Protein AF-0000000084342498 (afdb_homodimer)

Secondary structure (DSSP, 8-state):
--------HHHHHHHHT--HHHHHHHHTT-SS-HHHHHHHHHHHHHHT----HHHHHHHHS--SEEEEEES-TTSHHHHHHHHHHHHHHHHTT-EEEEEE-TT-HHHHHHHHHHHHHTT-SEEEE--S-TT-THHHHHHHHSEEEEEES--TT-TTSEEEEE-HHHHHHHHHHHHHHTT--EEEEEEEPPBTTBS--HHHHHHHHHHHHHT-EEEEEEE-SSHHHHHHHHHHHHTSSS--SEEEESSHHHHHHHHHHHHHHTPPTTTT-EEE-SS--TTTTTBSSPPBEEE--HHHHHHHHHHHHHHHHTT-----EEEE--EEE--SS--PPP-----------/--------HHHHHHHHT--HHHHHHHHTT-SS-HHHHHHHHHHHHHHT----HHHHHHHHS--SEEEEEES-TTSHHHHHHHHHHHHHHHHTT-EEEEEE-TT-HHHHHHHHHHHHHTT-SEEEE--S-TT-THHHHHHHHSEEEEEES--TT-TTSEEEEE-HHHHHHHHHHHHHHTT--EEEEEEEPPPTTS-S-HHHHHHHHHHHHHT-EEEEEEE-SSHHHHHHHHHHHHTSSS--SEEEESSHHHHHHHHHHHHHHTPPTTTT-EEE-SS--TTTTTBSSPPBEEE--HHHHHHHHHHHHHHHHTT-----EEEE--EEE--SS--PPP-----------

pLDDT: mean 86.9, std 15.06, range [28.19, 98.81]

Sequence (690 aa):
MERRRRATLKDVAAATGLSTAAVSYALRGLHVPVETQERVRAAARELGYEANPIARALASGRTGTVGVLCGSLDDLWQQRLVAALSRGLMEQDRYAIIADSAGDPERERTLAMRLRDQQVDGMLVSPLAPAAEFWGELSAEVAVVTIGDAMPAAPRAGCVLFDNRSGVATALGHLAELGHRRVALLRHAAMPTTPDRPADVFARQYGAQLGLEVVAVSSAASVAGAAAAAGAVLRAADPPTAVFCLSDSMAFGCYLAAQQLGLDVPGDVSVLGYDDHETAELVVPPLTTFSWDTEGIARAAIEQLVEAIDGAGEHRTRIFRPELVARSSTAPARVQTASGRSSSVMERRRRATLKDVAAATGLSTAAVSYALRGLHVPVETQERVRAAARELGYEANPIARALASGRTGTVGVLCGSLDDLWQQRLVAALSRGLMEQDRYAIIADSAGDPERERTLAMRLRDQQVDGMLVSPLAPAAEFWGELSAEVAVVTIGDAMPAAPRAGCVLFDNRSGVATALGHLAELGHRRVALLRHAAMPTTPDRPADVFARQYGAQLGLEVVAVSSAASVAGAAAAAGAVLRAADPPTAVFCLSDSMAFGCYLAAQQLGLDVPGDVSVLGYDDHETAELVVPPLTTFSWDTEGIARAAIEQLVEAIDGAGEHRTRIFRPELVARSSTAPARVQTASGRSSSV

Solvent-accessible surface area (backbone atoms only — not comparable to full-atom values): 34641 Å² total; per-residue (Å²): 128,78,79,74,72,75,33,42,63,62,51,37,8,63,73,67,74,40,51,52,64,54,40,53,28,12,66,67,67,35,103,44,58,69,69,52,17,49,53,37,45,50,44,18,57,75,52,56,32,64,75,46,40,52,56,44,18,64,72,69,69,41,60,48,29,29,30,37,38,38,31,30,60,57,19,60,65,49,38,54,46,50,43,47,38,29,50,56,34,44,76,68,71,26,39,30,32,53,41,66,20,66,73,34,59,68,46,37,53,52,50,53,53,49,40,55,54,55,46,36,44,27,34,44,32,33,65,77,43,38,61,39,63,67,45,27,62,46,38,74,75,32,42,34,21,31,39,47,55,71,38,78,47,22,76,67,29,26,32,37,29,50,37,38,59,61,42,40,46,52,53,52,49,55,43,42,75,34,57,41,46,37,31,33,34,40,35,69,65,63,37,91,80,31,67,65,52,71,51,54,53,42,38,49,55,47,22,57,74,71,64,29,46,62,46,80,37,62,23,44,49,24,36,70,43,10,15,55,39,38,35,58,47,64,66,40,95,79,43,48,44,28,36,43,14,76,27,38,32,30,31,51,4,33,52,51,24,30,56,77,68,72,46,45,58,20,74,59,30,17,42,30,28,43,48,53,50,90,58,32,72,49,24,72,44,24,45,16,23,16,41,58,62,59,69,58,52,33,50,53,43,50,54,51,41,53,33,36,58,71,69,72,47,70,66,44,79,45,76,46,71,55,42,81,42,83,50,50,10,53,52,62,41,74,78,76,70,73,76,71,75,72,78,81,123,131,79,79,74,73,73,35,42,62,63,50,36,8,63,73,66,74,39,51,52,64,55,39,54,29,13,66,66,66,36,103,44,57,70,69,51,16,49,54,38,45,51,45,18,56,75,53,56,32,65,74,48,41,52,58,43,17,64,73,69,69,40,63,48,29,28,30,35,38,37,32,29,60,58,20,59,65,49,37,53,46,50,44,47,38,30,50,56,34,45,76,68,71,24,38,28,30,53,41,67,20,67,74,33,59,68,46,38,53,52,49,53,52,50,40,56,53,56,46,38,44,28,34,46,30,33,65,76,43,36,54,36,61,66,46,26,62,47,39,73,75,31,41,35,21,30,40,48,54,71,39,78,46,22,77,67,31,27,33,36,30,51,38,35,58,62,42,38,46,52,53,52,49,53,42,43,75,33,59,43,45,37,33,34,34,41,34,69,65,68,47,92,65,23,70,60,51,72,45,53,51,40,37,50,54,46,21,56,74,71,64,29,48,62,46,80,38,63,24,46,50,24,38,71,45,9,16,55,40,37,36,57,48,64,65,40,95,79,44,47,42,29,39,44,16,77,27,36,32,29,30,52,4,34,52,52,23,29,56,76,69,71,44,45,58,20,74,59,30,16,42,30,29,43,48,51,52,90,59,31,73,50,24,71,42,24,45,15,23,15,41,58,61,60,68,57,50,34,50,52,44,50,53,50,41,52,33,36,58,71,68,73,46,70,66,45,79,45,78,46,69,55,41,80,41,85,52,50,10,53,54,61,42,72,76,75,69,73,76,71,76,72,79,80,123

Radius of gyration: 28.04 Å; Cα contacts (8 Å, |Δi|>4): 1491; chains: 2; bounding box: 67×100×82 Å

InterPro domains:
  IPR000843 LacI-type HTH domain [PF00356] (8-52)
  IPR000843 LacI-type HTH domain [PS50932] (7-60)
  IPR000843 LacI-type HTH domain [SM00354] (6-75)
  IPR000843 LacI-type HTH domain [cd01392] (10-60)
  IPR010982 Lambda repressor-like, DNA-binding domain superfamily [G3DSA:1.10.260.40] (1-63)
  IPR010982 Lambda repressor-like, DNA-binding domain superfamily [SSF47413] (5-63)
  IPR028082 Periplasmic binding protein-like I [SSF53822] (65-334)
  IPR046335 Transcriptional regulator LacI/GalR-like, sensor domain [PF13377] (173-330)

Organism: Pseudonocardia thermophila (NCBI:txid1848)

Structure (mmCIF, N/CA/C/O backbone):
data_AF-0000000084342498-model_v1
#
loop_
_entity.id
_entity.type
_entity.pdbx_description
1 polymer 'Transcriptional regulator, LacI family'
#
loop_
_atom_site.group_PDB
_atom_site.id
_atom_site.type_symbol
_atom_site.label_atom_id
_atom_site.label_alt_id
_atom_site.label_comp_id
_atom_site.label_asym_id
_atom_site.label_entity_id
_atom_site.label_seq_id
_atom_site.pdbx_PDB_ins_code
_atom_site.Cartn_x
_atom_site.Cartn_y
_atom_site.Cartn_z
_atom_site.occupancy
_atom_site.B_iso_or_equiv
_atom_site.auth_seq_id
_atom_site.auth_comp_id
_atom_site.auth_asym_id
_atom_site.auth_atom_id
_atom_site.pdbx_PDB_model_num
ATOM 1 N N . MET A 1 1 ? 30.531 37.656 11.953 1 28.25 1 MET A N 1
ATOM 2 C CA . MET A 1 1 ? 29.656 37.438 10.797 1 28.25 1 MET A CA 1
ATOM 3 C C . MET A 1 1 ? 28.188 37.625 11.188 1 28.25 1 MET A C 1
ATOM 5 O O . MET A 1 1 ? 27.703 36.969 12.102 1 28.25 1 MET A O 1
ATOM 9 N N . GLU A 1 2 ? 27.609 38.781 11.07 1 34.03 2 GLU A N 1
ATOM 10 C CA . GLU A 1 2 ? 26.281 39.188 11.5 1 34.03 2 GLU A CA 1
ATOM 11 C C . GLU A 1 2 ? 25.219 38.188 11.086 1 34.03 2 GLU A C 1
ATOM 13 O O . GLU A 1 2 ? 25.219 37.719 9.945 1 34.03 2 GLU A O 1
ATOM 18 N N . ARG A 1 3 ? 24.734 37.406 11.914 1 39.56 3 ARG A N 1
ATOM 19 C CA . ARG A 1 3 ? 23.625 36.469 11.695 1 39.56 3 ARG A CA 1
ATOM 20 C C . ARG A 1 3 ? 22.578 37.094 10.781 1 39.56 3 ARG A C 1
ATOM 22 O O . ARG A 1 3 ? 21.906 38.031 11.156 1 39.56 3 ARG A O 1
ATOM 29 N N . ARG A 1 4 ? 22.766 37.219 9.523 1 46.88 4 ARG A N 1
ATOM 30 C CA . ARG A 1 4 ? 21.812 37.781 8.562 1 46.88 4 ARG A CA 1
ATOM 31 C C . ARG A 1 4 ? 20.391 37.312 8.867 1 46.88 4 ARG A C 1
ATOM 33 O O . ARG A 1 4 ? 20.125 36.125 8.914 1 46.88 4 ARG A O 1
ATOM 40 N N . ARG A 1 5 ? 19.578 38.031 9.5 1 53.88 5 ARG A N 1
ATOM 41 C CA . ARG A 1 5 ? 18.188 37.812 9.883 1 53.88 5 ARG A CA 1
ATOM 42 C C . ARG A 1 5 ? 17.359 37.281 8.703 1 53.88 5 ARG A C 1
ATOM 44 O O . ARG A 1 5 ? 17.5 37.781 7.586 1 53.88 5 ARG A O 1
ATOM 51 N N . ARG A 1 6 ? 16.875 36.062 8.742 1 58.38 6 ARG A N 1
ATOM 52 C CA . ARG A 1 6 ? 16 35.5 7.719 1 58.38 6 ARG A CA 1
ATOM 53 C C . ARG A 1 6 ? 14.898 36.469 7.336 1 58.38 6 ARG A C 1
ATOM 55 O O . ARG A 1 6 ? 14.336 37.156 8.203 1 58.38 6 ARG A O 1
ATOM 62 N N . ALA A 1 7 ? 14.812 36.75 6.023 1 68.19 7 ALA A N 1
ATOM 63 C CA . ALA A 1 7 ? 13.773 37.625 5.527 1 68.19 7 ALA A CA 1
ATOM 64 C C . ALA A 1 7 ? 12.398 37.219 6.039 1 68.19 7 ALA A C 1
ATOM 66 O O . ALA A 1 7 ? 12.102 36.031 6.148 1 68.19 7 ALA A O 1
ATOM 67 N N . THR A 1 8 ? 11.734 38.031 6.66 1 68.44 8 THR A N 1
ATOM 68 C CA . THR A 1 8 ? 10.383 37.812 7.164 1 68.44 8 THR A CA 1
ATOM 69 C C . THR A 1 8 ? 9.344 38.25 6.133 1 68.44 8 THR A C 1
ATOM 71 O O . THR A 1 8 ? 9.688 38.844 5.109 1 68.44 8 THR A O 1
ATOM 74 N N . LEU A 1 9 ? 8.141 37.812 6.402 1 73.06 9 LEU A N 1
ATOM 75 C CA . LEU A 1 9 ? 7.051 38.281 5.555 1 73.06 9 LEU A CA 1
ATOM 76 C C . LEU A 1 9 ? 7.008 39.812 5.508 1 73.06 9 LEU A C 1
ATOM 78 O O . LEU A 1 9 ? 6.688 40.375 4.473 1 73.06 9 LEU A O 1
ATOM 82 N N . LYS A 1 10 ? 7.426 40.375 6.645 1 76.94 10 LYS A N 1
ATOM 83 C CA . LYS A 1 10 ? 7.457 41.812 6.723 1 76.94 10 LYS A CA 1
ATOM 84 C C . LYS A 1 10 ? 8.516 42.406 5.789 1 76.94 10 LYS A C 1
ATOM 86 O O . LYS A 1 10 ? 8.305 43.438 5.168 1 76.94 10 LYS A O 1
ATOM 91 N N . ASP A 1 11 ? 9.586 41.625 5.715 1 80.75 11 ASP A N 1
ATOM 92 C CA . ASP A 1 11 ? 10.648 42.062 4.824 1 80.75 11 ASP A CA 1
ATOM 93 C C . ASP A 1 11 ? 10.203 42.031 3.363 1 80.75 11 ASP A C 1
ATOM 95 O O . ASP A 1 11 ? 10.5 42.938 2.584 1 80.75 11 ASP A O 1
ATOM 99 N N . VAL A 1 12 ? 9.461 40.938 3.104 1 81.44 12 VAL A N 1
ATOM 100 C CA . VAL A 1 12 ? 8.969 40.781 1.737 1 81.44 12 VAL A CA 1
ATOM 101 C C . VAL A 1 12 ? 7.898 41.844 1.459 1 81.44 12 VAL A C 1
ATOM 103 O O . VAL A 1 12 ? 7.855 42.406 0.373 1 81.44 12 VAL A O 1
ATOM 106 N N . ALA A 1 13 ? 7.168 42.062 2.424 1 83.44 13 ALA A N 1
ATOM 107 C CA . ALA A 1 13 ? 6.145 43.094 2.307 1 83.44 13 ALA A CA 1
ATOM 108 C C . ALA A 1 13 ? 6.773 44.469 2.074 1 83.44 13 ALA A C 1
ATOM 110 O O . ALA A 1 13 ? 6.328 45.219 1.204 1 83.44 13 ALA A O 1
ATOM 111 N N . ALA A 1 14 ? 7.738 44.719 2.797 1 83.44 14 ALA A N 1
ATOM 112 C CA . ALA A 1 14 ? 8.453 45.969 2.656 1 83.44 14 ALA A CA 1
ATOM 113 C C . ALA A 1 14 ? 9.086 46.094 1.271 1 83.44 14 ALA A C 1
ATOM 115 O O . ALA A 1 14 ? 9.047 47.156 0.659 1 83.44 14 ALA A O 1
ATOM 116 N N . ALA A 1 15 ? 9.57 45 0.848 1 84.5 15 ALA A N 1
ATOM 117 C CA . ALA A 1 15 ? 10.266 45 -0.435 1 84.5 15 ALA A CA 1
ATOM 118 C C . ALA A 1 15 ? 9.289 45.156 -1.595 1 84.5 15 ALA A C 1
ATOM 120 O O . ALA A 1 15 ? 9.641 45.656 -2.656 1 84.5 15 ALA A O 1
ATOM 121 N N . THR A 1 16 ? 8.07 44.625 -1.428 1 84.31 16 THR A N 1
ATOM 122 C CA . THR A 1 16 ? 7.102 44.594 -2.52 1 84.31 16 THR A CA 1
ATOM 123 C C . THR A 1 16 ? 6.102 45.75 -2.385 1 84.31 16 THR A C 1
ATOM 125 O O . THR A 1 16 ? 5.355 46.031 -3.32 1 84.31 16 THR A O 1
ATOM 128 N N . GLY A 1 17 ? 6.113 46.438 -1.204 1 83.69 17 GLY A N 1
ATOM 129 C CA . GLY A 1 17 ? 5.152 47.5 -0.935 1 83.69 17 GLY A CA 1
ATOM 130 C C . GLY A 1 17 ? 3.76 47 -0.64 1 83.69 17 GLY A C 1
ATOM 131 O O . GLY A 1 17 ? 2.785 47.75 -0.71 1 83.69 17 GLY A O 1
ATOM 132 N N . LEU A 1 18 ? 3.707 45.688 -0.501 1 80.75 18 LEU A N 1
ATOM 133 C CA . LEU A 1 18 ? 2.428 45.062 -0.196 1 80.75 18 LEU A CA 1
ATOM 134 C C . LEU A 1 18 ? 2.287 44.812 1.303 1 80.75 18 LEU A C 1
ATOM 136 O O . LEU A 1 18 ? 3.273 44.844 2.039 1 80.75 18 LEU A O 1
ATOM 140 N N . SER A 1 19 ? 1.057 44.688 1.745 1 77.88 19 SER A N 1
ATOM 141 C CA . SER A 1 19 ? 0.837 44.281 3.127 1 77.88 19 SER A CA 1
ATOM 142 C C . SER A 1 19 ? 1.325 42.844 3.361 1 77.88 19 SER A C 1
ATOM 144 O O . SER A 1 19 ? 1.474 42.062 2.414 1 77.88 19 SER A O 1
ATOM 146 N N . THR A 1 20 ? 1.609 42.531 4.598 1 76.56 20 THR A N 1
ATOM 147 C CA . THR A 1 20 ? 2.041 41.188 4.938 1 76.56 20 THR A CA 1
ATOM 148 C C . THR A 1 20 ? 0.983 40.156 4.535 1 76.56 20 THR A C 1
ATOM 150 O O . THR A 1 20 ? 1.314 39.062 4.078 1 76.56 20 THR A O 1
ATOM 153 N N . ALA A 1 21 ? -0.226 40.594 4.559 1 65 21 ALA A N 1
ATOM 154 C CA . ALA A 1 21 ? -1.325 39.719 4.16 1 65 21 ALA A CA 1
ATOM 155 C C . ALA A 1 21 ? -1.311 39.469 2.652 1 65 21 ALA A C 1
ATOM 157 O O . ALA A 1 21 ? -1.468 38.344 2.201 1 65 21 ALA A O 1
ATOM 158 N N . ALA A 1 22 ? -1.108 40.531 1.953 1 71 22 ALA A N 1
ATOM 159 C CA . ALA A 1 22 ? -1.089 40.438 0.496 1 71 22 ALA A CA 1
ATOM 160 C C . ALA A 1 22 ? 0.075 39.594 0.019 1 71 22 ALA A C 1
ATOM 162 O O . ALA A 1 22 ? -0.072 38.781 -0.919 1 71 22 ALA A O 1
ATOM 163 N N . VAL A 1 23 ? 1.244 39.719 0.73 1 75.81 23 VAL A N 1
ATOM 164 C CA . VAL A 1 23 ? 2.412 38.906 0.386 1 75.81 23 VAL A CA 1
ATOM 165 C C . VAL A 1 23 ? 2.133 37.438 0.682 1 75.81 23 VAL A C 1
ATOM 167 O O . VAL A 1 23 ? 2.459 36.562 -0.123 1 75.81 23 VAL A O 1
ATOM 170 N N . SER A 1 24 ? 1.522 37.219 1.708 1 67.5 24 SER A N 1
ATOM 171 C CA . SER A 1 24 ? 1.181 35.844 2.084 1 67.5 24 SER A CA 1
ATOM 172 C C . SER A 1 24 ? 0.267 35.188 1.047 1 67.5 24 SER A C 1
ATOM 174 O O . SER A 1 24 ? 0.503 34.062 0.623 1 67.5 24 SER A O 1
ATOM 176 N N . TYR A 1 25 ? -0.698 36 0.635 1 62.97 25 TYR A N 1
ATOM 177 C CA . TYR A 1 25 ? -1.625 35.531 -0.379 1 62.97 25 TYR A CA 1
ATOM 178 C C . TYR A 1 25 ? -0.912 35.281 -1.707 1 62.97 25 TYR A C 1
ATOM 180 O O . TYR A 1 25 ? -1.124 34.281 -2.367 1 62.97 25 TYR A O 1
ATOM 188 N N . ALA A 1 26 ? -0.077 36.188 -2.01 1 65.62 26 ALA A N 1
ATOM 189 C CA . ALA A 1 26 ? 0.647 36.125 -3.277 1 65.62 26 ALA A CA 1
ATOM 190 C C . ALA A 1 26 ? 1.565 34.906 -3.312 1 65.62 26 ALA A C 1
ATOM 192 O O . ALA A 1 26 ? 1.663 34.219 -4.336 1 65.62 26 ALA A O 1
ATOM 193 N N . LEU A 1 27 ? 2.08 34.625 -2.213 1 69 27 LEU A N 1
ATOM 194 C CA . LEU A 1 27 ? 3.039 33.531 -2.154 1 69 27 LEU A CA 1
ATOM 195 C C . LEU A 1 27 ? 2.334 32.188 -2.27 1 69 27 LEU A C 1
ATOM 197 O O . LEU A 1 27 ? 2.92 31.203 -2.746 1 69 27 LEU A O 1
ATOM 201 N N . ARG A 1 28 ? 1.088 32.312 -1.983 1 58.69 28 ARG A N 1
ATOM 202 C CA . ARG A 1 28 ? 0.253 31.109 -2.033 1 58.69 28 ARG A CA 1
ATOM 203 C C . ARG A 1 28 ? -0.491 31.016 -3.361 1 58.69 28 ARG A C 1
ATOM 205 O O . ARG A 1 28 ? -1.286 30.109 -3.57 1 58.69 28 ARG A O 1
ATOM 212 N N . GLY A 1 29 ? -0.157 31.969 -4.098 1 57.59 29 GLY A N 1
ATOM 213 C CA . GLY A 1 29 ? -0.849 32.031 -5.375 1 57.59 29 GLY A CA 1
ATOM 214 C C . GLY A 1 29 ? -2.33 32.344 -5.234 1 57.59 29 GLY A C 1
ATOM 215 O O . GLY A 1 29 ? -3.135 31.922 -6.07 1 57.59 29 GLY A O 1
ATOM 216 N N . LEU A 1 30 ? -2.709 32.969 -4.164 1 55.56 30 LEU A N 1
ATOM 217 C CA . LEU A 1 30 ? -4.121 33.219 -3.896 1 55.56 30 LEU A CA 1
ATOM 218 C C . LEU A 1 30 ? -4.418 34.719 -3.893 1 55.56 30 LEU A C 1
ATOM 220 O O . LEU A 1 30 ? -3.588 35.5 -3.467 1 55.56 30 LEU A O 1
ATOM 224 N N . HIS A 1 31 ? -5.664 35.188 -4.309 1 54.44 31 HIS A N 1
ATOM 225 C CA . HIS A 1 31 ? -6.383 36.438 -4.148 1 54.44 31 HIS A CA 1
ATOM 226 C C . HIS A 1 31 ? -5.582 37.625 -4.715 1 54.44 31 HIS A C 1
ATOM 228 O O . HIS A 1 31 ? -5.816 38.75 -4.344 1 54.44 31 HIS A O 1
ATOM 234 N N . VAL A 1 32 ? -4.41 37.281 -5.336 1 63.5 32 VAL A N 1
ATOM 235 C CA . VAL A 1 32 ? -3.666 38.375 -5.953 1 63.5 32 VAL A CA 1
ATOM 236 C C . VAL A 1 32 ? -3.348 38.031 -7.406 1 63.5 32 VAL A C 1
ATOM 238 O O . VAL A 1 32 ? -3.223 36.875 -7.762 1 63.5 32 VAL A O 1
ATOM 241 N N . PRO A 1 33 ? -3.467 39.031 -8.242 1 64.19 33 PRO A N 1
ATOM 242 C CA . PRO A 1 33 ? -3.135 38.781 -9.648 1 64.19 33 PRO A CA 1
ATOM 243 C C . PRO A 1 33 ? -1.798 38.062 -9.812 1 64.19 33 PRO A C 1
ATOM 245 O O . PRO A 1 33 ? -0.911 38.188 -8.969 1 64.19 33 PRO A O 1
ATOM 248 N N . VAL A 1 34 ? -1.689 37.219 -10.891 1 66.75 34 VAL A N 1
ATOM 249 C CA . VAL A 1 34 ? -0.519 36.406 -11.18 1 66.75 34 VAL A CA 1
ATOM 250 C C . VAL A 1 34 ? 0.735 37.281 -11.195 1 66.75 34 VAL A C 1
ATOM 252 O O . VAL A 1 34 ? 1.797 36.844 -10.734 1 66.75 34 VAL A O 1
ATOM 255 N N . GLU A 1 35 ? 0.592 38.469 -11.711 1 72.06 35 GLU A N 1
ATOM 256 C CA . GLU A 1 35 ? 1.729 39.375 -11.781 1 72.06 35 GLU A CA 1
ATOM 257 C C . GLU A 1 35 ? 2.258 39.719 -10.391 1 72.06 35 GLU A C 1
ATOM 259 O O . GLU A 1 35 ? 3.471 39.75 -10.172 1 72.06 35 GLU A O 1
ATOM 264 N N . THR A 1 36 ? 1.315 39.875 -9.484 1 76.25 36 THR A N 1
ATOM 265 C CA . THR A 1 36 ? 1.683 40.156 -8.109 1 76.25 36 THR A CA 1
ATOM 266 C C . THR A 1 36 ? 2.295 38.938 -7.426 1 76.25 36 THR A C 1
ATOM 268 O O . THR A 1 36 ? 3.246 39.062 -6.652 1 76.25 36 THR A O 1
ATOM 271 N N . GLN A 1 37 ? 1.789 37.875 -7.727 1 74.19 37 GLN A N 1
ATOM 272 C CA . GLN A 1 37 ? 2.334 36.625 -7.18 1 74.19 37 GLN A CA 1
ATOM 273 C C . GLN A 1 37 ? 3.797 36.469 -7.574 1 74.19 37 GLN A C 1
ATOM 275 O O . GLN A 1 37 ? 4.641 36.156 -6.73 1 74.19 37 GLN A O 1
ATOM 280 N N . GLU A 1 38 ? 4.023 36.719 -8.766 1 74.19 38 GLU A N 1
ATOM 281 C CA . GLU A 1 38 ? 5.383 36.562 -9.289 1 74.19 38 GLU A CA 1
ATOM 282 C C . GLU A 1 38 ? 6.328 37.594 -8.664 1 74.19 38 GLU A C 1
ATOM 284 O O . GLU A 1 38 ? 7.473 37.25 -8.336 1 74.19 38 GLU A O 1
ATOM 289 N N . ARG A 1 39 ? 5.902 38.812 -8.578 1 78.69 39 ARG A N 1
ATOM 290 C CA . ARG A 1 39 ? 6.691 39.875 -7.969 1 78.69 39 ARG A CA 1
ATOM 291 C C . ARG A 1 39 ? 7.047 39.531 -6.523 1 78.69 39 ARG A C 1
ATOM 293 O O . ARG A 1 39 ? 8.18 39.75 -6.09 1 78.69 39 ARG A O 1
ATOM 300 N N . VAL A 1 40 ? 6.043 38.969 -5.863 1 79 40 VAL A N 1
ATOM 301 C CA . VAL A 1 40 ? 6.234 38.625 -4.457 1 79 40 VAL A CA 1
ATOM 302 C C . VAL A 1 40 ? 7.172 37.438 -4.344 1 79 40 VAL A C 1
ATOM 304 O O . VAL A 1 40 ? 8.07 37.438 -3.502 1 79 40 VAL A O 1
ATOM 307 N N . ARG A 1 41 ? 6.977 36.531 -5.188 1 73.31 41 ARG A N 1
ATOM 308 C CA . ARG A 1 41 ? 7.852 35.344 -5.191 1 73.31 41 ARG A CA 1
ATOM 309 C C . ARG A 1 41 ? 9.289 35.75 -5.531 1 73.31 41 ARG A C 1
ATOM 311 O O . ARG A 1 41 ? 10.234 35.219 -4.934 1 73.31 41 ARG A O 1
ATOM 318 N N . ALA A 1 42 ? 9.43 36.625 -6.461 1 75.94 42 ALA A N 1
ATOM 319 C CA . ALA A 1 42 ? 10.75 37.125 -6.836 1 75.94 42 ALA A CA 1
ATOM 320 C C . ALA A 1 42 ? 11.406 37.875 -5.676 1 75.94 42 ALA A C 1
ATOM 322 O O . ALA A 1 42 ? 12.586 37.688 -5.395 1 75.94 42 ALA A O 1
ATOM 323 N N . ALA A 1 43 ? 10.656 38.719 -5.023 1 78.5 43 ALA A N 1
ATOM 324 C CA . ALA A 1 43 ? 11.156 39.469 -3.871 1 78.5 43 ALA A CA 1
ATOM 325 C C . ALA A 1 43 ? 11.531 38.531 -2.73 1 78.5 43 ALA A C 1
ATOM 327 O O . ALA A 1 43 ? 12.555 38.719 -2.068 1 78.5 43 ALA A O 1
ATOM 328 N N . ALA A 1 44 ? 10.617 37.531 -2.523 1 75 44 ALA A N 1
ATOM 329 C CA . ALA A 1 44 ? 10.867 36.531 -1.486 1 75 44 ALA A CA 1
ATOM 330 C C . ALA A 1 44 ? 12.164 35.75 -1.764 1 75 44 ALA A C 1
ATOM 332 O O . ALA A 1 44 ? 12.969 35.562 -0.856 1 75 44 ALA A O 1
ATOM 333 N N . ARG A 1 45 ? 12.32 35.438 -2.949 1 70.31 45 ARG A N 1
ATOM 334 C CA . ARG A 1 45 ? 13.539 34.75 -3.369 1 70.31 45 ARG A CA 1
ATOM 335 C C . ARG A 1 45 ? 14.758 35.656 -3.174 1 70.31 45 ARG A C 1
ATOM 337 O O . ARG A 1 45 ? 15.789 35.188 -2.672 1 70.31 45 ARG A O 1
ATOM 344 N N . GLU A 1 46 ? 14.633 36.875 -3.6 1 73.62 46 GLU A N 1
ATOM 345 C CA . GLU A 1 46 ? 15.727 37.844 -3.5 1 73.62 46 GLU A CA 1
ATOM 346 C C . GLU A 1 46 ? 16.109 38.094 -2.043 1 73.62 46 GLU A C 1
ATOM 348 O O . GLU A 1 46 ? 17.281 38.25 -1.725 1 73.62 46 GLU A O 1
ATOM 353 N N . LEU A 1 47 ? 15.047 38.094 -1.202 1 73.31 47 LEU A N 1
ATOM 354 C CA . LEU A 1 47 ? 15.273 38.344 0.212 1 73.31 47 LEU A CA 1
ATOM 355 C C . LEU A 1 47 ? 15.625 37.062 0.962 1 73.31 47 LEU A C 1
ATOM 357 O O . LEU A 1 47 ? 15.992 37.125 2.139 1 73.31 47 LEU A O 1
ATOM 361 N N . GLY A 1 48 ? 15.398 36 0.209 1 65.62 48 GLY A N 1
ATOM 362 C CA . GLY A 1 48 ? 15.617 34.719 0.823 1 65.62 48 GLY A CA 1
ATOM 363 C C . GLY A 1 48 ? 14.5 34.281 1.764 1 65.62 48 GLY A C 1
ATOM 364 O O . GLY A 1 48 ? 14.742 33.594 2.758 1 65.62 48 GLY A O 1
ATOM 365 N N . TYR A 1 49 ? 13.375 35 1.431 1 59.72 49 TYR A N 1
ATOM 366 C CA . TYR A 1 49 ? 12.234 34.656 2.283 1 59.72 49 TYR A CA 1
ATOM 367 C C . TYR A 1 49 ? 11.664 33.312 1.932 1 59.72 49 TYR A C 1
ATOM 369 O O . TYR A 1 49 ? 11.367 33.031 0.767 1 59.72 49 TYR A O 1
ATOM 377 N N . GLU A 1 50 ? 11.688 32.438 2.77 1 56.41 50 GLU A N 1
ATOM 378 C CA . GLU A 1 50 ? 10.953 31.188 2.676 1 56.41 50 GLU A CA 1
ATOM 379 C C . GLU A 1 50 ? 9.828 31.125 3.707 1 56.41 50 GLU A C 1
ATOM 381 O O . GLU A 1 50 ? 10.062 31.328 4.902 1 56.41 50 GLU A O 1
ATOM 386 N N . ALA A 1 51 ? 8.57 31.344 3.174 1 53.72 51 ALA A N 1
ATOM 387 C CA . ALA A 1 51 ? 7.43 31.328 4.094 1 53.72 51 ALA A CA 1
ATOM 388 C C . ALA A 1 51 ? 7.484 30.125 5.023 1 53.72 51 ALA A C 1
ATOM 390 O O . ALA A 1 51 ? 7.676 28.984 4.57 1 53.72 51 ALA A O 1
ATOM 391 N N . ASN A 1 52 ? 7.723 30.438 6.27 1 60.09 52 ASN A N 1
ATOM 392 C CA . ASN A 1 52 ? 7.562 29.406 7.297 1 60.09 52 ASN A CA 1
ATOM 393 C C . ASN A 1 52 ? 6.176 28.766 7.246 1 60.09 52 ASN A C 1
ATOM 395 O O . ASN A 1 52 ? 5.164 29.469 7.266 1 60.09 52 ASN A O 1
ATOM 399 N N . PRO A 1 53 ? 6.098 27.531 6.809 1 60.94 53 PRO A N 1
ATOM 400 C CA . PRO A 1 53 ? 4.785 26.875 6.719 1 60.94 53 PRO A CA 1
ATOM 401 C C . PRO A 1 53 ? 3.896 27.172 7.926 1 60.94 53 PRO A C 1
ATOM 403 O O . PRO A 1 53 ? 2.676 27.281 7.785 1 60.94 53 PRO A O 1
ATOM 406 N N . ILE A 1 54 ? 4.48 27.344 8.961 1 61.66 54 ILE A N 1
ATOM 407 C CA . ILE A 1 54 ? 3.732 27.656 10.172 1 61.66 54 ILE A CA 1
ATOM 408 C C . ILE A 1 54 ? 3.15 29.062 10.07 1 61.66 54 ILE A C 1
ATOM 410 O O . ILE A 1 54 ? 1.973 29.266 10.367 1 61.66 54 ILE A O 1
ATOM 414 N N . ALA A 1 55 ? 3.99 29.922 9.656 1 58.75 55 ALA A N 1
ATOM 415 C CA . ALA A 1 55 ? 3.529 31.297 9.492 1 58.75 55 ALA A CA 1
ATOM 416 C C . ALA A 1 55 ? 2.475 31.391 8.398 1 58.75 55 ALA A C 1
ATOM 418 O O . ALA A 1 55 ? 1.489 32.125 8.539 1 58.75 55 ALA A O 1
ATOM 419 N N . ARG A 1 56 ? 2.746 30.641 7.391 1 60.72 56 ARG A N 1
ATOM 420 C CA . ARG A 1 56 ? 1.787 30.594 6.289 1 60.72 56 ARG A CA 1
ATOM 421 C C . ARG A 1 56 ? 0.435 30.078 6.758 1 60.72 56 ARG A C 1
ATOM 423 O O . ARG A 1 56 ? -0.61 30.594 6.367 1 60.72 56 ARG A O 1
ATOM 430 N N . ALA A 1 57 ? 0.552 29.031 7.438 1 64.88 57 ALA A N 1
ATOM 431 C CA . ALA A 1 57 ? -0.677 28.453 7.965 1 64.88 57 ALA A CA 1
ATOM 432 C C . ALA A 1 57 ? -1.412 29.438 8.867 1 64.88 57 ALA A C 1
ATOM 434 O O . ALA A 1 57 ? -2.641 29.531 8.828 1 64.88 57 ALA A O 1
ATOM 435 N N . LEU A 1 58 ? -0.701 30.219 9.57 1 60.06 58 LEU A N 1
ATOM 436 C CA . LEU A 1 58 ? -1.287 31.219 10.453 1 60.06 58 LEU A CA 1
ATOM 437 C C . LEU A 1 58 ? -1.964 32.312 9.648 1 60.06 58 LEU A C 1
ATOM 439 O O . LEU A 1 58 ? -3.053 32.781 10.008 1 60.06 58 LEU A O 1
ATOM 443 N N . ALA A 1 59 ? -1.303 32.625 8.594 1 56.06 59 ALA A N 1
ATOM 444 C CA . ALA A 1 59 ? -1.808 33.719 7.773 1 56.06 59 ALA A CA 1
ATOM 445 C C . ALA A 1 59 ? -3.027 33.281 6.969 1 56.06 59 ALA A C 1
ATOM 447 O O . ALA A 1 59 ? -4.004 34.031 6.859 1 56.06 59 ALA A O 1
ATOM 448 N N . SER A 1 60 ? -2.879 32.094 6.422 1 61.25 60 SER A N 1
ATOM 449 C CA . SER A 1 60 ? -3.924 31.641 5.516 1 61.25 60 SER A CA 1
ATOM 450 C C . SER A 1 60 ? -5.008 30.875 6.27 1 61.25 60 SER A C 1
ATOM 452 O O . SER A 1 60 ? -6.121 30.719 5.77 1 61.25 60 SER A O 1
ATOM 454 N N . GLY A 1 61 ? -4.609 30.406 7.387 1 63.78 61 GLY A N 1
ATOM 455 C CA . GLY A 1 61 ? -5.484 29.5 8.109 1 63.78 61 GLY A CA 1
ATOM 456 C C . GLY A 1 61 ? -5.496 28.094 7.527 1 63.78 61 GLY A C 1
ATOM 457 O O . GLY A 1 61 ? -6.328 27.266 7.902 1 63.78 61 GLY A O 1
ATOM 458 N N . ARG A 1 62 ? -4.594 28.016 6.453 1 76.25 62 ARG A N 1
ATOM 459 C CA . ARG A 1 62 ? -4.5 26.719 5.805 1 76.25 62 ARG A CA 1
ATOM 460 C C . ARG A 1 62 ? -3.131 26.078 6.039 1 76.25 62 ARG A C 1
ATOM 462 O O . ARG A 1 62 ? -2.105 26.766 5.977 1 76.25 62 ARG A O 1
ATOM 469 N N . THR A 1 63 ? -3.104 24.875 6.32 1 80.06 63 THR A N 1
ATOM 470 C CA . THR A 1 63 ? -1.856 24.172 6.609 1 80.06 63 THR A CA 1
ATOM 471 C C . THR A 1 63 ? -1.293 23.531 5.348 1 80.06 63 THR A C 1
ATOM 473 O O . THR A 1 63 ? -0.114 23.172 5.297 1 80.06 63 THR A O 1
ATOM 476 N N . GLY A 1 64 ? -2.217 23.359 4.324 1 87.69 64 GLY A N 1
ATOM 477 C CA . GLY A 1 64 ? -1.803 22.656 3.121 1 87.69 64 GLY A CA 1
ATOM 478 C C . GLY A 1 64 ? -1.876 21.156 3.258 1 87.69 64 GLY A C 1
ATOM 479 O O . GLY A 1 64 ? -1.592 20.422 2.307 1 87.69 64 GLY A O 1
ATOM 480 N N . THR A 1 65 ? -2.334 20.688 4.426 1 92.31 65 THR A N 1
ATOM 481 C CA . THR A 1 65 ? -2.393 19.25 4.68 1 92.31 65 THR A CA 1
ATOM 482 C C . THR A 1 65 ? -3.814 18.734 4.5 1 92.31 65 THR A C 1
ATOM 484 O O . THR A 1 65 ? -4.781 19.453 4.746 1 92.31 65 THR A O 1
ATOM 487 N N . VAL A 1 66 ? -3.879 17.562 3.959 1 96.62 66 VAL A N 1
ATOM 488 C CA . VAL A 1 66 ? -5.141 16.859 3.785 1 96.62 66 VAL A CA 1
ATOM 489 C C . VAL A 1 66 ? -5.102 15.531 4.551 1 96.62 66 VAL A C 1
ATOM 491 O O . VAL A 1 66 ? -4.137 14.773 4.434 1 96.62 66 VAL A O 1
ATOM 494 N N . GLY A 1 67 ? -6.055 15.312 5.438 1 97.44 67 GLY A N 1
ATOM 495 C CA . GLY A 1 67 ? -6.176 14.016 6.082 1 97.44 67 GLY A CA 1
ATOM 496 C C . GLY A 1 67 ? -6.738 12.945 5.164 1 97.44 67 GLY A C 1
ATOM 497 O O . GLY A 1 67 ? -7.777 13.148 4.531 1 97.44 67 GLY A O 1
ATOM 498 N N . VAL A 1 68 ? -6.02 11.875 5 1 98.06 68 VAL A N 1
ATOM 499 C CA . VAL A 1 68 ? -6.512 10.695 4.297 1 98.06 68 VAL A CA 1
ATOM 500 C C . VAL A 1 68 ? -6.805 9.586 5.301 1 98.06 68 VAL A C 1
ATOM 502 O O . VAL A 1 68 ? -5.883 8.922 5.789 1 98.06 68 VAL A O 1
ATOM 505 N N . LEU A 1 69 ? -8.078 9.383 5.605 1 97.75 69 LEU A N 1
ATOM 506 C CA . LEU A 1 69 ? -8.516 8.406 6.598 1 97.75 69 LEU A CA 1
ATOM 507 C C . LEU A 1 69 ? -8.992 7.121 5.922 1 97.75 69 LEU A C 1
ATOM 509 O O . LEU A 1 69 ? -10.031 7.113 5.262 1 97.75 69 LEU A O 1
ATOM 513 N N . CYS A 1 70 ? -8.227 6.09 6.168 1 95.31 70 CYS A N 1
ATOM 514 C CA . CYS A 1 70 ? -8.484 4.805 5.523 1 95.31 70 CYS A CA 1
ATOM 515 C C . CYS A 1 70 ? -9.133 3.826 6.5 1 95.31 70 CYS A C 1
ATOM 517 O O . CYS A 1 70 ? -8.867 3.879 7.703 1 95.31 70 CYS A O 1
ATOM 519 N N . GLY A 1 71 ? -9.953 2.934 5.957 1 93.5 71 GLY A N 1
ATOM 520 C CA . GLY A 1 71 ? -10.508 1.87 6.777 1 93.5 71 GLY A CA 1
ATOM 521 C C . GLY A 1 71 ? -9.453 0.921 7.32 1 93.5 71 GLY A C 1
ATOM 522 O O . GLY A 1 71 ? -9.414 0.657 8.523 1 93.5 71 GLY A O 1
ATOM 523 N N . SER A 1 72 ? -8.672 0.396 6.43 1 93.56 72 SER A N 1
ATOM 524 C CA . SER A 1 72 ? -7.559 -0.459 6.828 1 93.56 72 SER A CA 1
ATOM 525 C C . SER A 1 72 ? -6.508 -0.547 5.727 1 93.56 72 SER A C 1
ATOM 527 O O . SER A 1 72 ? -6.816 -0.945 4.598 1 93.56 72 SER A O 1
ATOM 529 N N . LEU A 1 73 ? -5.281 -0.29 6.105 1 94.12 73 LEU A N 1
ATOM 530 C CA . LEU A 1 73 ? -4.195 -0.366 5.133 1 94.12 73 LEU A CA 1
ATOM 531 C C . LEU A 1 73 ? -3.684 -1.796 5.004 1 94.12 73 LEU A C 1
ATOM 533 O O . LEU A 1 73 ? -2.717 -2.049 4.281 1 94.12 73 LEU A O 1
ATOM 537 N N . ASP A 1 74 ? -4.398 -2.732 5.672 1 92.31 74 ASP A N 1
ATOM 538 C CA . ASP A 1 74 ? -4.133 -4.145 5.422 1 92.31 74 ASP A CA 1
ATOM 539 C C . ASP A 1 74 ? -4.867 -4.633 4.176 1 92.31 74 ASP A C 1
ATOM 541 O O . ASP A 1 74 ? -4.586 -5.719 3.668 1 92.31 74 ASP A O 1
ATOM 545 N N . ASP A 1 75 ? -5.762 -3.836 3.732 1 94.44 75 ASP A N 1
ATOM 546 C CA . ASP A 1 75 ? -6.422 -4.062 2.449 1 94.44 75 ASP A CA 1
ATOM 547 C C . ASP A 1 75 ? -5.562 -3.555 1.293 1 94.44 75 ASP A C 1
ATOM 549 O O . ASP A 1 75 ? -5.258 -2.363 1.218 1 94.44 75 ASP A O 1
ATOM 553 N N . LEU A 1 76 ? -5.242 -4.449 0.358 1 94.75 76 LEU A N 1
ATOM 554 C CA . LEU A 1 76 ? -4.301 -4.141 -0.712 1 94.75 76 LEU A CA 1
ATOM 555 C C . LEU A 1 76 ? -4.852 -3.041 -1.617 1 94.75 76 LEU A C 1
ATOM 557 O O . LEU A 1 76 ? -4.094 -2.213 -2.125 1 94.75 76 LEU A O 1
ATOM 561 N N . TRP A 1 77 ? -6.098 -3.029 -1.829 1 94.56 77 TRP A N 1
ATOM 562 C CA . TRP A 1 77 ? -6.688 -1.979 -2.654 1 94.56 77 TRP A CA 1
ATOM 563 C C . TRP A 1 77 ? -6.586 -0.623 -1.964 1 94.56 77 TRP A C 1
ATOM 565 O O . TRP A 1 77 ? -6.34 0.395 -2.615 1 94.56 77 TRP A O 1
ATOM 575 N N . GLN A 1 78 ? -6.781 -0.613 -0.697 1 95.38 78 GLN A N 1
ATOM 576 C CA . GLN A 1 78 ? -6.672 0.641 0.042 1 95.38 78 GLN A CA 1
ATOM 577 C C . GLN A 1 78 ? -5.246 1.185 -0.004 1 95.38 78 GLN A C 1
ATOM 579 O O . GLN A 1 78 ? -5.043 2.4 -0.033 1 95.38 78 GLN A O 1
ATOM 584 N N . GLN A 1 79 ? -4.277 0.285 0.053 1 94.31 79 GLN A N 1
ATOM 585 C CA . GLN A 1 79 ? -2.896 0.727 -0.106 1 94.31 79 GLN A CA 1
ATOM 586 C C . GLN A 1 79 ? -2.695 1.433 -1.444 1 94.31 79 GLN A C 1
ATOM 588 O O . GLN A 1 79 ? -2.084 2.502 -1.502 1 94.31 79 GLN A O 1
ATOM 593 N N . ARG A 1 80 ? -3.207 0.85 -2.48 1 93.75 80 ARG A N 1
ATOM 594 C CA . ARG A 1 80 ? -3.104 1.42 -3.82 1 93.75 80 ARG A CA 1
ATOM 595 C C . ARG A 1 80 ? -3.822 2.762 -3.902 1 93.75 80 ARG A C 1
ATOM 597 O O . ARG A 1 80 ? -3.326 3.701 -4.531 1 93.75 80 ARG A O 1
ATOM 604 N N . LEU A 1 81 ? -4.965 2.814 -3.297 1 96 81 LEU A N 1
ATOM 605 C CA . LEU A 1 81 ? -5.738 4.051 -3.305 1 96 81 LEU A CA 1
ATOM 606 C C . LEU A 1 81 ? -4.98 5.172 -2.607 1 96 81 LEU A C 1
ATOM 608 O O . LEU A 1 81 ? -4.938 6.301 -3.104 1 96 81 LEU A O 1
ATOM 612 N N . VAL A 1 82 ? -4.395 4.883 -1.484 1 95.19 82 VAL A N 1
ATOM 613 C CA . VAL A 1 82 ? -3.658 5.879 -0.717 1 95.19 82 VAL A CA 1
ATOM 614 C C . VAL A 1 82 ? -2.471 6.383 -1.532 1 95.19 82 VAL A C 1
ATOM 616 O O . VAL A 1 82 ? -2.152 7.574 -1.506 1 95.19 82 VAL A O 1
ATOM 619 N N . ALA A 1 83 ? -1.831 5.473 -2.219 1 93.38 83 ALA A N 1
ATOM 620 C CA . ALA A 1 83 ? -0.736 5.871 -3.102 1 93.38 83 ALA A CA 1
ATOM 621 C C . ALA A 1 83 ? -1.217 6.855 -4.16 1 93.38 83 ALA A C 1
ATOM 623 O O . ALA A 1 83 ? -0.589 7.895 -4.383 1 93.38 83 ALA A O 1
ATOM 624 N N . ALA A 1 84 ? -2.328 6.547 -4.781 1 95.5 84 ALA A N 1
ATOM 625 C CA . ALA A 1 84 ? -2.896 7.406 -5.82 1 95.5 84 ALA A CA 1
ATOM 626 C C . ALA A 1 84 ? -3.305 8.758 -5.25 1 95.5 84 ALA A C 1
ATOM 628 O O . ALA A 1 84 ? -3.035 9.805 -5.855 1 95.5 84 ALA A O 1
ATOM 629 N N . LEU A 1 85 ? -3.906 8.742 -4.078 1 97.56 85 LEU A N 1
ATOM 630 C CA . LEU A 1 85 ? -4.344 9.977 -3.436 1 97.56 85 LEU A CA 1
ATOM 631 C C . LEU A 1 85 ? -3.15 10.844 -3.062 1 97.56 85 LEU A C 1
ATOM 633 O O . LEU A 1 85 ? -3.176 12.062 -3.27 1 97.56 85 LEU A O 1
ATOM 637 N N . SER A 1 86 ? -2.127 10.211 -2.477 1 94.94 86 SER A N 1
ATOM 638 C CA . SER A 1 86 ? -0.941 10.953 -2.062 1 94.94 86 SER A CA 1
ATOM 639 C C . SER A 1 86 ? -0.26 11.617 -3.254 1 94.94 86 SER A C 1
ATOM 641 O O . SER A 1 86 ? 0.111 12.789 -3.189 1 94.94 86 SER A O 1
ATOM 643 N N . ARG A 1 87 ? -0.133 10.898 -4.309 1 93.06 87 ARG A N 1
ATOM 644 C CA . ARG A 1 87 ? 0.486 11.422 -5.52 1 93.06 87 ARG A CA 1
ATOM 645 C C . ARG A 1 87 ? -0.331 12.578 -6.094 1 93.06 87 ARG A C 1
ATOM 647 O O . ARG A 1 87 ? 0.221 13.625 -6.438 1 93.06 87 ARG A O 1
ATOM 654 N N . GLY A 1 88 ? -1.615 12.383 -6.215 1 95.06 88 GLY A N 1
ATOM 655 C CA . GLY A 1 88 ? -2.492 13.414 -6.758 1 95.06 88 GLY A CA 1
ATOM 656 C C . GLY A 1 88 ? -2.514 14.68 -5.922 1 95.06 88 GLY A C 1
ATOM 657 O O . GLY A 1 88 ? -2.539 15.781 -6.469 1 95.06 88 GLY A O 1
ATOM 658 N N . LEU A 1 89 ? -2.525 14.531 -4.586 1 95.88 89 LEU A N 1
ATOM 659 C CA . LEU A 1 89 ? -2.516 15.688 -3.695 1 95.88 89 LEU A CA 1
ATOM 660 C C . LEU A 1 89 ? -1.216 16.469 -3.836 1 95.88 89 LEU A C 1
ATOM 662 O O . LEU A 1 89 ? -1.23 17.703 -3.871 1 95.88 89 LEU A O 1
ATOM 666 N N . MET A 1 90 ? -0.155 15.719 -3.902 1 90.69 90 MET A N 1
ATOM 667 C CA . MET A 1 90 ? 1.142 16.375 -4.031 1 90.69 90 MET A CA 1
ATOM 668 C C . MET A 1 90 ? 1.213 17.188 -5.32 1 90.69 90 MET A C 1
ATOM 670 O O . MET A 1 90 ? 1.827 18.266 -5.352 1 90.69 90 MET A O 1
ATOM 674 N N . GLU A 1 91 ? 0.603 16.688 -6.375 1 89.19 91 GLU A N 1
ATOM 675 C CA . GLU A 1 91 ? 0.544 17.422 -7.641 1 89.19 91 GLU A CA 1
ATOM 676 C C . GLU A 1 91 ? -0.225 18.719 -7.492 1 89.19 91 GLU A C 1
ATOM 678 O O . GLU A 1 91 ? -0.082 19.625 -8.312 1 89.19 91 GLU A O 1
ATOM 683 N N . GLN A 1 92 ? -1.037 18.859 -6.473 1 88.75 92 GLN A N 1
ATOM 684 C CA . GLN A 1 92 ? -1.803 20.062 -6.176 1 88.75 92 GLN A CA 1
ATOM 685 C C . GLN A 1 92 ? -1.176 20.844 -5.027 1 88.75 92 GLN A C 1
ATOM 687 O O . GLN A 1 92 ? -1.842 21.656 -4.391 1 88.75 92 GLN A O 1
ATOM 692 N N . ASP A 1 93 ? 0.074 20.5 -4.699 1 86.56 93 ASP A N 1
ATOM 693 C CA . ASP A 1 93 ? 0.833 21.125 -3.627 1 86.56 93 ASP A CA 1
ATOM 694 C C . ASP A 1 93 ? 0.135 20.953 -2.281 1 86.56 93 ASP A C 1
ATOM 696 O O . ASP A 1 93 ? 0.077 21.875 -1.476 1 86.56 93 ASP A O 1
ATOM 700 N N . ARG A 1 94 ? -0.503 19.891 -2.152 1 92 94 ARG A N 1
ATOM 701 C CA . ARG A 1 94 ? -1.114 19.484 -0.892 1 92 94 ARG A CA 1
ATOM 702 C C . ARG A 1 94 ? -0.482 18.188 -0.371 1 92 94 ARG A C 1
ATOM 704 O O . ARG A 1 94 ? 0.039 17.391 -1.149 1 92 94 ARG A O 1
ATOM 711 N N . TYR A 1 95 ? -0.552 18.078 0.957 1 91.94 95 TYR A N 1
ATOM 712 C CA . TYR A 1 95 ? 0.218 17.016 1.586 1 91.94 95 TYR A CA 1
ATOM 713 C C . TYR A 1 95 ? -0.691 16.078 2.371 1 91.94 95 TYR A C 1
ATOM 715 O O . TYR A 1 95 ? -1.472 16.516 3.215 1 91.94 95 TYR A O 1
ATOM 723 N N . ALA A 1 96 ? -0.503 14.828 2.115 1 95.75 96 ALA A N 1
ATOM 724 C CA . ALA A 1 96 ? -1.401 13.836 2.701 1 95.75 96 ALA A CA 1
ATOM 725 C C . ALA A 1 96 ? -0.899 13.383 4.07 1 95.75 96 ALA A C 1
ATOM 727 O O . ALA A 1 96 ? 0.25 12.961 4.207 1 95.75 96 ALA A O 1
ATOM 728 N N . ILE A 1 97 ? -1.722 13.5 5.105 1 94.75 97 ILE A N 1
ATOM 729 C CA . ILE A 1 97 ? -1.546 12.805 6.379 1 94.75 97 ILE A CA 1
ATOM 730 C C . ILE A 1 97 ? -2.361 11.516 6.379 1 94.75 97 ILE A C 1
ATOM 732 O O . ILE A 1 97 ? -3.594 11.547 6.387 1 94.75 97 ILE A O 1
ATOM 736 N N . ILE A 1 98 ? -1.675 10.422 6.434 1 95.25 98 ILE A N 1
ATOM 737 C CA . ILE A 1 98 ? -2.344 9.133 6.32 1 95.25 98 ILE A CA 1
ATOM 738 C C . ILE A 1 98 ? -2.729 8.625 7.711 1 95.25 98 ILE A C 1
ATOM 740 O O . ILE A 1 98 ? -1.889 8.57 8.609 1 95.25 98 ILE A O 1
ATOM 744 N N . ALA A 1 99 ? -3.969 8.305 7.883 1 96 99 ALA A N 1
ATOM 745 C CA . ALA A 1 99 ? -4.496 7.723 9.117 1 96 99 ALA A CA 1
ATOM 746 C C . ALA A 1 99 ? -5.18 6.387 8.844 1 96 99 ALA A C 1
ATOM 748 O O . ALA A 1 99 ? -6.098 6.305 8.023 1 96 99 ALA A O 1
ATOM 749 N N . ASP A 1 100 ? -4.723 5.363 9.516 1 95.31 100 ASP A N 1
ATOM 750 C CA . ASP A 1 100 ? -5.199 3.994 9.336 1 95.31 100 ASP A CA 1
ATOM 751 C C . ASP A 1 100 ? -6.09 3.566 10.5 1 95.31 100 ASP A C 1
ATOM 753 O O . ASP A 1 100 ? -5.605 3.355 11.617 1 95.31 100 ASP A O 1
ATOM 757 N N . SER A 1 101 ? -7.363 3.303 10.18 1 94.31 101 SER A N 1
ATOM 758 C CA . SER A 1 101 ? -8.281 2.877 11.234 1 94.31 101 SER A CA 1
ATOM 759 C C . SER A 1 101 ? -8.055 1.416 11.609 1 94.31 101 SER A C 1
ATOM 761 O O . SER A 1 101 ? -8.539 0.953 12.641 1 94.31 101 SER A O 1
ATOM 763 N N . ALA A 1 102 ? -7.371 0.668 10.797 1 90.94 102 ALA A N 1
ATOM 764 C CA . ALA A 1 102 ? -7.004 -0.725 11.039 1 90.94 102 ALA A CA 1
ATOM 765 C C . ALA A 1 102 ? -8.242 -1.577 11.312 1 90.94 102 ALA A C 1
ATOM 767 O O . ALA A 1 102 ? -8.227 -2.439 12.195 1 90.94 102 ALA A O 1
ATOM 768 N N . GLY A 1 103 ? -9.328 -1.199 10.656 1 90.19 103 GLY A N 1
ATOM 769 C CA . GLY A 1 103 ? -10.539 -1.994 10.758 1 90.19 103 GLY A CA 1
ATOM 770 C C . GLY A 1 103 ? -11.32 -1.737 12.031 1 90.19 103 GLY A C 1
ATOM 771 O O . GLY A 1 103 ? -12.289 -2.447 12.328 1 90.19 103 GLY A O 1
ATOM 772 N N . ASP A 1 104 ? -10.992 -0.729 12.789 1 90.31 104 ASP A N 1
ATOM 773 C CA . ASP A 1 104 ? -11.633 -0.438 14.07 1 90.31 104 ASP A CA 1
ATOM 774 C C . ASP A 1 104 ? -12.406 0.879 14.008 1 90.31 104 ASP A C 1
ATOM 776 O O . ASP A 1 104 ? -11.805 1.954 13.953 1 90.31 104 ASP A O 1
ATOM 780 N N . PRO A 1 105 ? -13.695 0.827 14.18 1 89.75 105 PRO A N 1
ATOM 781 C CA . PRO A 1 105 ? -14.508 2.039 14.078 1 89.75 105 PRO A CA 1
ATOM 782 C C . PRO A 1 105 ? -14.188 3.061 15.172 1 89.75 105 PRO A C 1
ATOM 784 O O . PRO A 1 105 ? -14.312 4.266 14.945 1 89.75 105 PRO A O 1
ATOM 787 N N . GLU A 1 106 ? -13.867 2.574 16.328 1 89.62 106 GLU A N 1
ATOM 788 C CA . GLU A 1 106 ? -13.484 3.51 17.391 1 89.62 106 GLU A CA 1
ATOM 789 C C . GLU A 1 106 ? -12.203 4.25 17.031 1 89.62 106 GLU A C 1
ATOM 791 O O . GLU A 1 106 ? -12.07 5.449 17.297 1 89.62 106 GLU A O 1
ATOM 796 N N . ARG A 1 107 ? -11.328 3.514 16.484 1 91.75 107 ARG A N 1
ATOM 797 C CA . ARG A 1 107 ? -10.109 4.148 16 1 91.75 107 ARG A CA 1
ATOM 798 C C . ARG A 1 107 ? -10.406 5.137 14.883 1 91.75 107 ARG A C 1
ATOM 800 O O . ARG A 1 107 ? -9.781 6.199 14.797 1 91.75 107 ARG A O 1
ATOM 807 N N . GLU A 1 108 ? -11.344 4.73 14.031 1 94.19 108 GLU A N 1
ATOM 808 C CA . GLU A 1 108 ? -11.773 5.629 12.961 1 94.19 108 GLU A CA 1
ATOM 809 C C . GLU A 1 108 ? -12.219 6.977 13.523 1 94.19 108 GLU A C 1
ATOM 811 O O . GLU A 1 108 ? -11.758 8.031 13.07 1 94.19 108 GLU A O 1
ATOM 816 N N . ARG A 1 109 ? -13.07 6.938 14.516 1 93.06 109 ARG A N 1
ATOM 817 C CA . ARG A 1 109 ? -13.562 8.156 15.148 1 93.06 109 ARG A CA 1
ATOM 818 C C . ARG A 1 109 ? -12.43 8.953 15.766 1 93.06 109 ARG A C 1
ATOM 820 O O . ARG A 1 109 ? -12.32 10.164 15.539 1 93.06 109 ARG A O 1
ATOM 827 N N . THR A 1 110 ? -11.625 8.242 16.484 1 92 110 THR A N 1
ATOM 828 C CA . THR A 1 110 ? -10.508 8.891 17.172 1 92 110 THR A CA 1
ATOM 829 C C . THR A 1 110 ? -9.586 9.578 16.172 1 92 110 THR A C 1
ATOM 831 O O . THR A 1 110 ? -9.195 10.727 16.359 1 92 110 THR A O 1
ATOM 834 N N . LEU A 1 111 ? -9.281 8.922 15.109 1 93.88 111 LEU A N 1
ATOM 835 C CA . LEU A 1 111 ? -8.375 9.453 14.102 1 93.88 111 LEU A CA 1
ATOM 836 C C . LEU A 1 111 ? -9.008 10.625 13.359 1 93.88 111 LEU A C 1
ATOM 838 O O . LEU A 1 111 ? -8.328 11.602 13.039 1 93.88 111 LEU A O 1
ATOM 842 N N . ALA A 1 112 ? -10.289 10.531 13.086 1 95.06 112 ALA A N 1
ATOM 843 C CA . ALA A 1 112 ? -11 11.633 12.445 1 95.06 112 ALA A CA 1
ATOM 844 C C . ALA A 1 112 ? -10.906 12.906 13.281 1 95.06 112 ALA A C 1
ATOM 846 O O . ALA A 1 112 ? -10.609 13.984 12.75 1 95.06 112 ALA A O 1
ATOM 847 N N . MET A 1 113 ? -11.094 12.781 14.555 1 91 113 MET A N 1
ATOM 848 C CA . MET A 1 113 ? -11.031 13.922 15.469 1 91 113 MET A CA 1
ATOM 849 C C . MET A 1 113 ? -9.609 14.469 15.555 1 91 113 MET A C 1
ATOM 851 O O . MET A 1 113 ? -9.406 15.68 15.586 1 91 113 MET A O 1
ATOM 855 N N . ARG A 1 114 ? -8.68 13.594 15.57 1 87.31 114 ARG A N 1
ATOM 856 C CA . ARG A 1 114 ? -7.285 14.016 15.633 1 87.31 114 ARG A CA 1
ATOM 857 C C . ARG A 1 114 ? -6.898 14.82 14.398 1 87.31 114 ARG A C 1
ATOM 859 O O . ARG A 1 114 ? -6.203 15.828 14.508 1 87.31 114 ARG A O 1
ATOM 866 N N . LEU A 1 115 ? -7.32 14.352 13.227 1 92.06 115 LEU A N 1
ATOM 867 C CA . LEU A 1 115 ? -7.027 15.062 11.992 1 92.06 115 LEU A CA 1
ATOM 868 C C . LEU A 1 115 ? -7.668 16.453 12 1 92.06 115 LEU A C 1
ATOM 870 O O . LEU A 1 115 ? -7.047 17.422 11.57 1 92.06 115 LEU A O 1
ATOM 874 N N . ARG A 1 116 ? -8.906 16.516 12.461 1 88.19 116 ARG A N 1
ATOM 875 C CA . ARG A 1 116 ? -9.578 17.797 12.625 1 88.19 116 ARG A CA 1
ATOM 876 C C . ARG A 1 116 ? -8.773 18.719 13.539 1 88.19 116 ARG A C 1
ATOM 878 O O . ARG A 1 116 ? -8.539 19.891 13.211 1 88.19 116 ARG A O 1
ATOM 885 N N . ASP A 1 117 ? -8.32 18.141 14.602 1 80.19 117 ASP A N 1
ATOM 886 C CA . ASP A 1 117 ? -7.598 18.906 15.609 1 80.19 117 ASP A CA 1
ATOM 887 C C . ASP A 1 117 ? -6.242 19.375 15.078 1 80.19 117 ASP A C 1
ATOM 889 O O . ASP A 1 117 ? -5.703 20.391 15.531 1 80.19 117 ASP A O 1
ATOM 893 N N . GLN A 1 118 ? -5.723 18.688 14.102 1 81.75 118 GLN A N 1
ATOM 894 C CA . GLN A 1 118 ? -4.48 19.062 13.445 1 81.75 118 GLN A CA 1
ATOM 895 C C . GLN A 1 118 ? -4.727 20.141 12.391 1 81.75 118 GLN A C 1
ATOM 897 O O . GLN A 1 118 ? -3.795 20.578 11.711 1 81.75 118 GLN A O 1
ATOM 902 N N . GLN A 1 119 ? -5.98 20.516 12.242 1 83.88 119 GLN A N 1
ATOM 903 C CA . GLN A 1 119 ? -6.41 21.594 11.367 1 83.88 119 GLN A CA 1
ATOM 904 C C . GLN A 1 119 ? -6.027 21.312 9.914 1 83.88 119 GLN A C 1
ATOM 906 O O . GLN A 1 119 ? -5.469 22.172 9.234 1 83.88 119 GLN A O 1
ATOM 911 N N . VAL A 1 120 ? -6.246 20.047 9.508 1 91.19 120 VAL A N 1
ATOM 912 C CA . VAL A 1 120 ? -6.102 19.75 8.086 1 91.19 120 VAL A CA 1
ATOM 913 C C . VAL A 1 120 ? -7.09 20.594 7.281 1 91.19 120 VAL A C 1
ATOM 915 O O . VAL A 1 120 ? -8.148 20.969 7.785 1 91.19 120 VAL A O 1
ATOM 918 N N . ASP A 1 121 ? -6.691 20.875 6.023 1 91.81 121 ASP A N 1
ATOM 919 C CA . ASP A 1 121 ? -7.555 21.703 5.18 1 91.81 121 ASP A CA 1
ATOM 920 C C . ASP A 1 121 ? -8.789 20.922 4.734 1 91.81 121 ASP A C 1
ATOM 922 O O . ASP A 1 121 ? -9.812 21.516 4.395 1 91.81 121 ASP A O 1
ATOM 926 N N . GLY A 1 122 ? -8.734 19.703 4.68 1 95.5 122 GLY A N 1
ATOM 927 C CA . GLY A 1 122 ? -9.805 18.797 4.285 1 95.5 122 GLY A CA 1
ATOM 928 C C . GLY A 1 122 ? -9.469 17.328 4.523 1 95.5 122 GLY A C 1
ATOM 929 O O . GLY A 1 122 ? -8.352 17 4.918 1 95.5 122 GLY A O 1
ATOM 930 N N . MET A 1 123 ? -10.477 16.5 4.328 1 97.5 123 MET A N 1
ATOM 931 C CA . MET A 1 123 ? -10.281 15.07 4.551 1 97.5 123 MET A CA 1
ATOM 932 C C . MET A 1 123 ? -10.852 14.258 3.396 1 97.5 123 MET A C 1
ATOM 934 O O . MET A 1 123 ? -11.93 14.57 2.887 1 97.5 123 MET A O 1
ATOM 938 N N . LEU A 1 124 ? -10.094 13.32 2.914 1 98.38 124 LEU A N 1
ATOM 939 C CA . LEU A 1 124 ? -10.57 12.219 2.084 1 98.38 124 LEU A CA 1
ATOM 940 C C . LEU A 1 124 ? -10.781 10.961 2.92 1 98.38 124 LEU A C 1
ATOM 942 O O . LEU A 1 124 ? -9.859 10.492 3.592 1 98.38 124 LEU A O 1
ATOM 946 N N . VAL A 1 125 ? -12.039 10.352 2.873 1 97.88 125 VAL A N 1
ATOM 947 C CA . VAL A 1 125 ? -12.367 9.32 3.855 1 97.88 125 VAL A CA 1
ATOM 948 C C . VAL A 1 125 ? -12.945 8.102 3.152 1 97.88 125 VAL A C 1
ATOM 950 O O . VAL A 1 125 ? -13.891 8.219 2.365 1 97.88 125 VAL A O 1
ATOM 953 N N . SER A 1 126 ? -12.344 6.953 3.312 1 96.38 126 SER A N 1
ATOM 954 C CA . SER A 1 126 ? -12.984 5.66 3.09 1 96.38 126 SER A CA 1
ATOM 955 C C . SER A 1 126 ? -13.555 5.098 4.387 1 96.38 126 SER A C 1
ATOM 957 O O . SER A 1 126 ? -12.852 4.406 5.129 1 96.38 126 SER A O 1
ATOM 959 N N . PRO A 1 127 ? -14.789 5.227 4.617 1 93.62 127 PRO A N 1
ATOM 960 C CA . PRO A 1 127 ? -15.312 5.012 5.969 1 93.62 127 PRO A CA 1
ATOM 961 C C . PRO A 1 127 ? -15.531 3.535 6.289 1 93.62 127 PRO A C 1
ATOM 963 O O . PRO A 1 127 ? -15.93 2.762 5.414 1 93.62 127 PRO A O 1
ATOM 966 N N . LEU A 1 128 ? -15.273 3.168 7.547 1 91.5 128 LEU A N 1
ATOM 967 C CA . LEU A 1 128 ? -15.656 1.876 8.102 1 91.5 128 LEU A CA 1
ATOM 968 C C . LEU A 1 128 ? -17.094 1.901 8.594 1 91.5 128 LEU A C 1
ATOM 970 O O . LEU A 1 128 ? -17.844 0.934 8.406 1 91.5 128 LEU A O 1
ATOM 974 N N . ALA A 1 129 ? -17.406 3.072 9.195 1 91.12 129 ALA A N 1
ATOM 975 C CA . ALA A 1 129 ? -18.766 3.277 9.719 1 91.12 129 ALA A CA 1
ATOM 976 C C . ALA A 1 129 ? -19.406 4.504 9.086 1 91.12 129 ALA A C 1
ATOM 978 O O . ALA A 1 129 ? -19.609 5.523 9.75 1 91.12 129 ALA A O 1
ATOM 979 N N . PRO A 1 130 ? -19.875 4.332 7.887 1 91.5 130 PRO A N 1
ATOM 980 C CA . PRO A 1 130 ? -20.391 5.5 7.172 1 91.5 130 PRO A CA 1
ATOM 981 C C . PRO A 1 130 ? -21.641 6.09 7.832 1 91.5 130 PRO A C 1
ATOM 983 O O . PRO A 1 130 ? -21.953 7.27 7.633 1 91.5 130 PRO A O 1
ATOM 986 N N . ALA A 1 131 ? -22.312 5.383 8.688 1 90.81 131 ALA A N 1
ATOM 987 C CA . ALA A 1 131 ? -23.562 5.855 9.289 1 90.81 131 ALA A CA 1
ATOM 988 C C . ALA A 1 131 ? -23.297 6.523 10.633 1 90.81 131 ALA A C 1
ATOM 990 O O . ALA A 1 131 ? -24.234 7.008 11.281 1 90.81 131 ALA A O 1
ATOM 991 N N . ALA A 1 132 ? -22.047 6.547 11.047 1 91.5 132 ALA A N 1
ATOM 992 C CA . ALA A 1 132 ? -21.734 7.113 12.352 1 91.5 132 ALA A CA 1
ATOM 993 C C . ALA A 1 132 ? -22.094 8.602 12.406 1 91.5 132 ALA A C 1
ATOM 995 O O . ALA A 1 132 ? -21.828 9.336 11.453 1 91.5 132 ALA A O 1
ATOM 996 N N . GLU A 1 133 ? -22.547 9.062 13.539 1 90.88 133 GLU A N 1
ATOM 997 C CA . GLU A 1 133 ? -23.109 10.406 13.68 1 90.88 133 GLU A CA 1
ATOM 998 C C . GLU A 1 133 ? -22.016 11.461 13.719 1 90.88 133 GLU A C 1
ATOM 1000 O O . GLU A 1 133 ? -22.234 12.602 13.297 1 90.88 133 GLU A O 1
ATOM 1005 N N . PHE A 1 134 ? -20.844 11.094 14.172 1 91.88 134 PHE A N 1
ATOM 1006 C CA . PHE A 1 134 ? -19.797 12.086 14.359 1 91.88 134 PHE A CA 1
ATOM 1007 C C . PHE A 1 134 ? -19.375 12.695 13.023 1 91.88 134 PHE A C 1
ATOM 1009 O O . PHE A 1 134 ? -18.781 13.773 12.992 1 91.88 134 PHE A O 1
ATOM 1016 N N . TRP A 1 135 ? -19.719 12 11.883 1 94.38 135 TRP A N 1
ATOM 1017 C CA . TRP A 1 135 ? -19.391 12.531 10.562 1 94.38 135 TRP A CA 1
ATOM 1018 C C . TRP A 1 135 ? -20.109 13.852 10.312 1 94.38 135 TRP A C 1
ATOM 1020 O O . TRP A 1 135 ? -19.594 14.727 9.609 1 94.38 135 TRP A O 1
ATOM 1030 N N . GLY A 1 136 ? -21.328 13.977 10.844 1 93.19 136 GLY A N 1
ATOM 1031 C CA . GLY A 1 136 ? -22.078 15.211 10.695 1 93.19 136 GLY A CA 1
ATOM 1032 C C . GLY A 1 136 ? -21.375 16.422 11.281 1 93.19 136 GLY A C 1
ATOM 1033 O O . GLY A 1 136 ? -21.203 17.438 10.609 1 93.19 136 GLY A O 1
ATOM 1034 N N . GLU A 1 137 ? -20.922 16.25 12.484 1 89.88 137 GLU A N 1
ATOM 1035 C CA . GLU A 1 137 ? -20.203 17.312 13.164 1 89.88 137 GLU A CA 1
ATOM 1036 C C . GLU A 1 137 ? -18.891 17.625 12.469 1 89.88 137 GLU A C 1
ATOM 1038 O O . GLU A 1 137 ? -18.531 18.781 12.297 1 89.88 137 GLU A O 1
ATOM 1043 N N . LEU A 1 138 ? -18.266 16.609 12.055 1 92.75 138 LEU A N 1
ATOM 1044 C CA . LEU A 1 138 ? -16.953 16.766 11.438 1 92.75 138 LEU A CA 1
ATOM 1045 C C . LEU A 1 138 ? -17.062 17.5 10.102 1 92.75 138 LEU A C 1
ATOM 1047 O O . LEU A 1 138 ? -16.25 18.391 9.805 1 92.75 138 LEU A O 1
ATOM 1051 N N . SER A 1 139 ? -18.062 17.172 9.32 1 91.94 139 SER A N 1
ATOM 1052 C CA . SER A 1 139 ? -18.219 17.734 7.984 1 91.94 139 SER A CA 1
ATOM 1053 C C . SER A 1 139 ? -18.656 19.203 8.047 1 91.94 139 SER A C 1
ATOM 1055 O O . SER A 1 139 ? -18.578 19.922 7.047 1 91.94 139 SER A O 1
ATOM 1057 N N . ALA A 1 140 ? -19.094 19.641 9.188 1 87.19 140 ALA A N 1
ATOM 1058 C CA . ALA A 1 140 ? -19.453 21.047 9.391 1 87.19 140 ALA A CA 1
ATOM 1059 C C . ALA A 1 140 ? -18.203 21.906 9.641 1 87.19 140 ALA A C 1
ATOM 1061 O O . ALA A 1 140 ? -18.219 23.109 9.406 1 87.19 140 ALA A O 1
ATOM 1062 N N . GLU A 1 141 ? -17.172 21.266 10.086 1 86.81 141 GLU A N 1
ATOM 1063 C CA . GLU A 1 141 ? -15.984 22 10.5 1 86.81 141 GLU A CA 1
ATOM 1064 C C . GLU A 1 141 ? -14.883 21.906 9.445 1 86.81 141 GLU A C 1
ATOM 1066 O O . GLU A 1 141 ? -14.055 22.797 9.328 1 86.81 141 GLU A O 1
ATOM 1071 N N . VAL A 1 142 ? -14.859 20.781 8.758 1 90.81 142 VAL A N 1
ATOM 1072 C CA . VAL A 1 142 ? -13.797 20.516 7.797 1 90.81 142 VAL A CA 1
ATOM 1073 C C . VAL A 1 142 ? -14.391 19.969 6.5 1 90.81 142 VAL A C 1
ATOM 1075 O O . VAL A 1 142 ? -15.352 19.188 6.527 1 90.81 142 VAL A O 1
ATOM 1078 N N . ALA A 1 143 ? -13.836 20.422 5.352 1 93.94 143 ALA A N 1
ATOM 1079 C CA . ALA A 1 143 ? -14.266 19.844 4.078 1 93.94 143 ALA A CA 1
ATOM 1080 C C . ALA A 1 143 ? -14.008 18.344 4.039 1 93.94 143 ALA A C 1
ATOM 1082 O O . ALA A 1 143 ? -12.891 17.891 4.309 1 93.94 143 ALA A O 1
ATOM 1083 N N . VAL A 1 144 ? -15.047 17.562 3.764 1 96.31 144 VAL A N 1
ATOM 1084 C CA . VAL A 1 144 ? -14.922 16.109 3.732 1 96.31 144 VAL A CA 1
ATOM 1085 C C . VAL A 1 144 ? -15.43 15.586 2.395 1 96.31 144 VAL A C 1
ATOM 1087 O O . VAL A 1 144 ? -16.453 16.031 1.887 1 96.31 144 VAL A O 1
ATOM 1090 N N . VAL A 1 145 ? -14.695 14.703 1.761 1 97.62 145 VAL A N 1
ATOM 1091 C CA . VAL A 1 145 ? -15.148 13.898 0.632 1 97.62 145 VAL A CA 1
ATOM 1092 C C . VAL A 1 145 ? -15.055 12.414 0.982 1 97.62 145 VAL A C 1
ATOM 1094 O O . VAL A 1 145 ? -13.992 11.93 1.378 1 97.62 145 VAL A O 1
ATOM 1097 N N . THR A 1 146 ? -16.203 11.727 0.945 1 97.19 146 THR A N 1
ATOM 1098 C CA . THR A 1 146 ? -16.219 10.289 1.217 1 97.19 146 THR A CA 1
ATOM 1099 C C . THR A 1 146 ? -15.961 9.492 -0.061 1 97.19 146 THR A C 1
ATOM 1101 O O . THR A 1 146 ? -16.406 9.883 -1.141 1 97.19 146 THR A O 1
ATOM 1104 N N . ILE A 1 147 ? -15.211 8.414 0.044 1 97.81 147 ILE A N 1
ATOM 1105 C CA . ILE A 1 147 ? -14.906 7.492 -1.043 1 97.81 147 ILE A CA 1
ATOM 1106 C C . ILE A 1 147 ? -15.508 6.121 -0.735 1 97.81 147 ILE A C 1
ATOM 1108 O O . ILE A 1 147 ? -15.195 5.52 0.294 1 97.81 147 ILE A O 1
ATOM 1112 N N . GLY A 1 148 ? -16.344 5.547 -1.643 1 95.31 148 GLY A N 1
ATOM 1113 C CA . GLY A 1 148 ? -16.938 4.234 -1.482 1 95.31 148 GLY A CA 1
ATOM 1114 C C . GLY A 1 148 ? -18.391 4.285 -1.064 1 95.31 148 GLY A C 1
ATOM 1115 O O . GLY A 1 148 ? -19.297 4.066 -1.884 1 95.31 148 GLY A O 1
ATOM 1116 N N . ASP A 1 149 ? -18.625 4.711 0.214 1 93.56 149 ASP A N 1
ATOM 1117 C CA . ASP A 1 149 ? -19.984 4.754 0.758 1 93.56 149 ASP A CA 1
ATOM 1118 C C . ASP A 1 149 ? -20.359 6.172 1.192 1 93.56 149 ASP A C 1
ATOM 1120 O O . ASP A 1 149 ? -19.531 6.898 1.74 1 93.56 149 ASP A O 1
ATOM 1124 N N . ALA A 1 150 ? -21.625 6.473 1.01 1 93.06 150 ALA A N 1
ATOM 1125 C CA . ALA A 1 150 ? -22.125 7.766 1.475 1 93.06 150 ALA A CA 1
ATOM 1126 C C . ALA A 1 150 ? -22.219 7.801 2.998 1 93.06 150 ALA A C 1
ATOM 1128 O O . ALA A 1 150 ? -22.328 6.758 3.645 1 93.06 150 ALA A O 1
ATOM 1129 N N . MET A 1 151 ? -22.078 9.023 3.486 1 92.12 151 MET A N 1
ATOM 1130 C CA . MET A 1 151 ? -22.25 9.273 4.914 1 92.12 151 MET A CA 1
ATOM 1131 C C . MET A 1 151 ? -23.562 10.008 5.176 1 92.12 151 MET A C 1
ATOM 1133 O O . MET A 1 151 ? -23.625 11.227 5.039 1 92.12 151 MET A O 1
ATOM 1137 N N . PRO A 1 152 ? -24.562 9.312 5.625 1 91.38 152 PRO A N 1
ATOM 1138 C CA . PRO A 1 152 ? -25.891 9.93 5.75 1 91.38 152 PRO A CA 1
ATOM 1139 C C . PRO A 1 152 ? -25.906 11.117 6.707 1 91.38 152 PRO A C 1
ATOM 1141 O O . PRO A 1 152 ? -26.672 12.07 6.508 1 91.38 152 PRO A O 1
ATOM 1144 N N . ALA A 1 153 ? -25.094 11.117 7.688 1 90.75 153 ALA A N 1
ATOM 1145 C CA . ALA A 1 153 ? -25.078 12.164 8.703 1 90.75 153 ALA A CA 1
ATOM 1146 C C . ALA A 1 153 ? -24.312 13.391 8.219 1 90.75 153 ALA A C 1
ATOM 1148 O O . ALA A 1 153 ? -24.328 14.445 8.859 1 90.75 153 ALA A O 1
ATOM 1149 N N . ALA A 1 154 ? -23.641 13.281 7.07 1 90.88 154 ALA A N 1
ATOM 1150 C CA . ALA A 1 154 ? -22.828 14.375 6.547 1 90.88 154 ALA A CA 1
ATOM 1151 C C . ALA A 1 154 ? -23.312 14.82 5.168 1 90.88 154 ALA A C 1
ATOM 1153 O O . ALA A 1 154 ? -22.609 14.656 4.172 1 90.88 154 ALA A O 1
ATOM 1154 N N . PRO A 1 155 ? -24.391 15.523 5.148 1 84.75 155 PRO A N 1
ATOM 1155 C CA . PRO A 1 155 ? -24.984 15.875 3.863 1 84.75 155 PRO A CA 1
ATOM 1156 C C . PRO A 1 155 ? -24.156 16.891 3.074 1 84.75 155 PRO A C 1
ATOM 1158 O O . PRO A 1 155 ? -24.359 17.047 1.867 1 84.75 155 PRO A O 1
ATOM 1161 N N . ARG A 1 156 ? -23.25 17.5 3.652 1 84.12 156 ARG A N 1
ATOM 1162 C CA . ARG A 1 156 ? -22.422 18.5 2.98 1 84.12 156 ARG A CA 1
ATOM 1163 C C . ARG A 1 156 ? -21.141 17.891 2.428 1 84.12 156 ARG A C 1
ATOM 1165 O O . ARG A 1 156 ? -20.406 18.547 1.686 1 84.12 156 ARG A O 1
ATOM 1172 N N . ALA A 1 157 ? -20.922 16.656 2.82 1 90.19 157 ALA A N 1
ATOM 1173 C CA . ALA A 1 157 ? -19.688 16.016 2.352 1 90.19 157 ALA A CA 1
ATOM 1174 C C . ALA A 1 157 ? -19.781 15.672 0.867 1 90.19 157 ALA A C 1
ATOM 1176 O O . ALA A 1 157 ? -20.844 15.273 0.38 1 90.19 157 ALA A O 1
ATOM 1177 N N . GLY A 1 158 ? -18.688 15.969 0.066 1 94.38 158 GLY A N 1
ATOM 1178 C CA . GLY A 1 158 ? -18.609 15.398 -1.269 1 94.38 158 GLY A CA 1
ATOM 1179 C C . GLY A 1 158 ? -18.609 13.883 -1.269 1 94.38 158 GLY A C 1
ATOM 1180 O O . GLY A 1 158 ? -18.281 13.25 -0.259 1 94.38 158 GLY A O 1
ATOM 1181 N N . CYS A 1 159 ? -19.094 13.359 -2.42 1 95.62 159 CYS A N 1
ATOM 1182 C CA . CYS A 1 159 ? -19.266 11.906 -2.451 1 95.62 159 CYS A CA 1
ATOM 1183 C C . CYS A 1 159 ? -18.703 11.32 -3.744 1 95.62 159 CYS A C 1
ATOM 1185 O O . CYS A 1 159 ? -19.125 11.711 -4.836 1 95.62 159 CYS A O 1
ATOM 1187 N N . VAL A 1 160 ? -17.734 10.477 -3.607 1 98 160 VAL A N 1
ATOM 1188 C CA . VAL A 1 160 ? -17.312 9.562 -4.66 1 98 160 VAL A CA 1
ATOM 1189 C C . VAL A 1 160 ? -17.719 8.133 -4.305 1 98 160 VAL A C 1
ATOM 1191 O O . VAL A 1 160 ? -17.062 7.469 -3.51 1 98 160 VAL A O 1
ATOM 1194 N N . LEU A 1 161 ? -18.812 7.668 -4.934 1 97.12 161 LEU A N 1
ATOM 1195 C CA . LEU A 1 161 ? -19.484 6.477 -4.445 1 97.12 161 LEU A CA 1
ATOM 1196 C C . LEU A 1 161 ? -19.266 5.301 -5.391 1 97.12 161 LEU A C 1
ATOM 1198 O O . LEU A 1 161 ? -19.094 5.488 -6.598 1 97.12 161 LEU A O 1
ATOM 1202 N N . PHE A 1 162 ? -19.266 4.16 -4.77 1 96.88 162 PHE A N 1
ATOM 1203 C CA . PHE A 1 162 ? -19.234 2.908 -5.516 1 96.88 162 PHE A CA 1
ATOM 1204 C C . PHE A 1 162 ? -20.641 2.445 -5.855 1 96.88 162 PHE A C 1
ATOM 1206 O O . PHE A 1 162 ? -21.531 2.443 -4.992 1 96.88 162 PHE A O 1
ATOM 1213 N N . ASP A 1 163 ? -20.875 2.121 -7.062 1 96.94 163 ASP A N 1
ATOM 1214 C CA . ASP A 1 163 ? -22.125 1.482 -7.43 1 96.94 163 ASP A CA 1
ATOM 1215 C C . ASP A 1 163 ? -22.156 0.019 -6.996 1 96.94 163 ASP A C 1
ATOM 1217 O O . ASP A 1 163 ? -22.203 -0.883 -7.836 1 96.94 163 ASP A O 1
ATOM 1221 N N . ASN A 1 164 ? -22.219 -0.152 -5.695 1 95.06 164 ASN A N 1
ATOM 1222 C CA . ASN A 1 164 ? -22.234 -1.491 -5.117 1 95.06 164 ASN A CA 1
ATOM 1223 C C . ASN A 1 164 ? -23.5 -2.258 -5.531 1 95.06 164 ASN A C 1
ATOM 1225 O O . ASN A 1 164 ? -23.469 -3.486 -5.625 1 95.06 164 ASN A O 1
ATOM 1229 N N . ARG A 1 165 ? -24.531 -1.532 -5.754 1 95.56 165 ARG A N 1
ATOM 1230 C CA . ARG A 1 165 ? -25.75 -2.191 -6.203 1 95.56 165 ARG A CA 1
ATOM 1231 C C . ARG A 1 165 ? -25.5 -2.973 -7.488 1 95.56 165 ARG A C 1
ATOM 1233 O O . ARG A 1 165 ? -25.766 -4.176 -7.551 1 95.56 165 ARG A O 1
ATOM 1240 N N . SER A 1 166 ? -24.969 -2.289 -8.445 1 96.56 166 SER A N 1
ATOM 1241 C CA . SER A 1 166 ? -24.688 -2.93 -9.727 1 96.56 166 SER A CA 1
ATOM 1242 C C . SER A 1 166 ? -23.625 -4.008 -9.586 1 96.56 166 SER A C 1
ATOM 1244 O O . SER A 1 166 ? -23.75 -5.098 -10.148 1 96.56 166 SER A O 1
ATOM 1246 N N . GLY A 1 167 ? -22.547 -3.707 -8.836 1 97.62 167 GLY A N 1
ATOM 1247 C CA . GLY A 1 167 ? -21.453 -4.664 -8.664 1 97.62 167 GLY A CA 1
ATOM 1248 C C . GLY A 1 167 ? -21.906 -5.957 -8.008 1 97.62 167 GLY A C 1
ATOM 1249 O O . GLY A 1 167 ? -21.625 -7.043 -8.508 1 97.62 167 GLY A O 1
ATOM 1250 N N . VAL A 1 168 ? -22.688 -5.816 -6.938 1 97.75 168 VAL A N 1
ATOM 1251 C CA . VAL A 1 168 ? -23.141 -6.973 -6.168 1 97.75 168 VAL A CA 1
ATOM 1252 C C . VAL A 1 168 ? -24.156 -7.766 -6.98 1 97.75 168 VAL A C 1
ATOM 1254 O O . VAL A 1 168 ? -24.109 -9 -7.004 1 97.75 168 VAL A O 1
ATOM 1257 N N . ALA A 1 169 ? -25.062 -7.059 -7.641 1 97.62 169 ALA A N 1
ATOM 1258 C CA . ALA A 1 169 ? -26.031 -7.723 -8.5 1 97.62 169 ALA A CA 1
ATOM 1259 C C . ALA A 1 169 ? -25.344 -8.547 -9.586 1 97.62 169 ALA A C 1
ATOM 1261 O O . ALA A 1 169 ? -25.734 -9.688 -9.836 1 97.62 169 ALA A O 1
ATOM 1262 N N . THR A 1 170 ? -24.375 -7.98 -10.195 1 98.31 170 THR A N 1
ATOM 1263 C CA . THR A 1 170 ? -23.625 -8.656 -11.25 1 98.31 170 THR A CA 1
ATOM 1264 C C . THR A 1 170 ? -22.891 -9.875 -10.695 1 98.31 170 THR A C 1
ATOM 1266 O O . THR A 1 170 ? -22.906 -10.945 -11.305 1 98.31 170 THR A O 1
ATOM 1269 N N . ALA A 1 171 ? -22.281 -9.734 -9.516 1 98.56 171 ALA A N 1
ATOM 1270 C CA . ALA A 1 171 ? -21.531 -10.812 -8.883 1 98.56 171 ALA A CA 1
ATOM 1271 C C . ALA A 1 171 ? -22.438 -12 -8.562 1 98.56 171 ALA A C 1
ATOM 1273 O O . ALA A 1 171 ? -22.125 -13.141 -8.93 1 98.56 171 ALA A O 1
ATOM 1274 N N . LEU A 1 172 ? -23.562 -11.719 -7.926 1 98.38 172 LEU A N 1
ATOM 1275 C CA . LEU A 1 172 ? -24.484 -12.781 -7.523 1 98.38 172 LEU A CA 1
ATOM 1276 C C . LEU A 1 172 ? -25.188 -13.383 -8.734 1 98.38 172 LEU A C 1
ATOM 1278 O O . LEU A 1 172 ? -25.469 -14.578 -8.766 1 98.38 172 LEU A O 1
ATOM 1282 N N . GLY A 1 173 ? -25.5 -12.547 -9.711 1 98.25 173 GLY A N 1
ATOM 1283 C CA . GLY A 1 173 ? -26.031 -13.07 -10.969 1 98.25 173 GLY A CA 1
ATOM 1284 C C . GLY A 1 173 ? -25.094 -14.055 -11.648 1 98.25 173 GLY A C 1
ATOM 1285 O O . GLY A 1 173 ? -25.531 -15.109 -12.109 1 98.25 173 GLY A O 1
ATOM 1286 N N . HIS A 1 174 ? -23.812 -13.688 -11.672 1 98.38 174 HIS A N 1
ATOM 1287 C CA . HIS A 1 174 ? -22.781 -14.547 -12.242 1 98.38 174 HIS A CA 1
ATOM 1288 C C . HIS A 1 174 ? -22.734 -15.898 -11.539 1 98.38 174 HIS A C 1
ATOM 1290 O O . HIS A 1 174 ? -22.719 -16.938 -12.195 1 98.38 174 HIS A O 1
ATOM 1296 N N . LEU A 1 175 ? -22.781 -15.898 -10.227 1 98.12 175 LEU A N 1
ATOM 1297 C CA . LEU A 1 175 ? -22.719 -17.125 -9.445 1 98.12 175 LEU A CA 1
ATOM 1298 C C . LEU A 1 175 ? -24 -17.938 -9.602 1 98.12 175 LEU A C 1
ATOM 1300 O O . LEU A 1 175 ? -23.938 -19.172 -9.68 1 98.12 175 LEU A O 1
ATOM 1304 N N . ALA A 1 176 ? -25.125 -17.281 -9.703 1 97.56 176 ALA A N 1
ATOM 1305 C CA . ALA A 1 176 ? -26.406 -17.953 -9.914 1 97.56 176 ALA A CA 1
ATOM 1306 C C . ALA A 1 176 ? -26.453 -18.656 -11.266 1 97.56 176 ALA A C 1
ATOM 1308 O O . ALA A 1 176 ? -26.922 -19.797 -11.375 1 97.56 176 ALA A O 1
ATOM 1309 N N . GLU A 1 177 ? -25.969 -17.953 -12.266 1 97.5 177 GLU A N 1
ATOM 1310 C CA . GLU A 1 177 ? -25.938 -18.516 -13.609 1 97.5 177 GLU A CA 1
ATOM 1311 C C . GLU A 1 177 ? -25.078 -19.781 -13.664 1 97.5 177 GLU A C 1
ATOM 1313 O O . GLU A 1 177 ? -25.344 -20.688 -14.453 1 97.5 177 GLU A O 1
ATOM 1318 N N . LEU A 1 178 ? -24.062 -19.828 -12.805 1 97.56 178 LEU A N 1
ATOM 1319 C CA . LEU A 1 178 ? -23.172 -20.984 -12.734 1 97.56 178 LEU A CA 1
ATOM 1320 C C . LEU A 1 178 ? -23.797 -22.109 -11.898 1 97.56 178 LEU A C 1
ATOM 1322 O O . LEU A 1 178 ? -23.219 -23.188 -11.766 1 97.56 178 LEU A O 1
ATOM 1326 N N . GLY A 1 179 ? -24.969 -21.828 -11.289 1 97.12 179 GLY A N 1
ATOM 1327 C CA . GLY A 1 179 ? -25.719 -22.875 -10.609 1 97.12 179 GLY A CA 1
ATOM 1328 C C . GLY A 1 179 ? -25.484 -22.906 -9.109 1 97.12 179 GLY A C 1
ATOM 1329 O O . GLY A 1 179 ? -25.938 -23.812 -8.43 1 97.12 179 GLY A O 1
ATOM 1330 N N . HIS A 1 180 ? -24.75 -21.906 -8.578 1 97.38 180 HIS A N 1
ATOM 1331 C CA . HIS A 1 180 ? -24.562 -21.844 -7.129 1 97.38 180 HIS A CA 1
ATOM 1332 C C . HIS A 1 180 ? -25.859 -21.484 -6.418 1 97.38 180 HIS A C 1
ATOM 1334 O O . HIS A 1 180 ? -26.656 -20.688 -6.93 1 97.38 180 HIS A O 1
ATOM 1340 N N . ARG A 1 181 ? -26.047 -22.031 -5.227 1 95.69 181 ARG A N 1
ATOM 1341 C CA . ARG A 1 181 ? -27.266 -21.75 -4.477 1 95.69 181 ARG A CA 1
ATOM 1342 C C . ARG A 1 181 ? -26.938 -21.281 -3.059 1 95.69 181 ARG A C 1
ATOM 1344 O O . ARG A 1 181 ? -27.781 -20.656 -2.398 1 95.69 181 ARG A O 1
ATOM 1351 N N . ARG A 1 182 ? -25.797 -21.656 -2.576 1 95.88 182 ARG A N 1
ATOM 1352 C CA . ARG A 1 182 ? -25.297 -21.172 -1.294 1 95.88 182 ARG A CA 1
ATOM 1353 C C . ARG A 1 182 ? -23.984 -20.422 -1.471 1 95.88 182 ARG A C 1
ATOM 1355 O O . ARG A 1 182 ? -23 -20.984 -1.949 1 95.88 182 ARG A O 1
ATOM 1362 N N . VAL A 1 183 ? -24 -19.156 -1.114 1 97.5 183 VAL A N 1
ATOM 1363 C CA . VAL A 1 183 ? -22.844 -18.281 -1.318 1 97.5 183 VAL A CA 1
ATOM 1364 C C . VAL A 1 183 ? -22.469 -17.609 0.001 1 97.5 183 VAL A C 1
ATOM 1366 O O . VAL A 1 183 ? -23.328 -17.078 0.707 1 97.5 183 VAL A O 1
ATOM 1369 N N . ALA A 1 184 ? -21.203 -17.781 0.399 1 98 184 ALA A N 1
ATOM 1370 C CA . ALA A 1 184 ? -20.703 -16.984 1.509 1 98 184 ALA A CA 1
ATOM 1371 C C . ALA A 1 184 ? -20.219 -15.609 1.024 1 98 184 ALA A C 1
ATOM 1373 O O . ALA A 1 184 ? -19.578 -15.508 -0.022 1 98 184 ALA A O 1
ATOM 1374 N N . LEU A 1 185 ? -20.641 -14.594 1.735 1 97.44 185 LEU A N 1
ATOM 1375 C CA . LEU A 1 185 ? -20.172 -13.234 1.488 1 97.44 185 LEU A CA 1
ATOM 1376 C C . LEU A 1 185 ? -19.141 -12.82 2.535 1 97.44 185 LEU A C 1
ATOM 1378 O O . LEU A 1 185 ? -19.5 -12.57 3.691 1 97.44 185 LEU A O 1
ATOM 1382 N N . LEU A 1 186 ? -17.859 -12.781 2.131 1 96.75 186 LEU A N 1
ATOM 1383 C CA . LEU A 1 186 ? -16.844 -12.258 3.043 1 96.75 186 LEU A CA 1
ATOM 1384 C C . LEU A 1 186 ? -16.828 -10.734 3.016 1 96.75 186 LEU A C 1
ATOM 1386 O O . LEU A 1 186 ? -16.609 -10.133 1.964 1 96.75 186 LEU A O 1
ATOM 1390 N N . ARG A 1 187 ? -17.078 -10.156 4.145 1 93.69 187 ARG A N 1
ATOM 1391 C CA . ARG A 1 187 ? -17.203 -8.711 4.277 1 93.69 187 ARG A CA 1
ATOM 1392 C C . ARG A 1 187 ? -16.5 -8.211 5.535 1 93.69 187 ARG A C 1
ATOM 1394 O O . ARG A 1 187 ? -16.141 -9.008 6.41 1 93.69 187 ARG A O 1
ATOM 1401 N N . HIS A 1 188 ? -16.266 -6.906 5.535 1 87.94 188 HIS A N 1
ATOM 1402 C CA . HIS A 1 188 ? -15.68 -6.328 6.738 1 87.94 188 HIS A CA 1
ATOM 1403 C C . HIS A 1 188 ? -16.578 -6.523 7.945 1 87.94 188 HIS A C 1
ATOM 1405 O O . HIS A 1 188 ? -17.812 -6.586 7.805 1 87.94 188 HIS A O 1
ATOM 1411 N N . ALA A 1 189 ? -15.891 -6.582 9.078 1 79.44 189 ALA A N 1
ATOM 1412 C CA . ALA A 1 189 ? -16.625 -6.828 10.312 1 79.44 189 ALA A CA 1
ATOM 1413 C C . ALA A 1 189 ? -17.672 -5.75 10.555 1 79.44 189 ALA A C 1
ATOM 1415 O O . ALA A 1 189 ? -17.422 -4.562 10.344 1 79.44 189 ALA A O 1
ATOM 1416 N N . ALA A 1 190 ? -18.859 -6.219 10.883 1 73.19 190 ALA A N 1
ATOM 1417 C CA . ALA A 1 190 ? -19.984 -5.348 11.203 1 73.19 190 ALA A CA 1
ATOM 1418 C C . ALA A 1 190 ? -19.906 -4.863 12.648 1 73.19 190 ALA A C 1
ATOM 1420 O O . ALA A 1 190 ? -19.328 -5.535 13.508 1 73.19 190 ALA A O 1
ATOM 1421 N N . MET A 1 191 ? -20.312 -3.646 12.781 1 72.06 191 MET A N 1
ATOM 1422 C CA . MET A 1 191 ? -20.422 -3.105 14.141 1 72.06 191 MET A CA 1
ATOM 1423 C C . MET A 1 191 ? -21.875 -2.744 14.469 1 72.06 191 MET A C 1
ATOM 1425 O O . MET A 1 191 ? -22.688 -2.529 13.562 1 72.06 191 MET A O 1
ATOM 1429 N N . PRO A 1 192 ? -22.078 -2.742 15.797 1 65.5 192 PRO A N 1
ATOM 1430 C CA . PRO A 1 192 ? -23.438 -2.373 16.203 1 65.5 192 PRO A CA 1
ATOM 1431 C C . PRO A 1 192 ? -23.906 -1.051 15.594 1 65.5 192 PRO A C 1
ATOM 1433 O O . PRO A 1 192 ? -25.062 -0.917 15.203 1 65.5 192 PRO A O 1
ATOM 1436 N N . THR A 1 193 ? -22.984 -0.14 15.484 1 62.97 193 THR A N 1
ATOM 1437 C CA . THR A 1 193 ? -23.328 1.185 14.984 1 62.97 193 THR A CA 1
ATOM 1438 C C . THR A 1 193 ? -23.469 1.164 13.469 1 62.97 193 THR A C 1
ATOM 1440 O O . THR A 1 193 ? -24.031 2.092 12.875 1 62.97 193 THR A O 1
ATOM 1443 N N . THR A 1 194 ? -22.906 0.127 12.82 1 72.25 194 THR A N 1
ATOM 1444 C CA . THR A 1 194 ? -22.969 -0.078 11.375 1 72.25 194 THR A CA 1
ATOM 1445 C C . THR A 1 194 ? -23.172 -1.554 11.047 1 72.25 194 THR A C 1
ATOM 1447 O O . THR A 1 194 ? -22.266 -2.217 10.547 1 72.25 194 THR A O 1
ATOM 1450 N N . PRO A 1 195 ? -24.328 -1.912 11.336 1 70.56 195 PRO A N 1
ATOM 1451 C CA . PRO A 1 195 ? -24.562 -3.354 11.195 1 70.56 195 PRO A CA 1
ATOM 1452 C C . PRO A 1 195 ? -24.359 -3.842 9.758 1 70.56 195 PRO A C 1
ATOM 1454 O O . PRO A 1 195 ? -23.969 -4.992 9.547 1 70.56 195 PRO A O 1
ATOM 1457 N N . ASP A 1 196 ? -24.656 -2.812 8.812 1 76.88 196 ASP A N 1
ATOM 1458 C CA . ASP A 1 196 ? -24.5 -3.225 7.422 1 76.88 196 ASP A CA 1
ATOM 1459 C C . ASP A 1 196 ? -24.047 -2.051 6.551 1 76.88 196 ASP A C 1
ATOM 1461 O O . ASP A 1 196 ? -24.516 -0.926 6.73 1 76.88 196 ASP A O 1
ATOM 1465 N N . ARG A 1 197 ? -23.094 -2.471 5.684 1 83 197 ARG A N 1
ATOM 1466 C CA . ARG A 1 197 ? -22.734 -1.545 4.613 1 83 197 ARG A CA 1
ATOM 1467 C C . ARG A 1 197 ? -23.578 -1.793 3.365 1 83 197 ARG A C 1
ATOM 1469 O O . ARG A 1 197 ? -24.188 -2.848 3.23 1 83 197 ARG A O 1
ATOM 1476 N N . PRO A 1 198 ? -23.594 -0.851 2.504 1 84.69 198 PRO A N 1
ATOM 1477 C CA . PRO A 1 198 ? -24.469 -0.947 1.338 1 84.69 198 PRO A CA 1
ATOM 1478 C C . PRO A 1 198 ? -24.281 -2.242 0.555 1 84.69 198 PRO A C 1
ATOM 1480 O O . PRO A 1 198 ? -25.25 -2.898 0.183 1 84.69 198 PRO A O 1
ATOM 1483 N N . ALA A 1 199 ? -23.094 -2.641 0.407 1 89.94 199 ALA A N 1
ATOM 1484 C CA . ALA A 1 199 ? -22.828 -3.861 -0.349 1 89.94 199 ALA A CA 1
ATOM 1485 C C . ALA A 1 199 ? -23.453 -5.074 0.33 1 89.94 199 ALA A C 1
ATOM 1487 O O . ALA A 1 199 ? -23.984 -5.969 -0.341 1 89.94 199 ALA A O 1
ATOM 1488 N N . ASP A 1 200 ? -23.422 -5.086 1.634 1 90.94 200 ASP A N 1
ATOM 1489 C CA . ASP A 1 200 ? -24.031 -6.164 2.408 1 90.94 200 ASP A CA 1
ATOM 1490 C C . ASP A 1 200 ? -25.531 -6.223 2.182 1 90.94 200 ASP A C 1
ATOM 1492 O O . ASP A 1 200 ? -26.094 -7.301 1.979 1 90.94 200 ASP A O 1
ATOM 1496 N N . VAL A 1 201 ? -26.109 -5.105 2.223 1 91.69 201 VAL A N 1
ATOM 1497 C CA . VAL A 1 201 ? -27.562 -4.984 2.074 1 91.69 201 VAL A CA 1
ATOM 1498 C C . VAL A 1 201 ? -27.984 -5.434 0.676 1 91.69 201 VAL A C 1
ATOM 1500 O O . VAL A 1 201 ? -28.906 -6.227 0.524 1 91.69 201 VAL A O 1
ATOM 1503 N N . PHE A 1 202 ? -27.281 -4.996 -0.281 1 95.19 202 PHE A N 1
ATOM 1504 C CA . PHE A 1 202 ? -27.594 -5.355 -1.66 1 95.19 202 PHE A CA 1
ATOM 1505 C C . PHE A 1 202 ? -27.406 -6.852 -1.886 1 95.19 202 PHE A C 1
ATOM 1507 O O . PHE A 1 202 ? -28.156 -7.473 -2.631 1 95.19 202 PHE A O 1
ATOM 1514 N N . ALA A 1 203 ? -26.391 -7.398 -1.221 1 96.25 203 ALA A N 1
ATOM 1515 C CA . ALA A 1 203 ? -26.125 -8.828 -1.381 1 96.25 203 ALA A CA 1
ATOM 1516 C C . ALA A 1 203 ? -27.297 -9.656 -0.859 1 96.25 203 ALA A C 1
ATOM 1518 O O . ALA A 1 203 ? -27.719 -10.625 -1.503 1 96.25 203 ALA A O 1
ATOM 1519 N N . ARG A 1 204 ? -27.781 -9.297 0.223 1 93.56 204 ARG A N 1
ATOM 1520 C CA . ARG A 1 204 ? -28.922 -10.016 0.796 1 93.56 204 ARG A CA 1
ATOM 1521 C C . ARG A 1 204 ? -30.172 -9.852 -0.071 1 93.56 204 ARG A C 1
ATOM 1523 O O . ARG A 1 204 ? -30.875 -10.828 -0.331 1 93.56 204 ARG A O 1
ATOM 1530 N N . GLN A 1 205 ? -30.391 -8.664 -0.485 1 95.44 205 GLN A N 1
ATOM 1531 C CA . GLN A 1 205 ? -31.562 -8.359 -1.285 1 95.44 205 GLN A CA 1
ATOM 1532 C C . GLN A 1 205 ? -31.531 -9.094 -2.619 1 95.44 205 GLN A C 1
ATOM 1534 O O . GLN A 1 205 ? -32.5 -9.773 -2.982 1 95.44 205 GLN A O 1
ATOM 1539 N N . TYR A 1 206 ? -30.453 -9.031 -3.316 1 96.06 206 TYR A N 1
ATOM 1540 C CA . TYR A 1 206 ? -30.359 -9.641 -4.641 1 96.06 206 TYR A CA 1
ATOM 1541 C C . TYR A 1 206 ? -30.234 -11.156 -4.535 1 96.06 206 TYR A C 1
ATOM 1543 O O . TYR A 1 206 ? -30.719 -11.891 -5.398 1 96.06 206 TYR A O 1
ATOM 1551 N N . GLY A 1 207 ? -29.547 -11.539 -3.48 1 96.25 207 GLY A N 1
ATOM 1552 C CA . GLY A 1 207 ? -29.516 -12.969 -3.236 1 96.25 207 GLY A CA 1
ATOM 1553 C C . GLY A 1 207 ? -30.891 -13.586 -3.135 1 96.25 207 GLY A C 1
ATOM 1554 O O . GLY A 1 207 ? -31.188 -14.586 -3.797 1 96.25 207 GLY A O 1
ATOM 1555 N N . ALA A 1 208 ? -31.719 -12.977 -2.4 1 95.38 208 ALA A N 1
ATOM 1556 C CA . ALA A 1 208 ? -33.094 -13.461 -2.215 1 95.38 208 ALA A CA 1
ATOM 1557 C C . ALA A 1 208 ? -33.844 -13.477 -3.537 1 95.38 208 ALA A C 1
ATOM 1559 O O . ALA A 1 208 ? -34.562 -14.422 -3.832 1 95.38 208 ALA A O 1
ATOM 1560 N N . GLN A 1 209 ? -33.656 -12.5 -4.305 1 96.5 209 GLN A N 1
ATOM 1561 C CA . GLN A 1 209 ? -34.312 -12.375 -5.594 1 96.5 209 GLN A CA 1
ATOM 1562 C C . GLN A 1 209 ? -33.906 -13.484 -6.547 1 96.5 209 GLN A C 1
ATOM 1564 O O . GLN A 1 209 ? -34.688 -13.938 -7.383 1 96.5 209 GLN A O 1
ATOM 1569 N N . LEU A 1 210 ? -32.688 -13.953 -6.453 1 96.94 210 LEU A N 1
ATOM 1570 C CA . LEU A 1 210 ? -32.125 -14.938 -7.371 1 96.94 210 LEU A CA 1
ATOM 1571 C C . LEU A 1 210 ? -32.25 -16.344 -6.809 1 96.94 210 LEU A C 1
ATOM 1573 O O . LEU A 1 210 ? -31.812 -17.312 -7.438 1 96.94 210 LEU A O 1
ATOM 1577 N N . GLY A 1 211 ? -32.781 -16.406 -5.582 1 94.69 211 GLY A N 1
ATOM 1578 C CA . GLY A 1 211 ? -32.906 -17.703 -4.938 1 94.69 211 GLY A CA 1
ATOM 1579 C C . GLY A 1 211 ? -31.594 -18.219 -4.367 1 94.69 211 GLY A C 1
ATOM 1580 O O . GLY A 1 211 ? -31.391 -19.422 -4.25 1 94.69 211 GLY A O 1
ATOM 1581 N N . LEU A 1 212 ? -30.703 -17.297 -4.086 1 95.5 212 LEU A N 1
ATOM 1582 C CA . LEU A 1 212 ? -29.406 -17.609 -3.488 1 95.5 212 LEU A CA 1
ATOM 1583 C C . LEU A 1 212 ? -29.438 -17.406 -1.976 1 95.5 212 LEU A C 1
ATOM 1585 O O . LEU A 1 212 ? -29.969 -16.406 -1.49 1 95.5 212 LEU A O 1
ATOM 1589 N N . GLU A 1 213 ? -29.016 -18.391 -1.269 1 95.88 213 GLU A N 1
ATOM 1590 C CA . GLU A 1 213 ? -28.734 -18.172 0.147 1 95.88 213 GLU A CA 1
ATOM 1591 C C . GLU A 1 213 ? -27.375 -17.5 0.341 1 95.88 213 GLU A C 1
ATOM 1593 O O . GLU A 1 213 ? -26.328 -18.094 0.062 1 95.88 213 GLU A O 1
ATOM 1598 N N . VAL A 1 214 ? -27.438 -16.266 0.792 1 96.69 214 VAL A N 1
ATOM 1599 C CA . VAL A 1 214 ? -26.203 -15.508 1.014 1 96.69 214 VAL A CA 1
ATOM 1600 C C . VAL A 1 214 ? -25.922 -15.398 2.512 1 96.69 214 VAL A C 1
ATOM 1602 O O . VAL A 1 214 ? -26.719 -14.812 3.254 1 96.69 214 VAL A O 1
ATOM 1605 N N . VAL A 1 215 ? -24.812 -15.969 2.953 1 94.44 215 VAL A N 1
ATOM 1606 C CA . VAL A 1 215 ? -24.422 -15.922 4.359 1 94.44 215 VAL A CA 1
ATOM 1607 C C . VAL A 1 215 ? -23.266 -14.953 4.547 1 94.44 215 VAL A C 1
ATOM 1609 O O . VAL A 1 215 ? -22.156 -15.203 4.074 1 94.44 215 VAL A O 1
ATOM 1612 N N . ALA A 1 216 ? -23.531 -13.914 5.273 1 94.31 216 ALA A N 1
ATOM 1613 C CA . ALA A 1 216 ? -22.484 -12.914 5.512 1 94.31 216 ALA A CA 1
ATOM 1614 C C . ALA A 1 216 ? -21.531 -13.375 6.602 1 94.31 216 ALA A C 1
ATOM 1616 O O . ALA A 1 216 ? -21.953 -13.852 7.652 1 94.31 216 ALA A O 1
ATOM 1617 N N . VAL A 1 217 ? -20.234 -13.266 6.262 1 94.62 217 VAL A N 1
ATOM 1618 C CA . VAL A 1 217 ? -19.172 -13.648 7.188 1 94.62 217 VAL A CA 1
ATOM 1619 C C . VAL A 1 217 ? -18.234 -12.469 7.406 1 94.62 217 VAL A C 1
ATOM 1621 O O . VAL A 1 217 ? -17.734 -11.883 6.449 1 94.62 217 VAL A O 1
ATOM 1624 N N . SER A 1 218 ? -18.016 -12.141 8.711 1 93.06 218 SER A N 1
ATOM 1625 C CA . SER A 1 218 ? -17.078 -11.07 9.031 1 93.06 218 SER A CA 1
ATOM 1626 C C . SER A 1 218 ? -15.633 -11.523 8.836 1 93.06 218 SER A C 1
ATOM 1628 O O . SER A 1 218 ? -15.281 -12.648 9.188 1 93.06 218 SER A O 1
ATOM 1630 N N . SER A 1 219 ? -14.898 -10.641 8.195 1 93.5 219 SER A N 1
ATOM 1631 C CA . SER A 1 219 ? -13.508 -10.953 7.902 1 93.5 219 SER A CA 1
ATOM 1632 C C . SER A 1 219 ? -12.617 -9.734 8.094 1 93.5 219 SER A C 1
ATOM 1634 O O . SER A 1 219 ? -13.07 -8.594 7.941 1 93.5 219 SER A O 1
ATOM 1636 N N . ALA A 1 220 ? -11.383 -10.055 8.508 1 89.75 220 ALA A N 1
ATOM 1637 C CA . ALA A 1 220 ? -10.375 -9.008 8.43 1 89.75 220 ALA A CA 1
ATOM 1638 C C . ALA A 1 220 ? -10.062 -8.641 6.98 1 89.75 220 ALA A C 1
ATOM 1640 O O . ALA A 1 220 ? -10.391 -9.398 6.062 1 89.75 220 ALA A O 1
ATOM 1641 N N . ALA A 1 221 ? -9.508 -7.488 6.82 1 87.38 221 ALA A N 1
ATOM 1642 C CA . ALA A 1 221 ? -9.211 -6.992 5.477 1 87.38 221 ALA A CA 1
ATOM 1643 C C . ALA A 1 221 ? -7.875 -7.531 4.973 1 87.38 221 ALA A C 1
ATOM 1645 O O . ALA A 1 221 ? -7.574 -7.445 3.781 1 87.38 221 ALA A O 1
ATOM 1646 N N . SER A 1 222 ? -7.133 -8.18 5.84 1 90.5 222 SER A N 1
ATOM 1647 C CA . SER A 1 222 ? -5.832 -8.734 5.469 1 90.5 222 SER A CA 1
ATOM 1648 C C . SER A 1 222 ? -5.977 -10.133 4.871 1 90.5 222 SER A C 1
ATOM 1650 O O . SER A 1 222 ? -6.961 -10.828 5.133 1 90.5 222 SER A O 1
ATOM 1652 N N . VAL A 1 223 ? -5.012 -10.539 4.129 1 94.06 223 VAL A N 1
ATOM 1653 C CA . VAL A 1 223 ? -5.012 -11.867 3.529 1 94.06 223 VAL A CA 1
ATOM 1654 C C . VAL A 1 223 ? -5.051 -12.93 4.629 1 94.06 223 VAL A C 1
ATOM 1656 O O . VAL A 1 223 ? -5.895 -13.828 4.602 1 94.06 223 VAL A O 1
ATOM 1659 N N . ALA A 1 224 ? -4.207 -12.75 5.629 1 90.44 224 ALA A N 1
ATOM 1660 C CA . ALA A 1 224 ? -4.141 -13.719 6.719 1 90.44 224 ALA A CA 1
ATOM 1661 C C . ALA A 1 224 ? -5.453 -13.766 7.496 1 90.44 224 ALA A C 1
ATOM 1663 O O . ALA A 1 224 ? -5.949 -14.844 7.828 1 90.44 224 ALA A O 1
ATOM 1664 N N . GLY A 1 225 ? -5.969 -12.602 7.793 1 91.75 225 GLY A N 1
ATOM 1665 C CA . GLY A 1 225 ? -7.234 -12.539 8.5 1 91.75 225 GLY A CA 1
ATOM 1666 C C . GLY A 1 225 ? -8.391 -13.125 7.715 1 91.75 225 GLY A C 1
ATOM 1667 O O . GLY A 1 225 ? -9.258 -13.797 8.281 1 91.75 225 GLY A O 1
ATOM 1668 N N . ALA A 1 226 ? -8.375 -12.914 6.457 1 96.25 226 ALA A N 1
ATOM 1669 C CA . ALA A 1 226 ? -9.43 -13.438 5.598 1 96.25 226 ALA A CA 1
ATOM 1670 C C . ALA A 1 226 ? -9.312 -14.953 5.449 1 96.25 226 ALA A C 1
ATOM 1672 O O . ALA A 1 226 ? -10.32 -15.648 5.293 1 96.25 226 ALA A O 1
ATOM 1673 N N . ALA A 1 227 ? -8.094 -15.445 5.523 1 97.06 227 ALA A N 1
ATOM 1674 C CA . ALA A 1 227 ? -7.895 -16.891 5.449 1 97.06 227 ALA A CA 1
ATOM 1675 C C . ALA A 1 227 ? -8.555 -17.594 6.625 1 97.06 227 ALA A C 1
ATOM 1677 O O . ALA A 1 227 ? -9.148 -18.672 6.461 1 97.06 227 ALA A O 1
ATOM 1678 N N . ALA A 1 228 ? -8.422 -17 7.754 1 96.44 228 ALA A N 1
ATOM 1679 C CA . ALA A 1 228 ? -9.039 -17.578 8.945 1 96.44 228 ALA A CA 1
ATOM 1680 C C . ALA A 1 228 ? -10.562 -17.625 8.805 1 96.44 228 ALA A C 1
ATOM 1682 O O . ALA A 1 228 ? -11.18 -18.656 9.078 1 96.44 228 ALA A O 1
ATOM 1683 N N . ALA A 1 229 ? -11.133 -16.531 8.383 1 96.5 229 ALA A N 1
ATOM 1684 C CA . ALA A 1 229 ? -12.586 -16.453 8.211 1 96.5 229 ALA A CA 1
ATOM 1685 C C . ALA A 1 229 ? -13.062 -17.422 7.133 1 96.5 229 ALA A C 1
ATOM 1687 O O . ALA A 1 229 ? -14.031 -18.156 7.332 1 96.5 229 ALA A O 1
ATOM 1688 N N . ALA A 1 230 ? -12.422 -17.469 6.035 1 97.75 230 ALA A N 1
ATOM 1689 C CA . ALA A 1 230 ? -12.766 -18.359 4.934 1 97.75 230 ALA A CA 1
ATOM 1690 C C . ALA A 1 230 ? -12.617 -19.828 5.352 1 97.75 230 ALA A C 1
ATOM 1692 O O . ALA A 1 230 ? -13.438 -20.672 4.984 1 97.75 230 ALA A O 1
ATOM 1693 N N . GLY A 1 231 ? -11.523 -20.062 6.086 1 97.75 231 GLY A N 1
ATOM 1694 C CA . GLY A 1 231 ? -11.312 -21.406 6.57 1 97.75 231 GLY A CA 1
ATOM 1695 C C . GLY A 1 231 ? -12.469 -21.938 7.41 1 97.75 231 GLY A C 1
ATOM 1696 O O . GLY A 1 231 ? -12.898 -23.078 7.238 1 97.75 231 GLY A O 1
ATOM 1697 N N . ALA A 1 232 ? -12.922 -21.078 8.258 1 96.56 232 ALA A N 1
ATOM 1698 C CA . ALA A 1 232 ? -14.047 -21.453 9.109 1 96.56 232 ALA A CA 1
ATOM 1699 C C . ALA A 1 232 ? -15.289 -21.75 8.281 1 96.56 232 ALA A C 1
ATOM 1701 O O . ALA A 1 232 ? -16.031 -22.688 8.578 1 96.56 232 ALA A O 1
ATOM 1702 N N . VAL A 1 233 ? -15.516 -21.047 7.219 1 96.56 233 VAL A N 1
ATOM 1703 C CA . VAL A 1 233 ? -16.672 -21.203 6.332 1 96.56 233 VAL A CA 1
ATOM 1704 C C . VAL A 1 233 ? -16.547 -22.5 5.543 1 96.56 233 VAL A C 1
ATOM 1706 O O . VAL A 1 233 ? -17.516 -23.25 5.43 1 96.56 233 VAL A O 1
ATOM 1709 N N . LEU A 1 234 ? -15.406 -22.781 5.082 1 96.75 234 LEU A N 1
ATOM 1710 C CA . LEU A 1 234 ? -15.188 -23.891 4.176 1 96.75 234 LEU A CA 1
ATOM 1711 C C . LEU A 1 234 ? -15.164 -25.219 4.941 1 96.75 234 LEU A C 1
ATOM 1713 O O . LEU A 1 234 ? -15.344 -26.281 4.352 1 96.75 234 LEU A O 1
ATOM 1717 N N . ARG A 1 235 ? -14.93 -25.125 6.25 1 95.81 235 ARG A N 1
ATOM 1718 C CA . ARG A 1 235 ? -14.875 -26.312 7.09 1 95.81 235 ARG A CA 1
ATOM 1719 C C . ARG A 1 235 ? -16.25 -26.672 7.621 1 95.81 235 ARG A C 1
ATOM 1721 O O . ARG A 1 235 ? -16.453 -27.766 8.164 1 95.81 235 ARG A O 1
ATOM 1728 N N . ALA A 1 236 ? -17.125 -25.859 7.402 1 93.88 236 ALA A N 1
ATOM 1729 C CA . ALA A 1 236 ? -18.469 -26.094 7.945 1 93.88 236 ALA A CA 1
ATOM 1730 C C . ALA A 1 236 ? -19.078 -27.375 7.387 1 93.88 236 ALA A C 1
ATOM 1732 O O . ALA A 1 236 ? -18.594 -27.922 6.387 1 93.88 236 ALA A O 1
ATOM 1733 N N . ALA A 1 237 ? -20.094 -27.922 8.031 1 91.56 237 ALA A N 1
ATOM 1734 C CA . ALA A 1 237 ? -20.75 -29.156 7.641 1 91.56 237 ALA A CA 1
ATOM 1735 C C . ALA A 1 237 ? -21.391 -29.031 6.258 1 91.56 237 ALA A C 1
ATOM 1737 O O . ALA A 1 237 ? -21.328 -29.969 5.457 1 91.56 237 ALA A O 1
ATOM 1738 N N . ASP A 1 238 ? -22 -27.906 6.047 1 91.12 238 ASP A N 1
ATOM 1739 C CA . ASP A 1 238 ? -22.594 -27.594 4.754 1 91.12 238 ASP A CA 1
ATOM 1740 C C . ASP A 1 238 ? -21.969 -26.344 4.141 1 91.12 238 ASP A C 1
ATOM 1742 O O . ASP A 1 238 ? -22.578 -25.281 4.125 1 91.12 238 ASP A O 1
ATOM 1746 N N . PRO A 1 239 ? -20.766 -26.531 3.598 1 94.94 239 PRO A N 1
ATOM 1747 C CA . PRO A 1 239 ? -20.047 -25.359 3.086 1 94.94 239 PRO A CA 1
ATOM 1748 C C . PRO A 1 239 ? -20.688 -24.781 1.819 1 94.94 239 PRO A C 1
ATOM 1750 O O . PRO A 1 239 ? -21.344 -25.516 1.067 1 94.94 239 PRO A O 1
ATOM 1753 N N . PRO A 1 240 ? -20.531 -23.547 1.624 1 96.69 240 PRO A N 1
ATOM 1754 C CA . PRO A 1 240 ? -20.953 -22.969 0.348 1 96.69 240 PRO A CA 1
ATOM 1755 C C . PRO A 1 240 ? -20.125 -23.469 -0.834 1 96.69 240 PRO A C 1
ATOM 1757 O O . PRO A 1 240 ? -19.016 -23.969 -0.647 1 96.69 240 PRO A O 1
ATOM 1760 N N . THR A 1 241 ? -20.703 -23.375 -1.983 1 97.25 241 THR A N 1
ATOM 1761 C CA . THR A 1 241 ? -19.969 -23.781 -3.178 1 97.25 241 THR A CA 1
ATOM 1762 C C . THR A 1 241 ? -19.297 -22.578 -3.83 1 97.25 241 THR A C 1
ATOM 1764 O O . THR A 1 241 ? -18.547 -22.734 -4.793 1 97.25 241 THR A O 1
ATOM 1767 N N . ALA A 1 242 ? -19.609 -21.359 -3.285 1 98.38 242 ALA A N 1
ATOM 1768 C CA . ALA A 1 242 ? -18.969 -20.141 -3.758 1 98.38 242 ALA A CA 1
ATOM 1769 C C . ALA A 1 242 ? -18.766 -19.141 -2.617 1 98.38 242 ALA A C 1
ATOM 1771 O O . ALA A 1 242 ? -19.562 -19.094 -1.677 1 98.38 242 ALA A O 1
ATOM 1772 N N . VAL A 1 243 ? -17.672 -18.453 -2.688 1 98.5 243 VAL A N 1
ATOM 1773 C CA . VAL A 1 243 ? -17.391 -17.359 -1.771 1 98.5 243 VAL A CA 1
ATOM 1774 C C . VAL A 1 243 ? -17.203 -16.062 -2.559 1 98.5 243 VAL A C 1
ATOM 1776 O O . VAL A 1 243 ? -16.359 -15.977 -3.447 1 98.5 243 VAL A O 1
ATOM 1779 N N . PHE A 1 244 ? -18.125 -15.109 -2.314 1 98.56 244 PHE A N 1
ATOM 1780 C CA . PHE A 1 244 ? -17.984 -13.75 -2.834 1 98.56 244 PHE A CA 1
ATOM 1781 C C . PHE A 1 244 ? -17.312 -12.844 -1.812 1 98.56 244 PHE A C 1
ATOM 1783 O O . PHE A 1 244 ? -17.859 -12.594 -0.737 1 98.56 244 PHE A O 1
ATOM 1790 N N . CYS A 1 245 ? -16.094 -12.406 -2.189 1 98.31 245 CYS A N 1
ATOM 1791 C CA . CYS A 1 245 ? -15.297 -11.586 -1.284 1 98.31 245 CYS A CA 1
ATOM 1792 C C . CYS A 1 245 ? -15.359 -10.117 -1.678 1 98.31 245 CYS A C 1
ATOM 1794 O O . CYS A 1 245 ? -15.094 -9.766 -2.828 1 98.31 245 CYS A O 1
ATOM 1796 N N . LEU A 1 246 ? -15.625 -9.219 -0.765 1 96.62 246 LEU A N 1
ATOM 1797 C CA . LEU A 1 246 ? -15.781 -7.805 -1.071 1 96.62 246 LEU A CA 1
ATOM 1798 C C . LEU A 1 246 ? -14.422 -7.117 -1.177 1 96.62 246 LEU A C 1
ATOM 1800 O O . LEU A 1 246 ? -14.32 -5.91 -0.952 1 96.62 246 LEU A O 1
ATOM 1804 N N . SER A 1 247 ? -13.359 -7.816 -1.439 1 96.69 247 SER A N 1
ATOM 1805 C CA . SER A 1 247 ? -12.023 -7.348 -1.808 1 96.69 247 SER A CA 1
ATOM 1806 C C . SER A 1 247 ? -11.164 -8.492 -2.324 1 96.69 247 SER A C 1
ATOM 1808 O O . SER A 1 247 ? -11.391 -9.656 -1.971 1 96.69 247 SER A O 1
ATOM 1810 N N . ASP A 1 248 ? -10.234 -8.148 -3.129 1 97.62 248 ASP A N 1
ATOM 1811 C CA . ASP A 1 248 ? -9.32 -9.188 -3.594 1 97.62 248 ASP A CA 1
ATOM 1812 C C . ASP A 1 248 ? -8.43 -9.688 -2.457 1 97.62 248 ASP A C 1
ATOM 1814 O O . ASP A 1 248 ? -8.016 -10.852 -2.449 1 97.62 248 ASP A O 1
ATOM 1818 N N . SER A 1 249 ? -8.148 -8.867 -1.455 1 97.06 249 SER A N 1
ATOM 1819 C CA . SER A 1 249 ? -7.418 -9.328 -0.277 1 97.06 249 SER A CA 1
ATOM 1820 C C . SER A 1 249 ? -8.141 -10.484 0.403 1 97.06 249 SER A C 1
ATOM 1822 O O . SER A 1 249 ? -7.52 -11.484 0.774 1 97.06 249 SER A O 1
ATOM 1824 N N . MET A 1 250 ? -9.398 -10.289 0.548 1 97.44 250 MET A N 1
ATOM 1825 C CA . MET A 1 250 ? -10.211 -11.344 1.151 1 97.44 250 MET A CA 1
ATOM 1826 C C . MET A 1 250 ? -10.234 -12.586 0.263 1 97.44 250 MET A C 1
ATOM 1828 O O . MET A 1 250 ? -10.188 -13.711 0.76 1 97.44 250 MET A O 1
ATOM 1832 N N . ALA A 1 251 ? -10.328 -12.328 -1.046 1 98.56 251 ALA A N 1
ATOM 1833 C CA . ALA A 1 251 ? -10.312 -13.445 -1.984 1 98.56 251 ALA A CA 1
ATOM 1834 C C . ALA A 1 251 ? -9 -14.227 -1.9 1 98.56 251 ALA A C 1
ATOM 1836 O O . ALA A 1 251 ? -9 -15.453 -1.914 1 98.56 251 ALA A O 1
ATOM 1837 N N . PHE A 1 252 ? -7.898 -13.508 -1.791 1 98.12 252 PHE A N 1
ATOM 1838 C CA . PHE A 1 252 ? -6.602 -14.156 -1.634 1 98.12 252 PHE A CA 1
ATOM 1839 C C . PHE A 1 252 ? -6.555 -14.961 -0.337 1 98.12 252 PHE A C 1
ATOM 1841 O O . PHE A 1 252 ? -5.957 -16.031 -0.289 1 98.12 252 PHE A O 1
ATOM 1848 N N . GLY A 1 253 ? -7.164 -14.398 0.688 1 97.88 253 GLY A N 1
ATOM 1849 C CA . GLY A 1 253 ? -7.305 -15.172 1.913 1 97.88 253 GLY A CA 1
ATOM 1850 C C . GLY A 1 253 ? -8.086 -16.453 1.722 1 97.88 253 GLY A C 1
ATOM 1851 O O . GLY A 1 253 ? -7.746 -17.484 2.301 1 97.88 253 GLY A O 1
ATOM 1852 N N . CYS A 1 254 ? -9.094 -16.422 0.917 1 98.19 254 CYS A N 1
ATOM 1853 C CA . CYS A 1 254 ? -9.883 -17.609 0.596 1 98.19 254 CYS A CA 1
ATOM 1854 C C . CYS A 1 254 ? -9.031 -18.641 -0.137 1 98.19 254 CYS A C 1
ATOM 1856 O O . CYS A 1 254 ? -9.141 -19.844 0.127 1 98.19 254 CYS A O 1
ATOM 1858 N N . TYR A 1 255 ? -8.219 -18.188 -1.087 1 97.81 255 TYR A N 1
ATOM 1859 C CA . TYR A 1 255 ? -7.289 -19.078 -1.771 1 97.81 255 TYR A CA 1
ATOM 1860 C C . TYR A 1 255 ? -6.395 -19.797 -0.771 1 97.81 255 TYR A C 1
ATOM 1862 O O . TYR A 1 255 ? -6.199 -21.016 -0.867 1 97.81 255 TYR A O 1
ATOM 1870 N N . LEU A 1 256 ? -5.852 -19.047 0.161 1 96.31 256 LEU A N 1
ATOM 1871 C CA . LEU A 1 256 ? -4.961 -19.625 1.165 1 96.31 256 LEU A CA 1
ATOM 1872 C C . LEU A 1 256 ? -5.684 -20.656 2.006 1 96.31 256 LEU A C 1
ATOM 1874 O O . LEU A 1 256 ? -5.141 -21.734 2.268 1 96.31 256 LEU A O 1
ATOM 1878 N N . ALA A 1 257 ? -6.859 -20.312 2.42 1 97.25 257 ALA A N 1
ATOM 1879 C CA . ALA A 1 257 ? -7.664 -21.234 3.207 1 97.25 257 ALA A CA 1
ATOM 1880 C C . ALA A 1 257 ? -7.941 -22.531 2.428 1 97.25 257 ALA A C 1
ATOM 1882 O O . ALA A 1 257 ? -7.82 -23.625 2.969 1 97.25 257 ALA A O 1
ATOM 1883 N N . ALA A 1 258 ? -8.352 -22.406 1.151 1 97 258 ALA A N 1
ATOM 1884 C CA . ALA A 1 258 ? -8.617 -23.562 0.305 1 97 258 ALA A CA 1
ATOM 1885 C C . ALA A 1 258 ? -7.379 -24.453 0.183 1 97 258 ALA A C 1
ATOM 1887 O O . ALA A 1 258 ? -7.465 -25.672 0.31 1 97 258 ALA A O 1
ATOM 1888 N N . GLN A 1 259 ? -6.273 -23.812 -0.033 1 94.25 259 GLN A N 1
ATOM 1889 C CA . GLN A 1 259 ? -5.012 -24.531 -0.128 1 94.25 259 GLN A CA 1
ATOM 1890 C C . GLN A 1 259 ? -4.727 -25.312 1.151 1 94.25 259 GLN A C 1
ATOM 1892 O O . GLN A 1 259 ? -4.367 -26.484 1.099 1 94.25 259 GLN A O 1
ATOM 1897 N N . GLN A 1 260 ? -4.887 -24.688 2.264 1 93.69 260 GLN A N 1
ATOM 1898 C CA . GLN A 1 260 ? -4.613 -25.297 3.562 1 93.69 260 GLN A CA 1
ATOM 1899 C C . GLN A 1 260 ? -5.543 -26.469 3.826 1 93.69 260 GLN A C 1
ATOM 1901 O O . GLN A 1 260 ? -5.164 -27.422 4.512 1 93.69 260 GLN A O 1
ATOM 1906 N N . LEU A 1 261 ? -6.703 -26.438 3.227 1 96.62 261 LEU A N 1
ATOM 1907 C CA . LEU A 1 261 ? -7.715 -27.453 3.463 1 96.62 261 LEU A CA 1
ATOM 1908 C C . LEU A 1 261 ? -7.688 -28.516 2.363 1 96.62 261 LEU A C 1
ATOM 1910 O O . LEU A 1 261 ? -8.445 -29.484 2.408 1 96.62 261 LEU A O 1
ATOM 1914 N N . GLY A 1 262 ? -6.844 -28.297 1.4 1 95.62 262 GLY A N 1
ATOM 1915 C CA . GLY A 1 262 ? -6.75 -29.234 0.289 1 95.62 262 GLY A CA 1
ATOM 1916 C C . GLY A 1 262 ? -7.938 -29.156 -0.653 1 95.62 262 GLY A C 1
ATOM 1917 O O . GLY A 1 262 ? -8.32 -30.156 -1.257 1 95.62 262 GLY A O 1
ATOM 1918 N N . LEU A 1 263 ? -8.562 -28 -0.718 1 96.38 263 LEU A N 1
ATOM 1919 C CA . LEU A 1 263 ? -9.711 -27.797 -1.591 1 96.38 263 LEU A CA 1
ATOM 1920 C C . LEU A 1 263 ? -9.289 -27.156 -2.91 1 96.38 263 LEU A C 1
ATOM 1922 O O . LEU A 1 263 ? -8.406 -26.297 -2.934 1 96.38 263 LEU A O 1
ATOM 1926 N N . ASP A 1 264 ? -9.992 -27.531 -3.941 1 96.06 264 ASP A N 1
ATOM 1927 C CA . ASP A 1 264 ? -9.695 -27.016 -5.273 1 96.06 264 ASP A CA 1
ATOM 1928 C C . ASP A 1 264 ? -10.547 -25.781 -5.582 1 96.06 264 ASP A C 1
ATOM 1930 O O . ASP A 1 264 ? -11.766 -25.797 -5.379 1 96.06 264 ASP A O 1
ATOM 1934 N N . VAL A 1 265 ? -9.93 -24.734 -6.051 1 97.31 265 VAL A N 1
ATOM 1935 C CA . VAL A 1 265 ? -10.617 -23.609 -6.664 1 97.31 265 VAL A CA 1
ATOM 1936 C C . VAL A 1 265 ? -10.5 -23.688 -8.18 1 97.31 265 VAL A C 1
ATOM 1938 O O . VAL A 1 265 ? -9.391 -23.75 -8.719 1 97.31 265 VAL A O 1
ATOM 1941 N N . PRO A 1 266 ? -11.531 -23.688 -8.875 1 97.31 266 PRO A N 1
ATOM 1942 C CA . PRO A 1 266 ? -12.922 -23.547 -8.438 1 97.31 266 PRO A CA 1
ATOM 1943 C C . PRO A 1 266 ? -13.625 -24.875 -8.211 1 97.31 266 PRO A C 1
ATOM 1945 O O . PRO A 1 266 ? -14.828 -24.906 -7.969 1 97.31 266 PRO A O 1
ATOM 1948 N N . GLY A 1 267 ? -12.922 -25.984 -8.359 1 96.31 267 GLY A N 1
ATOM 1949 C CA . GLY A 1 267 ? -13.539 -27.312 -8.352 1 96.31 267 GLY A CA 1
ATOM 1950 C C . GLY A 1 267 ? -14.375 -27.578 -7.117 1 96.31 267 GLY A C 1
ATOM 1951 O O . GLY A 1 267 ? -15.477 -28.109 -7.211 1 96.31 267 GLY A O 1
ATOM 1952 N N . ASP A 1 268 ? -13.891 -27.25 -5.988 1 96.12 268 ASP A N 1
ATOM 1953 C CA . ASP A 1 268 ? -14.609 -27.453 -4.73 1 96.12 268 ASP A CA 1
ATOM 1954 C C . ASP A 1 268 ? -15.336 -26.188 -4.305 1 96.12 268 ASP A C 1
ATOM 1956 O O . ASP A 1 268 ? -16.391 -26.25 -3.67 1 96.12 268 ASP A O 1
ATOM 1960 N N . VAL A 1 269 ? -14.766 -25.094 -4.625 1 98 269 VAL A N 1
ATOM 1961 C CA . VAL A 1 269 ? -15.359 -23.812 -4.23 1 98 269 VAL A CA 1
ATOM 1962 C C . VAL A 1 269 ? -14.961 -22.734 -5.227 1 98 269 VAL A C 1
ATOM 1964 O O . VAL A 1 269 ? -13.773 -22.562 -5.527 1 98 269 VAL A O 1
ATOM 1967 N N . SER A 1 270 ? -15.961 -22.062 -5.777 1 98.75 270 SER A N 1
ATOM 1968 C CA . SER A 1 270 ? -15.688 -20.875 -6.582 1 98.75 270 SER A CA 1
ATOM 1969 C C . SER A 1 270 ? -15.359 -19.672 -5.703 1 98.75 270 SER A C 1
ATOM 1971 O O . SER A 1 270 ? -15.953 -19.484 -4.637 1 98.75 270 SER A O 1
ATOM 1973 N N . VAL A 1 271 ? -14.383 -18.875 -6.125 1 98.81 271 VAL A N 1
ATOM 1974 C CA . VAL A 1 271 ? -13.984 -17.688 -5.387 1 98.81 271 VAL A CA 1
ATOM 1975 C C . VAL A 1 271 ? -14.094 -16.453 -6.289 1 98.81 271 VAL A C 1
ATOM 1977 O O . VAL A 1 271 ? -13.586 -16.453 -7.414 1 98.81 271 VAL A O 1
ATOM 1980 N N . LEU A 1 272 ? -14.781 -15.484 -5.84 1 98.81 272 LEU A N 1
ATOM 1981 C CA . LEU A 1 272 ? -14.984 -14.227 -6.551 1 98.81 272 LEU A CA 1
ATOM 1982 C C . LEU A 1 272 ? -14.477 -13.047 -5.73 1 98.81 272 LEU A C 1
ATOM 1984 O O . LEU A 1 272 ? -14.805 -12.914 -4.551 1 98.81 272 LEU A O 1
ATOM 1988 N N . GLY A 1 273 ? -13.57 -12.188 -6.348 1 98.56 273 GLY A N 1
ATOM 1989 C CA . GLY A 1 273 ? -13.055 -10.984 -5.707 1 98.56 273 GLY A CA 1
ATOM 1990 C C . GLY A 1 273 ? -13.82 -9.734 -6.086 1 98.56 273 GLY A C 1
ATOM 1991 O O . GLY A 1 273 ? -14.977 -9.805 -6.512 1 98.56 273 GLY A O 1
ATOM 1992 N N . TYR A 1 274 ? -13.117 -8.453 -5.879 1 97.94 274 TYR A N 1
ATOM 1993 C CA . TYR A 1 274 ? -13.984 -7.289 -6.066 1 97.94 274 TYR A CA 1
ATOM 1994 C C . TYR A 1 274 ? -13.172 -6.082 -6.531 1 97.94 274 TYR A C 1
ATOM 1996 O O . TYR A 1 274 ? -13.734 -5.023 -6.82 1 97.94 274 TYR A O 1
ATOM 2004 N N . ASP A 1 275 ? -11.789 -6.16 -6.684 1 96.62 275 ASP A N 1
ATOM 2005 C CA . ASP A 1 275 ? -11.164 -4.871 -6.973 1 96.62 275 ASP A CA 1
ATOM 2006 C C . ASP A 1 275 ? -9.969 -5.039 -7.91 1 96.62 275 ASP A C 1
ATOM 2008 O O . ASP A 1 275 ? -9.242 -4.078 -8.172 1 96.62 275 ASP A O 1
ATOM 2012 N N . ASP A 1 276 ? -9.773 -6.188 -8.438 1 97.31 276 ASP A N 1
ATOM 2013 C CA . ASP A 1 276 ? -8.852 -6.516 -9.516 1 97.31 276 ASP A CA 1
ATOM 2014 C C . ASP A 1 276 ? -7.43 -6.066 -9.172 1 97.31 276 ASP A C 1
ATOM 2016 O O . ASP A 1 276 ? -6.809 -5.324 -9.938 1 97.31 276 ASP A O 1
ATOM 2020 N N . HIS A 1 277 ? -6.926 -6.629 -8.094 1 95.38 277 HIS A N 1
ATOM 2021 C CA . HIS A 1 277 ? -5.539 -6.387 -7.719 1 95.38 277 HIS A CA 1
ATOM 2022 C C . HIS A 1 277 ? -4.582 -6.871 -8.805 1 95.38 277 HIS A C 1
ATOM 2024 O O . HIS A 1 277 ? -4.902 -7.793 -9.555 1 95.38 277 HIS A O 1
ATOM 2030 N N . GLU A 1 278 ? -3.398 -6.348 -8.883 1 92 278 GLU A N 1
ATOM 2031 C CA . GLU A 1 278 ? -2.441 -6.598 -9.961 1 92 278 GLU A CA 1
ATOM 2032 C C . GLU A 1 278 ? -2.01 -8.062 -9.984 1 92 278 GLU A C 1
ATOM 2034 O O . GLU A 1 278 ? -1.558 -8.562 -11.016 1 92 278 GLU A O 1
ATOM 2039 N N . THR A 1 279 ? -2.125 -8.789 -8.859 1 93.94 279 THR A N 1
ATOM 2040 C CA . THR A 1 279 ? -1.698 -10.188 -8.812 1 93.94 279 THR A CA 1
ATOM 2041 C C . THR A 1 279 ? -2.879 -11.117 -9.055 1 93.94 279 THR A C 1
ATOM 2043 O O . THR A 1 279 ? -2.723 -12.344 -9.039 1 93.94 279 THR A O 1
ATOM 2046 N N . ALA A 1 280 ? -4.055 -10.539 -9.312 1 96.38 280 ALA A N 1
ATOM 2047 C CA . ALA A 1 280 ? -5.266 -11.336 -9.477 1 96.38 280 ALA A CA 1
ATOM 2048 C C . ALA A 1 280 ? -5.133 -12.297 -10.656 1 96.38 280 ALA A C 1
ATOM 2050 O O . ALA A 1 280 ? -5.676 -13.406 -10.625 1 96.38 280 ALA A O 1
ATOM 2051 N N . GLU A 1 281 ? -4.414 -11.883 -11.68 1 93.75 281 GLU A N 1
ATOM 2052 C CA . GLU A 1 281 ? -4.25 -12.719 -12.867 1 93.75 281 GLU A CA 1
ATOM 2053 C C . GLU A 1 281 ? -3.143 -13.75 -12.664 1 93.75 281 GLU A C 1
ATOM 2055 O O . GLU A 1 281 ? -3.053 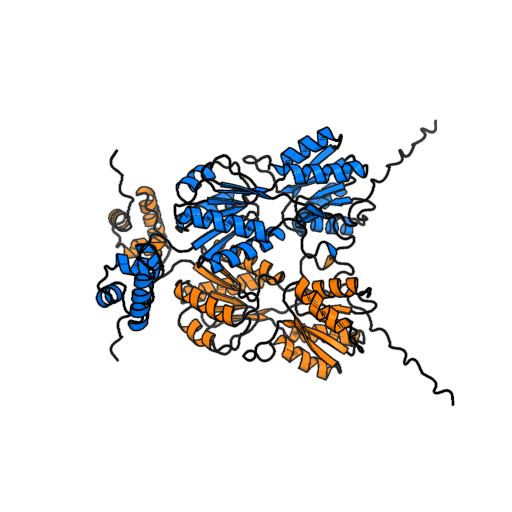-14.727 -13.414 1 93.75 281 GLU A O 1
ATOM 2060 N N . LEU A 1 282 ? -2.352 -13.625 -11.602 1 94.31 282 LEU A N 1
ATOM 2061 C CA . LEU A 1 282 ? -1.164 -14.453 -11.422 1 94.31 282 LEU A CA 1
ATOM 2062 C C . LEU A 1 282 ? -1.441 -15.602 -10.453 1 94.31 282 LEU A C 1
ATOM 2064 O O . LEU A 1 282 ? -0.681 -16.562 -10.398 1 94.31 282 LEU A O 1
ATOM 2068 N N . VAL A 1 283 ? -2.52 -15.445 -9.656 1 94.25 283 VAL A N 1
ATOM 2069 C CA . VAL A 1 283 ? -2.867 -16.562 -8.773 1 94.25 283 VAL A CA 1
ATOM 2070 C C . VAL A 1 283 ? -3.461 -17.703 -9.594 1 94.25 283 VAL A C 1
ATOM 2072 O O . VAL A 1 283 ? -3.861 -17.5 -10.75 1 94.25 283 VAL A O 1
ATOM 2075 N N . VAL A 1 284 ? -3.408 -18.938 -9.062 1 87.25 284 VAL A N 1
ATOM 2076 C CA . VAL A 1 284 ? -3.932 -20.078 -9.805 1 87.25 284 VAL A CA 1
ATOM 2077 C C . VAL A 1 284 ? -5.074 -20.719 -9.023 1 87.25 284 VAL A C 1
ATOM 2079 O O . VAL A 1 284 ? -4.863 -21.234 -7.922 1 87.25 284 VAL A O 1
ATOM 2082 N N . PRO A 1 285 ? -6.176 -20.75 -9.578 1 94.19 285 PRO A N 1
ATOM 2083 C CA . PRO A 1 285 ? -6.543 -20.156 -10.867 1 94.19 285 PRO A CA 1
ATOM 2084 C C . PRO A 1 285 ? -6.633 -18.641 -10.812 1 94.19 285 PRO A C 1
ATOM 2086 O O . PRO A 1 285 ? -6.773 -18.062 -9.727 1 94.19 285 PRO A O 1
ATOM 2089 N N . PRO A 1 286 ? -6.445 -17.938 -12.039 1 96.5 286 PRO A N 1
ATOM 2090 C CA . PRO A 1 286 ? -6.637 -16.484 -12.047 1 96.5 286 PRO A CA 1
ATOM 2091 C C . PRO A 1 286 ? -7.992 -16.062 -11.484 1 96.5 286 PRO A C 1
ATOM 2093 O O . PRO A 1 286 ? -9.008 -16.703 -11.773 1 96.5 286 PRO A O 1
ATOM 2096 N N . LEU A 1 287 ? -7.984 -15.023 -10.727 1 98.38 287 LEU A N 1
ATOM 2097 C CA . LEU A 1 287 ? -9.117 -14.648 -9.891 1 98.38 287 LEU A CA 1
ATOM 2098 C C . LEU A 1 287 ? -10.164 -13.898 -10.703 1 98.38 287 LEU A C 1
ATOM 2100 O O . LEU A 1 287 ? -9.859 -12.883 -11.336 1 98.38 287 LEU A O 1
ATOM 2104 N N . THR A 1 288 ? -11.406 -14.43 -10.789 1 98.81 288 THR A N 1
ATOM 2105 C CA . THR A 1 288 ? -12.555 -13.641 -11.219 1 98.81 288 THR A CA 1
ATOM 2106 C C . THR A 1 288 ? -12.844 -12.516 -10.234 1 98.81 288 THR A C 1
ATOM 2108 O O . THR A 1 288 ? -12.961 -12.758 -9.031 1 98.81 288 THR A O 1
ATOM 2111 N N . THR A 1 289 ? -12.906 -11.312 -10.703 1 98.69 289 THR A N 1
ATOM 2112 C CA . THR A 1 289 ? -13.039 -10.148 -9.828 1 98.69 289 THR A CA 1
ATOM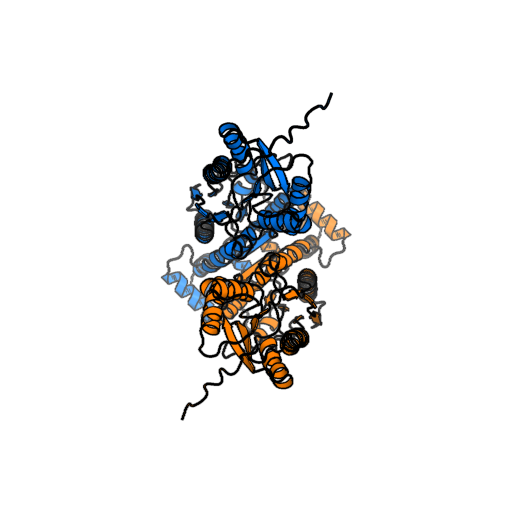 2113 C C . THR A 1 289 ? -13.68 -8.984 -10.57 1 98.69 289 THR A C 1
ATOM 2115 O O . THR A 1 289 ? -14.43 -9.188 -11.523 1 98.69 289 THR A O 1
ATOM 2118 N N . PHE A 1 290 ? -13.617 -7.777 -10.008 1 98.56 290 PHE A N 1
ATOM 2119 C CA . PHE A 1 290 ? -14.141 -6.559 -10.625 1 98.56 290 PHE A CA 1
ATOM 2120 C C . PHE A 1 290 ? -13.047 -5.504 -10.75 1 98.56 290 PHE A C 1
ATOM 2122 O O . PHE A 1 290 ? -12.211 -5.359 -9.852 1 98.56 290 PHE A O 1
ATOM 2129 N N . SER A 1 291 ? -13.031 -4.848 -11.805 1 97.56 291 SER A N 1
ATOM 2130 C CA . SER A 1 291 ? -12.102 -3.74 -11.992 1 97.56 291 SER A CA 1
ATOM 2131 C C . SER A 1 291 ? -12.766 -2.4 -11.695 1 97.56 291 SER A C 1
ATOM 2133 O O . SER A 1 291 ? -13.914 -2.17 -12.086 1 97.56 291 SER A O 1
ATOM 2135 N N . TRP A 1 292 ? -12.102 -1.569 -10.914 1 96.94 292 TRP A N 1
ATOM 2136 C CA . TRP A 1 292 ? -12.484 -0.196 -10.609 1 96.94 292 TRP A CA 1
ATOM 2137 C C . TRP A 1 292 ? -11.531 0.797 -11.266 1 96.94 292 TRP A C 1
ATOM 2139 O O . TRP A 1 292 ? -10.352 0.501 -11.445 1 96.94 292 TRP A O 1
ATOM 2149 N N . ASP A 1 293 ? -11.992 1.896 -11.688 1 96.56 293 ASP A N 1
ATOM 2150 C CA . ASP A 1 293 ? -11.125 2.984 -12.125 1 96.56 293 ASP A CA 1
ATOM 2151 C C . ASP A 1 293 ? -10.492 3.705 -10.938 1 96.56 293 ASP A C 1
ATOM 2153 O O . ASP A 1 293 ? -10.844 4.852 -10.641 1 96.56 293 ASP A O 1
ATOM 2157 N N . THR A 1 294 ? -9.531 3.051 -10.312 1 95.81 294 THR A N 1
ATOM 2158 C CA . THR A 1 294 ? -8.938 3.539 -9.078 1 95.81 294 THR A CA 1
ATOM 2159 C C . THR A 1 294 ? -8.336 4.926 -9.273 1 95.81 294 THR A C 1
ATOM 2161 O O . THR A 1 294 ? -8.492 5.805 -8.422 1 95.81 294 THR A O 1
ATOM 2164 N N . GLU A 1 295 ? -7.621 5.129 -10.398 1 95 295 GLU A N 1
ATOM 2165 C CA . GLU A 1 295 ? -7.055 6.445 -10.688 1 95 295 GLU A CA 1
ATOM 2166 C C . GLU A 1 295 ? -8.156 7.488 -10.867 1 95 295 GLU A C 1
ATOM 2168 O O . GLU A 1 295 ? -8.016 8.625 -10.406 1 95 295 GLU A O 1
ATOM 2173 N N . GLY A 1 296 ? -9.188 7.078 -11.602 1 97.75 296 GLY A N 1
ATOM 2174 C CA . GLY A 1 296 ? -10.328 7.969 -11.75 1 97.75 296 GLY A CA 1
ATOM 2175 C C . GLY A 1 296 ? -11 8.305 -10.438 1 97.75 296 GLY A C 1
ATOM 2176 O O . GLY A 1 296 ? -11.383 9.453 -10.203 1 97.75 296 GLY A O 1
ATOM 2177 N N . ILE A 1 297 ? -11.141 7.367 -9.594 1 98.19 297 ILE A N 1
ATOM 2178 C CA . ILE A 1 297 ? -11.727 7.547 -8.266 1 98.19 297 ILE A CA 1
ATOM 2179 C C . ILE A 1 297 ? -10.891 8.539 -7.465 1 98.19 297 ILE A C 1
ATOM 2181 O O . ILE A 1 297 ? -11.422 9.492 -6.891 1 98.19 297 ILE A O 1
ATOM 2185 N N . ALA A 1 298 ? -9.578 8.352 -7.441 1 98.19 298 ALA A N 1
ATOM 2186 C CA . ALA A 1 298 ? -8.68 9.234 -6.707 1 98.19 298 ALA A CA 1
ATOM 2187 C C . ALA A 1 298 ? -8.758 10.664 -7.242 1 98.19 298 ALA A C 1
ATOM 2189 O O . ALA A 1 298 ? -8.867 11.617 -6.473 1 98.19 298 ALA A O 1
ATOM 2190 N N . ARG A 1 299 ? -8.711 10.781 -8.531 1 97.81 299 ARG A N 1
ATOM 2191 C CA . ARG A 1 299 ? -8.766 12.086 -9.172 1 97.81 299 ARG A CA 1
ATOM 2192 C C . ARG A 1 299 ? -10.062 12.82 -8.82 1 97.81 299 ARG A C 1
ATOM 2194 O O . ARG A 1 299 ? -10.039 14 -8.469 1 97.81 299 ARG A O 1
ATOM 2201 N N . ALA A 1 300 ? -11.172 12.117 -8.906 1 97.94 300 ALA A N 1
ATOM 2202 C CA . ALA A 1 300 ? -12.469 12.711 -8.602 1 97.94 300 ALA A CA 1
ATOM 2203 C C . ALA A 1 300 ? -12.531 13.18 -7.152 1 97.94 300 ALA A C 1
ATOM 2205 O O . ALA A 1 300 ? -13.039 14.266 -6.863 1 97.94 300 ALA A O 1
ATOM 2206 N N . ALA A 1 301 ? -12.031 12.344 -6.254 1 98.19 301 ALA A N 1
ATOM 2207 C CA . ALA A 1 301 ? -12.055 12.68 -4.832 1 98.19 301 ALA A CA 1
ATOM 2208 C C . ALA A 1 301 ? -11.211 13.914 -4.547 1 98.19 301 ALA A C 1
ATOM 2210 O O . ALA A 1 301 ? -11.656 14.82 -3.826 1 98.19 301 ALA A O 1
ATOM 2211 N N . ILE A 1 302 ? -10.039 13.984 -5.129 1 97.56 302 ILE A N 1
ATOM 2212 C CA . ILE A 1 302 ? -9.125 15.102 -4.914 1 97.56 302 ILE A CA 1
ATOM 2213 C C . ILE A 1 302 ? -9.727 16.375 -5.496 1 97.56 302 ILE A C 1
ATOM 2215 O O . ILE A 1 302 ? -9.711 17.422 -4.848 1 97.56 302 ILE A O 1
ATOM 2219 N N . GLU A 1 303 ? -10.25 16.281 -6.723 1 95.88 303 GLU A N 1
ATOM 2220 C CA . GLU A 1 303 ? -10.859 17.438 -7.371 1 95.88 303 GLU A CA 1
ATOM 2221 C C . GLU A 1 303 ? -11.992 18.016 -6.527 1 95.88 303 GLU A C 1
ATOM 2223 O O . GLU A 1 303 ? -12.055 19.219 -6.305 1 95.88 303 GLU A O 1
ATOM 2228 N N . GLN A 1 304 ? -12.805 17.156 -6.051 1 96.12 304 GLN A N 1
ATOM 2229 C CA . GLN A 1 304 ? -13.922 17.609 -5.227 1 96.12 304 GLN A CA 1
ATOM 2230 C C . GLN A 1 304 ? -13.43 18.25 -3.934 1 96.12 304 GLN A C 1
ATOM 2232 O O . GLN A 1 304 ? -13.969 19.266 -3.494 1 96.12 304 GLN A O 1
ATOM 2237 N N . LEU A 1 305 ? -12.461 17.625 -3.324 1 96.31 305 LEU A N 1
ATOM 2238 C CA . LEU A 1 305 ? -11.961 18.141 -2.055 1 96.31 305 LEU A CA 1
ATOM 2239 C C . LEU A 1 305 ? -11.32 19.516 -2.24 1 96.31 305 LEU A C 1
ATOM 2241 O O . LEU A 1 305 ? -11.555 20.422 -1.442 1 96.31 305 LEU A O 1
ATOM 2245 N N . VAL A 1 306 ? -10.531 19.641 -3.283 1 92.75 306 VAL A N 1
ATOM 2246 C CA . VAL A 1 306 ? -9.844 20.906 -3.549 1 92.75 306 VAL A CA 1
ATOM 2247 C C . VAL A 1 306 ? -10.867 22.016 -3.803 1 92.75 306 VAL A C 1
ATOM 2249 O O . VAL A 1 306 ? -10.727 23.125 -3.281 1 92.75 306 VAL A O 1
ATOM 2252 N N . GLU A 1 307 ? -11.891 21.703 -4.562 1 92 307 GLU A N 1
ATOM 2253 C CA . GLU A 1 307 ? -12.961 22.656 -4.797 1 92 307 GLU A CA 1
ATOM 2254 C C . GLU A 1 307 ? -13.633 23.062 -3.49 1 92 307 GLU A C 1
ATOM 2256 O O . GLU A 1 307 ? -13.93 24.25 -3.281 1 92 307 GLU A O 1
ATOM 2261 N N . ALA A 1 308 ? -13.844 22.094 -2.641 1 90.94 308 ALA A N 1
ATOM 2262 C CA . ALA A 1 308 ? -14.492 22.359 -1.361 1 90.94 308 ALA A CA 1
ATOM 2263 C C . ALA A 1 308 ? -13.617 23.234 -0.469 1 90.94 308 ALA A C 1
ATOM 2265 O O . ALA A 1 308 ? -14.117 24.141 0.189 1 90.94 308 ALA A O 1
ATOM 2266 N N . ILE A 1 309 ? -12.352 22.891 -0.4 1 88.38 309 ILE A N 1
ATOM 2267 C CA . ILE A 1 309 ? -11.398 23.656 0.407 1 88.38 309 ILE A CA 1
ATOM 2268 C C . ILE A 1 309 ? -11.359 25.109 -0.072 1 88.38 309 ILE A C 1
ATOM 2270 O O . ILE A 1 309 ? -11.281 26.031 0.738 1 88.38 309 ILE A O 1
ATOM 2274 N N . ASP A 1 310 ? -11.438 25.266 -1.371 1 81.62 310 ASP A N 1
ATOM 2275 C CA . ASP A 1 310 ? -11.312 26.594 -1.965 1 81.62 310 ASP A CA 1
ATOM 2276 C C . ASP A 1 310 ? -12.641 27.344 -1.931 1 81.62 310 ASP A C 1
ATOM 2278 O O . ASP A 1 310 ? -12.727 28.484 -2.383 1 81.62 310 ASP A O 1
ATOM 2282 N N . GLY A 1 311 ? -13.664 26.797 -1.329 1 77.75 311 GLY A N 1
ATOM 2283 C CA . GLY A 1 311 ? -14.945 27.453 -1.126 1 77.75 311 GLY A CA 1
ATOM 2284 C C . GLY A 1 311 ? -15.82 27.453 -2.363 1 77.75 311 GLY A C 1
ATOM 2285 O O . GLY A 1 311 ? -16.797 28.203 -2.441 1 77.75 311 GLY A O 1
ATOM 2286 N N . ALA A 1 312 ? -15.469 26.812 -3.416 1 67.44 312 ALA A N 1
ATOM 2287 C CA . ALA A 1 312 ? -16.203 26.797 -4.684 1 67.44 312 ALA A CA 1
ATOM 2288 C C . ALA A 1 312 ? -17.094 25.578 -4.789 1 67.44 312 ALA A C 1
ATOM 2290 O O . ALA A 1 312 ? -17.875 25.438 -5.734 1 67.44 312 ALA A O 1
ATOM 2291 N N . GLY A 1 313 ? -17 24.75 -3.748 1 64 313 GLY A N 1
ATOM 2292 C CA . GLY A 1 313 ? -17.594 23.469 -4.105 1 64 313 GLY A CA 1
ATOM 2293 C C . GLY A 1 313 ? -18.906 23.188 -3.395 1 64 313 GLY A C 1
ATOM 2294 O O . GLY A 1 313 ? -19.156 23.719 -2.311 1 64 313 GLY A O 1
ATOM 2295 N N . GLU A 1 314 ? -19.984 22.812 -4.23 1 66.25 314 GLU A N 1
ATOM 2296 C CA . GLU A 1 314 ? -21.234 22.219 -3.77 1 66.25 314 GLU A CA 1
ATOM 2297 C C . GLU A 1 314 ? -21.078 20.719 -3.574 1 66.25 314 GLU A C 1
ATOM 2299 O O . GLU A 1 314 ? -20.125 20.109 -4.07 1 66.25 314 GLU A O 1
ATOM 2304 N N . HIS A 1 315 ? -21.938 20.297 -2.676 1 78.5 315 HIS A N 1
ATOM 2305 C CA . HIS A 1 315 ? -22.062 18.844 -2.553 1 78.5 315 HIS A CA 1
ATOM 2306 C C . HIS A 1 315 ? -22.25 18.188 -3.916 1 78.5 315 HIS A C 1
ATOM 2308 O O . HIS A 1 315 ? -23.125 18.594 -4.688 1 78.5 315 HIS A O 1
ATOM 2314 N N . ARG A 1 316 ? -21.281 17.375 -4.332 1 87.94 316 ARG A N 1
ATOM 2315 C CA . ARG A 1 316 ? -21.359 16.625 -5.578 1 87.94 316 ARG A CA 1
ATOM 2316 C C . ARG A 1 316 ? -21.203 15.133 -5.32 1 87.94 316 ARG A C 1
ATOM 2318 O O . ARG A 1 316 ? -20.547 14.727 -4.363 1 87.94 316 ARG A O 1
ATOM 2325 N N . THR A 1 317 ? -22.016 14.438 -6.07 1 94.62 317 THR A N 1
ATOM 2326 C CA . THR A 1 317 ? -21.922 12.984 -6.02 1 94.62 317 THR A CA 1
ATOM 2327 C C . THR A 1 317 ? -21.453 12.43 -7.359 1 94.62 317 THR A C 1
ATOM 2329 O O . THR A 1 317 ? -22.016 12.758 -8.406 1 94.62 317 THR A O 1
ATOM 2332 N N . ARG A 1 318 ? -20.359 11.766 -7.363 1 96.88 318 ARG A N 1
ATOM 2333 C CA . ARG A 1 318 ? -19.891 10.984 -8.508 1 96.88 318 ARG A CA 1
ATOM 2334 C C . ARG A 1 318 ? -19.938 9.492 -8.211 1 96.88 318 ARG A C 1
ATOM 2336 O O . ARG A 1 318 ? -19.484 9.047 -7.152 1 96.88 318 ARG A O 1
ATOM 2343 N N . ILE A 1 319 ? -20.562 8.742 -9.102 1 97.75 319 ILE A N 1
ATOM 2344 C CA . ILE A 1 319 ? -20.719 7.309 -8.891 1 97.75 319 ILE A CA 1
ATOM 2345 C C . ILE A 1 319 ? -19.828 6.539 -9.867 1 97.75 319 ILE A C 1
ATOM 2347 O O . ILE A 1 319 ? -19.797 6.855 -11.055 1 97.75 319 ILE A O 1
ATOM 2351 N N . PHE A 1 320 ? -19.062 5.586 -9.398 1 98.06 320 PHE A N 1
ATOM 2352 C CA . PHE A 1 320 ? -18.219 4.719 -10.211 1 98.06 320 PHE A CA 1
ATOM 2353 C C . PHE A 1 320 ? -18.781 3.303 -10.25 1 98.06 320 PHE A C 1
ATOM 2355 O O . PHE A 1 320 ? -19.094 2.727 -9.211 1 98.06 320 PHE A O 1
ATOM 2362 N N . ARG A 1 321 ? -18.875 2.773 -11.414 1 97.38 321 ARG A N 1
ATOM 2363 C CA . ARG A 1 321 ? -19.375 1.42 -11.633 1 97.38 321 ARG A CA 1
ATOM 2364 C C . ARG A 1 321 ? -18.234 0.458 -11.938 1 97.38 321 ARG A C 1
ATOM 2366 O O . ARG A 1 321 ? -17.375 0.742 -12.781 1 97.38 321 ARG A O 1
ATOM 2373 N N . PRO A 1 322 ? -18.219 -0.674 -11.195 1 96.75 322 PRO A N 1
ATOM 2374 C CA . PRO A 1 322 ? -17.172 -1.653 -11.492 1 96.75 322 PRO A CA 1
ATOM 2375 C C . PRO A 1 322 ? -17.531 -2.549 -12.68 1 96.75 322 PRO A C 1
ATOM 2377 O O . PRO A 1 322 ? -18.688 -2.623 -13.078 1 96.75 322 PRO A O 1
ATOM 2380 N N . GLU A 1 323 ? -16.531 -3.111 -13.305 1 97.81 323 GLU A N 1
ATOM 2381 C CA . GLU A 1 323 ? -16.703 -4.055 -14.398 1 97.81 323 GLU A CA 1
ATOM 2382 C C . GLU A 1 323 ? -16.219 -5.449 -14.016 1 97.81 323 GLU A C 1
ATOM 2384 O O . GLU A 1 323 ? -15.125 -5.598 -13.445 1 97.81 323 GLU A O 1
ATOM 2389 N N . LEU A 1 324 ? -17.062 -6.434 -14.305 1 98.44 324 LEU A N 1
ATOM 2390 C CA . LEU A 1 324 ? -16.688 -7.816 -14.023 1 98.44 324 LEU A CA 1
ATOM 2391 C C . LEU A 1 324 ? -15.539 -8.258 -14.906 1 98.44 324 LEU A C 1
ATOM 2393 O O . LEU A 1 324 ? -15.555 -8.039 -16.125 1 98.44 324 LEU A O 1
ATOM 2397 N N . VAL A 1 325 ? -14.5 -8.734 -14.344 1 98.5 325 VAL A N 1
ATOM 2398 C CA . VAL A 1 325 ? -13.391 -9.383 -15.031 1 98.5 325 VAL A CA 1
ATOM 2399 C C . VAL A 1 325 ? -13.422 -10.891 -14.758 1 98.5 325 VAL A C 1
ATOM 2401 O O . VAL A 1 325 ? -12.844 -11.359 -13.773 1 98.5 325 VAL A O 1
ATOM 2404 N N . ALA A 1 326 ? -14.016 -11.609 -15.625 1 97.94 326 ALA A N 1
ATOM 2405 C CA . ALA A 1 326 ? -14.172 -13.055 -15.461 1 97.94 326 ALA A CA 1
ATOM 2406 C C . ALA A 1 326 ? -12.875 -13.781 -15.812 1 97.94 326 ALA A C 1
ATOM 2408 O O . ALA A 1 326 ? -12.289 -13.547 -16.875 1 97.94 326 ALA A O 1
ATOM 2409 N N . ARG A 1 327 ? -12.414 -14.547 -14.836 1 97.56 327 ARG A N 1
ATOM 2410 C CA . ARG A 1 327 ? -11.273 -15.422 -15.07 1 97.56 327 ARG A CA 1
ATOM 2411 C C . ARG A 1 327 ? -11.586 -16.859 -14.672 1 97.56 327 ARG A C 1
ATOM 2413 O O . ARG A 1 327 ? -12.688 -17.359 -14.938 1 97.56 327 ARG A O 1
ATOM 2420 N N . SER A 1 328 ? -10.695 -17.594 -14.008 1 97.5 328 SER A N 1
ATOM 2421 C CA . SER A 1 328 ? -10.883 -19.047 -13.938 1 97.5 328 SER A CA 1
ATOM 2422 C C . SER A 1 328 ? -11.141 -19.5 -12.508 1 97.5 328 SER A C 1
ATOM 2424 O O . SER A 1 328 ? -11.109 -20.703 -12.211 1 97.5 328 SER A O 1
ATOM 2426 N N . SER A 1 329 ? -11.43 -18.516 -11.625 1 98.56 329 SER A N 1
ATOM 2427 C CA . SER A 1 329 ? -11.625 -18.906 -10.234 1 98.56 329 SER A CA 1
ATOM 2428 C C . SER A 1 329 ? -13.094 -19.219 -9.953 1 98.56 329 SER A C 1
ATOM 2430 O O . SER A 1 329 ? -13.453 -19.547 -8.812 1 98.56 329 SER A O 1
ATOM 2432 N N . THR A 1 330 ? -14 -19.109 -10.898 1 98.62 330 THR A N 1
ATOM 2433 C CA . THR A 1 330 ? -15.406 -19.484 -10.773 1 98.62 330 THR A CA 1
ATOM 2434 C C . THR A 1 330 ? -15.789 -20.531 -11.812 1 98.62 330 THR A C 1
ATOM 2436 O O . THR A 1 330 ? -15.305 -20.5 -12.945 1 98.62 330 THR A O 1
ATOM 2439 N N . ALA A 1 331 ? -16.562 -21.5 -11.383 1 97.88 331 ALA A N 1
ATOM 2440 C CA . ALA A 1 331 ? -17.016 -22.578 -12.234 1 97.88 331 ALA A CA 1
ATOM 2441 C C . ALA A 1 331 ? -18.406 -23.078 -11.805 1 97.88 331 ALA A C 1
ATOM 2443 O O . ALA A 1 331 ? -18.906 -22.656 -10.758 1 97.88 331 ALA A O 1
ATOM 2444 N N . PRO A 1 332 ? -19.078 -23.891 -12.648 1 96.88 332 PRO A N 1
ATOM 2445 C CA . PRO A 1 332 ? -20.391 -24.422 -12.266 1 96.88 332 PRO A CA 1
ATOM 2446 C C . PRO A 1 332 ? -20.359 -25.156 -10.93 1 96.88 332 PRO A C 1
ATOM 2448 O O . PRO A 1 332 ? -19.375 -25.859 -10.633 1 96.88 332 PRO A O 1
ATOM 2451 N N . ALA A 1 333 ? -21.375 -25.047 -10.156 1 94.38 333 ALA A N 1
ATOM 2452 C CA . ALA A 1 333 ? -21.469 -25.688 -8.844 1 94.38 333 ALA A CA 1
ATOM 2453 C C . ALA A 1 333 ? -21.453 -27.203 -8.977 1 94.38 333 ALA A C 1
ATOM 2455 O O . ALA A 1 333 ? -22.047 -27.766 -9.898 1 94.38 333 ALA A O 1
ATOM 2456 N N . ARG A 1 334 ? -20.719 -27.75 -8.07 1 84.38 334 ARG A N 1
ATOM 2457 C CA . ARG A 1 334 ? -20.75 -29.203 -8.039 1 84.38 334 ARG A CA 1
ATOM 2458 C C . ARG A 1 334 ? -22.156 -29.703 -7.676 1 84.38 334 ARG A C 1
ATOM 2460 O O . ARG A 1 334 ? -22.797 -29.156 -6.789 1 84.38 334 ARG A O 1
ATOM 2467 N N . VAL A 1 335 ? -22.812 -30.531 -8.562 1 70.06 335 VAL A N 1
ATOM 2468 C CA . VAL A 1 335 ? -24.125 -31.125 -8.289 1 70.06 335 VAL A CA 1
ATOM 2469 C C . VAL A 1 335 ? -24.016 -32.094 -7.109 1 70.06 335 VAL A C 1
ATOM 2471 O O . VAL A 1 335 ? -23.125 -32.938 -7.078 1 70.06 335 VAL A O 1
ATOM 2474 N N . GLN A 1 336 ? -24.25 -31.688 -5.953 1 57.94 336 GLN A N 1
ATOM 2475 C CA . GLN A 1 336 ? -24.297 -32.656 -4.863 1 57.94 336 GLN A CA 1
ATOM 2476 C C . GLN A 1 336 ? -25.188 -33.844 -5.227 1 57.94 336 GLN A C 1
ATOM 2478 O O . GLN A 1 336 ? -26.359 -33.688 -5.531 1 57.94 336 GLN A O 1
ATOM 2483 N N . THR A 1 337 ? -24.719 -34.812 -5.945 1 42.88 337 THR A N 1
ATOM 2484 C CA . THR A 1 337 ? -25.531 -36.031 -6.062 1 42.88 337 THR A CA 1
ATOM 2485 C C . THR A 1 337 ? -25.969 -36.5 -4.684 1 42.88 337 THR A C 1
ATOM 2487 O O . THR A 1 337 ? -25.156 -36.531 -3.748 1 42.88 337 THR A O 1
ATOM 2490 N N . ALA A 1 338 ? -27.375 -36.406 -4.359 1 47.66 338 ALA A N 1
ATOM 2491 C CA . ALA A 1 338 ? -27.984 -37.031 -3.195 1 47.66 338 ALA A CA 1
ATOM 2492 C C . ALA A 1 338 ? -27.469 -38.469 -3.01 1 47.66 338 ALA A C 1
ATOM 2494 O O . ALA A 1 338 ? -27.609 -39.312 -3.896 1 47.66 338 ALA A O 1
ATOM 2495 N N . SER A 1 339 ? -26.203 -38.594 -2.48 1 39.56 339 SER A N 1
ATOM 2496 C CA . SER A 1 339 ? -26 -40 -2.111 1 39.56 339 SER A CA 1
ATOM 2497 C C . SER A 1 339 ? -27.297 -40.625 -1.628 1 39.56 339 SER A C 1
ATOM 2499 O O . SER A 1 339 ? -27.953 -40.125 -0.715 1 39.56 339 SER A O 1
ATOM 2501 N N . GLY A 1 340 ? -28.031 -41.156 -2.504 1 38.47 340 GLY A N 1
ATOM 2502 C CA . GLY A 1 340 ? -29.109 -42.062 -2.199 1 38.47 340 GLY A CA 1
ATOM 2503 C C . GLY A 1 340 ? -28.734 -43.094 -1.126 1 38.47 340 GLY A C 1
ATOM 2504 O O . GLY A 1 340 ? -27.953 -44 -1.373 1 38.47 340 GLY A O 1
ATOM 2505 N N . ARG A 1 341 ? -28.484 -42.719 0.094 1 40.84 341 ARG A N 1
ATOM 2506 C CA . ARG A 1 341 ? -28.547 -43.75 1.124 1 40.84 341 ARG A CA 1
ATOM 2507 C C . ARG A 1 341 ? -29.828 -44.594 0.991 1 40.84 341 ARG A C 1
ATOM 2509 O O . ARG A 1 341 ? -30.922 -44.062 1.224 1 40.84 341 ARG A O 1
ATOM 2516 N N . SER A 1 342 ? -29.875 -45.531 0.066 1 35.66 342 SER A N 1
ATOM 2517 C CA . SER A 1 342 ? -30.812 -46.625 0.094 1 35.66 342 SER A CA 1
ATOM 2518 C C . SER A 1 342 ? -30.906 -47.25 1.485 1 35.66 342 SER A C 1
ATOM 2520 O O . SER A 1 342 ? -29.875 -47.562 2.09 1 35.66 342 SER A O 1
ATOM 2522 N N . SER A 1 343 ? -31.938 -46.844 2.26 1 39.12 343 SER A N 1
ATOM 2523 C CA . SER A 1 343 ? -32.438 -47.594 3.416 1 39.12 343 SER A CA 1
ATOM 2524 C C . SER A 1 343 ? -32.531 -49.094 3.131 1 39.12 343 SER A C 1
ATOM 2526 O O . SER A 1 343 ? -33.375 -49.531 2.34 1 39.12 343 SER A O 1
ATOM 2528 N N . SER A 1 344 ? -31.422 -49.781 2.908 1 32.03 344 SER A N 1
ATOM 2529 C CA . SER A 1 344 ? -31.562 -51.219 3.033 1 32.03 344 SER A CA 1
ATOM 2530 C C . SER A 1 344 ? -32.281 -51.594 4.324 1 32.03 344 SER A C 1
ATOM 2532 O O . SER A 1 344 ? -31.734 -51.375 5.418 1 32.03 344 SER A O 1
ATOM 2534 N N . VAL A 1 345 ? -33.656 -51.688 4.152 1 32.91 345 VAL A N 1
ATOM 2535 C CA . VAL A 1 345 ? -34.406 -52.719 4.883 1 32.91 345 VAL A CA 1
ATOM 2536 C C . VAL A 1 345 ? -34.094 -54.094 4.332 1 32.91 345 VAL A C 1
ATOM 2538 O O . VAL A 1 345 ? -33.906 -54.281 3.119 1 32.91 345 VAL A O 1
ATOM 2541 N N . MET B 1 1 ? -26.312 36.188 21.812 1 28.19 1 MET B N 1
ATOM 2542 C CA . MET B 1 1 ? -25.5 35.094 22.359 1 28.19 1 MET B CA 1
ATOM 2543 C C . MET B 1 1 ? -24.016 35.375 22.156 1 28.19 1 MET B C 1
ATOM 2545 O O . MET B 1 1 ? -23.562 35.594 21.031 1 28.19 1 MET B O 1
ATOM 2549 N N . GLU B 1 2 ? -23.312 35.969 23.062 1 33.88 2 GLU B N 1
ATOM 2550 C CA . GLU B 1 2 ? -21.938 36.438 23.031 1 33.88 2 GLU B CA 1
ATOM 2551 C C . GLU B 1 2 ? -21 35.375 22.484 1 33.88 2 GLU B C 1
ATOM 2553 O O . GLU B 1 2 ? -21.078 34.219 22.875 1 33.88 2 GLU B O 1
ATOM 2558 N N . ARG B 1 3 ? -20.562 35.469 21.328 1 39.69 3 ARG B N 1
ATOM 2559 C CA . ARG B 1 3 ? -19.562 34.594 20.719 1 39.69 3 ARG B CA 1
ATOM 2560 C C . ARG B 1 3 ? -18.469 34.219 21.719 1 39.69 3 ARG B C 1
ATOM 2562 O O . ARG B 1 3 ? -17.703 35.062 22.156 1 39.69 3 ARG B O 1
ATOM 2569 N N . ARG B 1 4 ? -18.688 33.375 22.641 1 47.44 4 ARG B N 1
ATOM 2570 C CA . ARG B 1 4 ? -17.719 32.938 23.641 1 47.44 4 ARG B CA 1
ATOM 2571 C C . ARG B 1 4 ? -16.328 32.75 23.031 1 47.44 4 ARG B C 1
ATOM 2573 O O . ARG B 1 4 ? -16.156 32 22.078 1 47.44 4 ARG B O 1
ATOM 2580 N N . ARG B 1 5 ? -15.445 33.625 23.125 1 54.34 5 ARG B N 1
ATOM 2581 C CA . ARG B 1 5 ? -14.062 33.688 22.656 1 54.34 5 ARG B CA 1
ATOM 2582 C C . ARG B 1 5 ? -13.336 32.375 22.984 1 54.34 5 ARG B C 1
ATOM 2584 O O . ARG B 1 5 ? -13.453 31.859 24.094 1 54.34 5 ARG B O 1
ATOM 2591 N N . ARG B 1 6 ? -12.945 31.562 22 1 58.75 6 ARG B N 1
ATOM 2592 C CA . ARG B 1 6 ? -12.156 30.359 22.203 1 58.75 6 ARG B CA 1
ATOM 2593 C C . ARG B 1 6 ? -10.984 30.609 23.141 1 58.75 6 ARG B C 1
ATOM 2595 O O . ARG B 1 6 ? -10.328 31.656 23.062 1 58.75 6 ARG B O 1
ATOM 2602 N N . ALA B 1 7 ? -10.922 29.781 24.188 1 68.31 7 ALA B N 1
ATOM 2603 C CA . ALA B 1 7 ? -9.828 29.891 25.156 1 68.31 7 ALA B CA 1
ATOM 2604 C C . ALA B 1 7 ? -8.477 29.891 24.453 1 68.31 7 ALA B C 1
ATOM 2606 O O . ALA B 1 7 ? -8.281 29.172 23.453 1 68.31 7 ALA B O 1
ATOM 2607 N N . THR B 1 8 ? -7.703 30.828 24.625 1 68.75 8 THR B N 1
ATOM 2608 C CA . THR B 1 8 ? -6.355 30.953 24.094 1 68.75 8 THR B CA 1
ATOM 2609 C C . THR B 1 8 ? -5.328 30.359 25.047 1 68.75 8 THR B C 1
ATOM 2611 O O . THR B 1 8 ? -5.664 29.984 26.172 1 68.75 8 THR B O 1
ATOM 2614 N N . LEU B 1 9 ? -4.172 30.156 24.5 1 73.25 9 LEU B N 1
ATOM 2615 C CA . LEU B 1 9 ? -3.074 29.719 25.344 1 73.25 9 LEU B CA 1
ATOM 2616 C C . LEU B 1 9 ? -2.895 30.672 26.531 1 73.25 9 LEU B C 1
ATOM 2618 O O . LEU B 1 9 ? -2.562 30.234 27.641 1 73.25 9 LEU B O 1
ATOM 2622 N N . LYS B 1 10 ? -3.203 31.922 26.219 1 77.06 10 LYS B N 1
ATOM 2623 C CA . LYS B 1 10 ? -3.1 32.938 27.281 1 77.06 10 LYS B CA 1
ATOM 2624 C C . LYS B 1 10 ? -4.141 32.688 28.375 1 77.06 10 LYS B C 1
ATOM 2626 O O . LYS B 1 10 ? -3.861 32.875 29.562 1 77.06 10 LYS B O 1
ATOM 2631 N N . ASP B 1 11 ? -5.277 32.219 27.891 1 80.81 11 ASP B N 1
ATOM 2632 C CA . ASP B 1 11 ? -6.336 31.938 28.844 1 80.81 11 ASP B CA 1
ATOM 2633 C C . ASP B 1 11 ? -5.965 30.75 29.734 1 80.81 11 ASP B C 1
ATOM 2635 O O . ASP B 1 11 ? -6.207 30.781 30.938 1 80.81 11 ASP B O 1
ATOM 2639 N N . VAL B 1 12 ? -5.324 29.781 29.062 1 81.44 12 VAL B N 1
ATOM 2640 C CA . VAL B 1 12 ? -4.906 28.609 29.812 1 81.44 12 VAL B CA 1
ATOM 2641 C C . VAL B 1 12 ? -3.754 28.984 30.75 1 81.44 12 VAL B C 1
ATOM 2643 O O . VAL B 1 12 ? -3.707 28.531 31.891 1 81.44 12 VAL B O 1
ATOM 2646 N N . ALA B 1 13 ? -2.971 29.797 30.266 1 83.44 13 ALA B N 1
ATOM 2647 C CA . ALA B 1 13 ? -1.864 30.281 31.078 1 83.44 13 ALA B CA 1
ATOM 2648 C C . ALA B 1 13 ? -2.377 31.047 32.312 1 83.44 13 ALA B C 1
ATOM 2650 O O . ALA B 1 13 ? -1.904 30.844 33.406 1 83.44 13 ALA B O 1
ATOM 2651 N N . ALA B 1 14 ? -3.287 31.844 32.062 1 83.25 14 ALA B N 1
ATOM 2652 C CA . ALA B 1 14 ? -3.893 32.625 33.125 1 83.25 14 ALA B CA 1
ATOM 2653 C C . ALA B 1 14 ? -4.566 31.719 34.156 1 83.25 14 ALA B C 1
ATOM 2655 O O . ALA B 1 14 ? -4.461 31.938 35.375 1 83.25 14 ALA B O 1
ATOM 2656 N N . ALA B 1 15 ? -5.16 30.719 33.625 1 84.38 15 ALA B N 1
ATOM 2657 C CA . ALA B 1 15 ? -5.91 29.812 34.469 1 84.38 15 ALA B CA 1
ATOM 2658 C C . ALA B 1 15 ? -4.973 28.938 35.312 1 84.38 15 ALA B C 1
ATOM 2660 O O . ALA B 1 15 ? -5.328 28.5 36.406 1 84.38 15 ALA B O 1
ATOM 2661 N N . THR B 1 16 ? -3.807 28.625 34.75 1 84.44 16 THR B N 1
ATOM 2662 C CA . THR B 1 16 ? -2.893 27.688 35.406 1 84.44 16 THR B CA 1
ATOM 2663 C C . THR B 1 16 ? -1.789 28.438 36.125 1 84.44 16 THR B C 1
ATOM 2665 O O . THR B 1 16 ? -1.061 27.844 36.938 1 84.44 16 THR B O 1
ATOM 2668 N N . GLY B 1 17 ? -1.675 29.781 35.906 1 83.56 17 GLY B N 1
ATOM 2669 C CA . GLY B 1 17 ? -0.614 30.578 36.5 1 83.56 17 GLY B CA 1
ATOM 2670 C C . GLY B 1 17 ? 0.739 30.344 35.844 1 83.56 17 GLY B C 1
ATOM 2671 O O . GLY B 1 17 ? 1.774 30.688 36.438 1 83.56 17 GLY B O 1
ATOM 2672 N N . LEU B 1 18 ? 0.67 29.609 34.75 1 80.69 18 LEU B N 1
ATOM 2673 C CA . LEU B 1 18 ? 1.898 29.312 34.031 1 80.69 18 LEU B CA 1
ATOM 2674 C C . LEU B 1 18 ? 2.08 30.281 32.875 1 80.69 18 LEU B C 1
ATOM 2676 O O . LEU B 1 18 ? 1.132 30.953 32.469 1 80.69 18 LEU B O 1
ATOM 2680 N N . SER B 1 19 ? 3.316 30.422 32.469 1 78 19 SER B N 1
ATOM 2681 C CA . SER B 1 19 ? 3.557 31.188 31.234 1 78 19 SER B CA 1
ATOM 2682 C C . SER B 1 19 ? 2.953 30.5 30.016 1 78 19 SER B C 1
ATOM 2684 O O . SER B 1 19 ? 2.697 29.281 30.047 1 78 19 SER B O 1
ATOM 2686 N N . THR B 1 20 ? 2.695 31.25 28.984 1 76.69 20 THR B N 1
ATOM 2687 C CA . THR B 1 20 ? 2.16 30.672 27.75 1 76.69 20 THR B CA 1
ATOM 2688 C C . THR B 1 20 ? 3.105 29.609 27.188 1 76.69 20 THR B C 1
ATOM 2690 O O . THR B 1 20 ? 2.66 28.594 26.656 1 76.69 20 THR B O 1
ATOM 2693 N N . ALA B 1 21 ? 4.348 29.797 27.469 1 65.12 21 ALA B N 1
ATOM 2694 C CA . ALA B 1 21 ? 5.352 28.828 27.016 1 65.12 21 ALA B CA 1
ATOM 2695 C C . ALA B 1 21 ? 5.254 27.531 27.812 1 65.12 21 ALA B C 1
ATOM 2697 O O . ALA B 1 21 ? 5.289 26.438 27.234 1 65.12 21 ALA B O 1
ATOM 2698 N N . ALA B 1 22 ? 5.113 27.719 29.078 1 70.88 22 ALA B N 1
ATOM 2699 C CA . ALA B 1 22 ? 5.023 26.547 29.953 1 70.88 22 ALA B CA 1
ATOM 2700 C C . ALA B 1 22 ? 3.768 25.734 29.656 1 70.88 22 ALA B C 1
ATOM 2702 O O . ALA B 1 22 ? 3.805 24.5 29.672 1 70.88 22 ALA B O 1
ATOM 2703 N N . VAL B 1 23 ? 2.645 26.469 29.344 1 75.81 23 VAL B N 1
ATOM 2704 C CA . VAL B 1 23 ? 1.396 25.797 29.016 1 75.81 23 VAL B CA 1
ATOM 2705 C C . VAL B 1 23 ? 1.554 25.047 27.688 1 75.81 23 VAL B C 1
ATOM 2707 O O . VAL B 1 23 ? 1.116 23.891 27.562 1 75.81 23 VAL B O 1
ATOM 2710 N N . SER B 1 24 ? 2.18 25.609 26.812 1 67.56 24 SER B N 1
ATOM 2711 C CA . SER B 1 24 ? 2.416 24.984 25.516 1 67.56 24 SER B CA 1
ATOM 2712 C C . SER B 1 24 ? 3.223 23.703 25.672 1 67.56 24 SER B C 1
ATOM 2714 O O . SER B 1 24 ? 2.869 22.672 25.094 1 67.56 24 SER B O 1
ATOM 2716 N N . TYR B 1 25 ? 4.238 23.828 26.531 1 63.12 25 TYR B N 1
ATOM 2717 C CA . TYR B 1 25 ? 5.074 22.656 26.766 1 63.12 25 TYR B CA 1
ATOM 2718 C C . TYR B 1 25 ? 4.289 21.562 27.5 1 63.12 25 TYR B C 1
ATOM 2720 O O . TYR B 1 25 ? 4.387 20.391 27.141 1 63.12 25 TYR B O 1
ATOM 2728 N N . ALA B 1 26 ? 3.529 21.984 28.391 1 65.75 26 ALA B N 1
ATOM 2729 C CA . ALA B 1 26 ? 2.752 21.047 29.188 1 65.75 26 ALA B CA 1
ATOM 2730 C C . ALA B 1 26 ? 1.726 20.312 28.328 1 65.75 26 ALA B C 1
ATOM 2732 O O . ALA B 1 26 ? 1.523 19.109 28.484 1 65.75 26 ALA B O 1
ATOM 2733 N N . LEU B 1 27 ? 1.234 21.016 27.438 1 69.06 27 LEU B N 1
ATOM 2734 C CA . LEU B 1 27 ? 0.184 20.453 26.594 1 69.06 27 LEU B CA 1
ATOM 2735 C C . LEU B 1 27 ? 0.762 19.422 25.625 1 69.06 27 LEU B C 1
ATOM 2737 O O . LEU B 1 27 ? 0.07 18.484 25.219 1 69.06 27 LEU B O 1
ATOM 2741 N N . ARG B 1 28 ? 2.031 19.609 25.484 1 58.5 28 ARG B N 1
ATOM 2742 C CA . ARG B 1 28 ? 2.754 18.719 24.578 1 58.5 28 ARG B CA 1
ATOM 2743 C C . ARG B 1 28 ? 3.43 17.594 25.344 1 58.5 28 ARG B C 1
ATOM 2745 O O . ARG B 1 28 ? 4.129 16.766 24.75 1 58.5 28 ARG B O 1
ATOM 2752 N N . GLY B 1 29 ? 3.148 17.672 26.547 1 57.78 29 GLY B N 1
ATOM 2753 C CA . GLY B 1 29 ? 3.793 16.688 27.406 1 57.78 29 GLY B CA 1
ATOM 2754 C C . GLY B 1 29 ? 5.297 16.844 27.469 1 57.78 29 GLY B C 1
ATOM 2755 O O . GLY B 1 29 ? 6.031 15.875 27.672 1 57.78 29 GLY B O 1
ATOM 2756 N N . LEU B 1 30 ? 5.77 18.031 27.234 1 55.41 30 LEU B N 1
ATOM 2757 C CA . LEU B 1 30 ? 7.207 18.266 27.188 1 55.41 30 LEU B CA 1
ATOM 2758 C C . LEU B 1 30 ? 7.641 19.203 28.312 1 55.41 30 LEU B C 1
ATOM 2760 O O . LEU B 1 30 ? 6.902 20.125 28.672 1 55.41 30 LEU B O 1
ATOM 2764 N N . HIS B 1 31 ? 8.898 19.078 28.891 1 54.38 31 HIS B N 1
ATOM 2765 C CA . HIS B 1 31 ? 9.734 19.938 29.719 1 54.38 31 HIS B CA 1
ATOM 2766 C C . HIS B 1 31 ? 9.008 20.344 31 1 54.38 31 HIS B C 1
ATOM 2768 O O . HIS B 1 31 ? 9.344 21.359 31.609 1 54.38 31 HIS B O 1
ATOM 2774 N N . VAL B 1 32 ? 7.793 19.781 31.219 1 63.34 32 VAL B N 1
ATOM 2775 C CA . VAL B 1 32 ? 7.121 20.078 32.469 1 63.34 32 VAL B CA 1
ATOM 2776 C C . VAL B 1 32 ? 6.715 18.797 33.156 1 63.34 32 VAL B C 1
ATOM 2778 O O . VAL B 1 32 ? 6.477 17.766 32.531 1 63.34 32 VAL B O 1
ATOM 2781 N N . PRO B 1 33 ? 6.887 18.781 34.469 1 63.94 33 PRO B N 1
ATOM 2782 C CA . PRO B 1 33 ? 6.473 17.594 35.188 1 63.94 33 PRO B CA 1
ATOM 2783 C C . PRO B 1 33 ? 5.07 17.109 34.812 1 63.94 33 PRO B C 1
ATOM 2785 O O . PRO B 1 33 ? 4.238 17.922 34.406 1 63.94 33 PRO B O 1
ATOM 2788 N N . VAL B 1 34 ? 4.844 15.766 34.906 1 67.12 34 VAL B N 1
ATOM 2789 C CA . VAL B 1 34 ? 3.592 15.125 34.5 1 67.12 34 VAL B CA 1
ATOM 2790 C C . VAL B 1 34 ? 2.424 15.789 35.25 1 67.12 34 VAL B C 1
ATOM 2792 O O . VAL B 1 34 ? 1.349 15.961 34.656 1 67.12 34 VAL B O 1
ATOM 2795 N N . GLU B 1 35 ? 2.646 16.141 36.469 1 72.44 35 GLU B N 1
ATOM 2796 C CA . GLU B 1 35 ? 1.596 16.781 37.25 1 72.44 35 GLU B CA 1
ATOM 2797 C C . GLU B 1 35 ? 1.16 18.109 36.625 1 72.44 35 GLU B C 1
ATOM 2799 O O . GLU B 1 35 ? -0.034 18.406 36.562 1 72.44 35 GLU B O 1
ATOM 2804 N N . THR B 1 36 ? 2.152 18.812 36.125 1 76 36 THR B N 1
ATOM 2805 C CA . THR B 1 36 ? 1.874 20.078 35.469 1 76 36 THR B CA 1
ATOM 2806 C C . THR B 1 36 ? 1.188 19.859 34.125 1 76 36 THR B C 1
ATOM 2808 O O . THR B 1 36 ? 0.288 20.625 33.75 1 76 36 THR B O 1
ATOM 2811 N N . GLN B 1 37 ? 1.569 18.906 33.5 1 74.25 37 GLN B N 1
ATOM 2812 C CA . GLN B 1 37 ? 0.938 18.562 32.219 1 74.25 37 GLN B CA 1
ATOM 2813 C C . GLN B 1 37 ? -0.551 18.281 32.406 1 74.25 37 GLN B C 1
ATOM 2815 O O . GLN B 1 37 ? -1.381 18.797 31.641 1 74.25 37 GLN B O 1
ATOM 2820 N N . GLU B 1 38 ? -0.801 17.562 33.375 1 74.31 38 GLU B N 1
ATOM 2821 C CA . GLU B 1 38 ? -2.188 17.203 33.656 1 74.31 38 GLU B CA 1
ATOM 2822 C C . GLU B 1 38 ? -3.01 18.422 34.062 1 74.31 38 GLU B C 1
ATOM 2824 O O . GLU B 1 38 ? -4.164 18.562 33.656 1 74.31 38 GLU B O 1
ATOM 2829 N N . ARG B 1 39 ? -2.477 19.234 34.906 1 78.62 39 ARG B N 1
ATOM 2830 C CA . ARG B 1 39 ? -3.139 20.469 35.344 1 78.62 39 ARG B CA 1
ATOM 2831 C C . ARG B 1 39 ? -3.457 21.375 34.156 1 78.62 39 ARG B C 1
ATOM 2833 O O . ARG B 1 39 ? -4.551 21.938 34.094 1 78.62 39 ARG B O 1
ATOM 2840 N N . VAL B 1 40 ? -2.469 21.422 33.281 1 78.94 40 VAL B N 1
ATOM 2841 C CA . VAL B 1 40 ? -2.631 22.281 32.094 1 78.94 40 VAL B CA 1
ATOM 2842 C C . VAL B 1 40 ? -3.666 21.672 31.156 1 78.94 40 VAL B C 1
ATOM 2844 O O . VAL B 1 40 ? -4.527 22.391 30.641 1 78.94 40 VAL B O 1
ATOM 2847 N N . ARG B 1 41 ? -3.598 20.422 31.016 1 73.38 41 ARG B N 1
ATOM 2848 C CA . ARG B 1 41 ? -4.574 19.75 30.172 1 73.38 41 ARG B CA 1
ATOM 2849 C C . ARG B 1 41 ? -5.98 19.875 30.75 1 73.38 41 ARG B C 1
ATOM 2851 O O . ARG B 1 41 ? -6.945 20.078 30.016 1 73.38 41 ARG B O 1
ATOM 2858 N N . ALA B 1 42 ? -6.094 19.734 32 1 75.88 42 ALA B N 1
ATOM 2859 C CA . ALA B 1 42 ? -7.375 19.891 32.688 1 75.88 42 ALA B CA 1
ATOM 2860 C C . ALA B 1 42 ? -7.91 21.312 32.531 1 75.88 42 ALA B C 1
ATOM 2862 O O . ALA B 1 42 ? -9.094 21.516 32.25 1 75.88 42 ALA B O 1
ATOM 2863 N N . ALA B 1 43 ? -7.059 22.312 32.75 1 78.12 43 ALA B N 1
ATOM 2864 C CA . ALA B 1 43 ? -7.445 23.703 32.562 1 78.12 43 ALA B CA 1
ATOM 2865 C C . ALA B 1 43 ? -7.852 24 31.125 1 78.12 43 ALA B C 1
ATOM 2867 O O . ALA B 1 43 ? -8.828 24.703 30.875 1 78.12 43 ALA B O 1
ATOM 2868 N N . ALA B 1 44 ? -7.023 23.422 30.188 1 74.69 44 ALA B N 1
ATOM 2869 C CA . ALA B 1 44 ? -7.324 23.594 28.766 1 74.69 44 ALA B CA 1
ATOM 2870 C C . ALA B 1 44 ? -8.688 23 28.422 1 74.69 44 ALA B C 1
ATOM 2872 O O . ALA B 1 44 ? -9.477 23.625 27.703 1 74.69 44 ALA B O 1
ATOM 2873 N N . ARG B 1 45 ? -8.93 21.906 28.969 1 70.12 45 ARG B N 1
ATOM 2874 C CA . ARG B 1 45 ? -10.227 21.266 28.766 1 70.12 45 ARG B CA 1
ATOM 2875 C C . ARG B 1 45 ? -11.352 22.094 29.359 1 70.12 45 ARG B C 1
ATOM 2877 O O . ARG B 1 45 ? -12.398 22.266 28.734 1 70.12 45 ARG B O 1
ATOM 2884 N N . GLU B 1 46 ? -11.133 22.531 30.562 1 73.38 46 GLU B N 1
ATOM 2885 C CA . GLU B 1 46 ? -12.133 23.328 31.266 1 73.38 46 GLU B CA 1
ATOM 2886 C C . GLU B 1 46 ? -12.43 24.641 30.531 1 73.38 46 GLU B C 1
ATOM 2888 O O . GLU B 1 46 ? -13.57 25.094 30.5 1 73.38 46 GLU B O 1
ATOM 2893 N N . LEU B 1 47 ? -11.344 25.188 29.922 1 73.06 47 LEU B N 1
ATOM 2894 C CA . LEU B 1 47 ? -11.492 26.453 29.219 1 73.06 47 LEU B CA 1
ATOM 2895 C C . LEU B 1 47 ? -11.922 26.219 27.766 1 73.06 47 LEU B C 1
ATOM 2897 O O . LEU B 1 47 ? -12.234 27.172 27.062 1 73.06 47 LEU B O 1
ATOM 2901 N N . GLY B 1 48 ? -11.812 24.953 27.453 1 65.56 48 GLY B N 1
ATOM 2902 C CA . GLY B 1 48 ? -12.117 24.594 26.078 1 65.56 48 GLY B CA 1
ATOM 2903 C C . GLY B 1 48 ? -11.008 24.938 25.109 1 65.56 48 GLY B C 1
ATOM 2904 O O . GLY B 1 48 ? -11.266 25.266 23.953 1 65.56 48 GLY B O 1
ATOM 2905 N N . TYR B 1 49 ? -9.836 25.031 25.797 1 59.81 49 TYR B N 1
ATOM 2906 C CA . TYR B 1 49 ? -8.695 25.359 24.953 1 59.81 49 TYR B CA 1
ATOM 2907 C C . TYR B 1 49 ? -8.266 24.156 24.125 1 59.81 49 TYR B C 1
ATOM 2909 O O . TYR B 1 49 ? -8.047 23.078 24.656 1 59.81 49 TYR B O 1
ATOM 2917 N N . GLU B 1 50 ? -8.32 24.234 22.938 1 56.53 50 GLU B N 1
ATOM 2918 C CA . GLU B 1 50 ? -7.699 23.281 22.016 1 56.53 50 GLU B CA 1
ATOM 2919 C C . GLU B 1 50 ? -6.555 23.938 21.25 1 56.53 50 GLU B C 1
ATOM 2921 O O . GLU B 1 50 ? -6.734 24.984 20.625 1 56.53 50 GLU B O 1
ATOM 2926 N N . ALA B 1 51 ? -5.289 23.562 21.688 1 53.81 51 ALA B N 1
ATOM 2927 C CA . ALA B 1 51 ? -4.133 24.172 21.031 1 53.81 51 ALA B CA 1
ATOM 2928 C C . ALA B 1 51 ? -4.258 24.094 19.516 1 53.81 51 ALA B C 1
ATOM 2930 O O . ALA B 1 51 ? -4.562 23.031 18.969 1 53.81 51 ALA B O 1
ATOM 2931 N N . ASN B 1 52 ? -4.414 25.25 18.953 1 60 52 ASN B N 1
ATOM 2932 C CA . ASN B 1 52 ? -4.309 25.328 17.5 1 60 52 ASN B CA 1
ATOM 2933 C C . ASN B 1 52 ? -2.992 24.75 16.984 1 60 52 ASN B C 1
ATOM 2935 O O . ASN B 1 52 ? -1.92 25.141 17.469 1 60 52 ASN B O 1
ATOM 2939 N N . PRO B 1 53 ? -3.037 23.625 16.344 1 60.81 53 PRO B N 1
ATOM 2940 C CA . PRO B 1 53 ? -1.798 23.016 15.852 1 60.81 53 PRO B CA 1
ATOM 2941 C C . PRO B 1 53 ? -0.835 24.031 15.25 1 60.81 53 PRO B C 1
ATOM 2943 O O . PRO B 1 53 ? 0.383 23.875 15.367 1 60.81 53 PRO B O 1
ATOM 2946 N N . ILE B 1 54 ? -1.353 24.969 14.727 1 61.62 54 ILE B N 1
ATOM 2947 C CA . ILE B 1 54 ? -0.527 26.016 14.141 1 61.62 54 ILE B CA 1
ATOM 2948 C C . ILE B 1 54 ? 0.182 26.797 15.25 1 61.62 54 ILE B C 1
ATOM 2950 O O . ILE B 1 54 ? 1.385 27.047 15.164 1 61.62 54 ILE B O 1
ATOM 2954 N N . ALA B 1 55 ? -0.585 27.109 16.219 1 58.78 55 ALA B N 1
ATOM 2955 C CA . ALA B 1 55 ? -0.003 27.828 17.344 1 58.78 55 ALA B CA 1
ATOM 2956 C C . ALA B 1 55 ? 1.008 26.969 18.094 1 58.78 55 ALA B C 1
ATOM 2958 O O . ALA B 1 55 ? 2.062 27.453 18.5 1 58.78 55 ALA B O 1
ATOM 2959 N N . ARG B 1 56 ? 0.622 25.734 18.172 1 60.91 56 ARG B N 1
ATOM 2960 C CA . ARG B 1 56 ? 1.526 24.797 18.812 1 60.91 56 ARG B CA 1
ATOM 2961 C C . ARG B 1 56 ? 2.844 24.688 18.047 1 60.91 56 ARG B C 1
ATOM 2963 O O . ARG B 1 56 ? 3.916 24.641 18.656 1 60.91 56 ARG B O 1
ATOM 2970 N N . ALA B 1 57 ? 2.658 24.547 16.844 1 64.56 57 ALA B N 1
ATOM 2971 C CA . ALA B 1 57 ? 3.85 24.469 15.992 1 64.56 57 ALA B CA 1
ATOM 2972 C C . ALA B 1 57 ?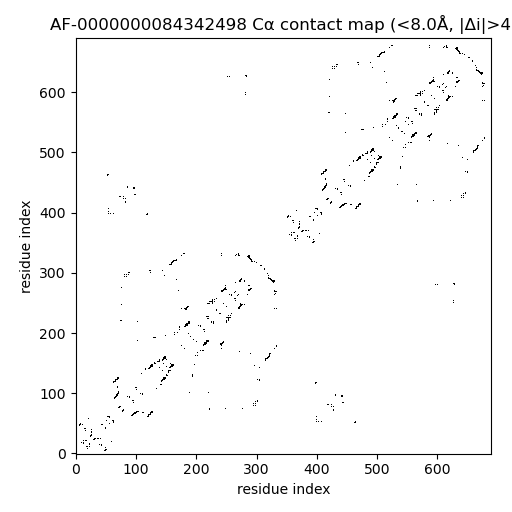 4.707 25.719 16.125 1 64.56 57 ALA B C 1
ATOM 2974 O O . ALA B 1 57 ? 5.938 25.641 16.172 1 64.56 57 ALA B O 1
ATOM 2975 N N . LEU B 1 58 ? 4.098 26.812 16.297 1 59.66 58 LEU B N 1
ATOM 2976 C CA . LEU B 1 58 ? 4.809 28.078 16.469 1 59.66 58 LEU B CA 1
ATOM 2977 C C . LEU B 1 58 ? 5.547 28.109 17.797 1 59.66 58 LEU B C 1
ATOM 2979 O O . LEU B 1 58 ? 6.688 28.578 17.875 1 59.66 58 LEU B O 1
ATOM 2983 N N . ALA B 1 59 ? 4.883 27.547 18.75 1 55.72 59 ALA B N 1
ATOM 2984 C CA . ALA B 1 59 ? 5.453 27.594 20.094 1 55.72 59 ALA B CA 1
ATOM 2985 C C . ALA B 1 59 ? 6.598 26.578 20.219 1 55.72 59 ALA B C 1
ATOM 2987 O O . ALA B 1 59 ? 7.633 26.891 20.812 1 55.72 59 ALA B O 1
ATOM 2988 N N . SER B 1 60 ? 6.32 25.438 19.672 1 60.88 60 SER B N 1
ATOM 2989 C CA . SER B 1 60 ? 7.281 24.344 19.859 1 60.88 60 SER B CA 1
ATOM 2990 C C . SER B 1 60 ? 8.312 24.328 18.734 1 60.88 60 SER B C 1
ATOM 2992 O O . SER B 1 60 ? 9.391 23.75 18.891 1 60.88 60 SER B O 1
ATOM 2994 N N . GLY B 1 61 ? 7.922 24.906 17.688 1 63.59 61 GLY B N 1
ATOM 2995 C CA . GLY B 1 61 ? 8.734 24.797 16.484 1 63.59 61 GLY B CA 1
ATOM 2996 C C . GLY B 1 61 ? 8.594 23.453 15.797 1 63.59 61 GLY B C 1
ATOM 2997 O O . GLY B 1 61 ? 9.367 23.141 14.891 1 63.59 61 GLY B O 1
ATOM 2998 N N . ARG B 1 62 ? 7.648 22.672 16.484 1 75.88 62 ARG B N 1
ATOM 2999 C CA . ARG B 1 62 ? 7.41 21.344 15.922 1 75.88 62 ARG B CA 1
ATOM 3000 C C . ARG B 1 62 ? 6 21.234 15.344 1 75.88 62 ARG B C 1
ATOM 3002 O O . ARG B 1 62 ? 5.039 21.719 15.953 1 75.88 62 ARG B O 1
ATOM 3009 N N . THR B 1 63 ? 5.867 20.688 14.242 1 79.94 63 THR B N 1
ATOM 3010 C CA . THR B 1 63 ? 4.57 20.562 13.578 1 79.94 63 THR B CA 1
ATOM 3011 C C . THR B 1 63 ? 3.904 19.234 13.938 1 79.94 63 THR B C 1
ATOM 3013 O O . THR B 1 63 ? 2.697 19.078 13.742 1 79.94 63 THR B O 1
ATOM 3016 N N . GLY B 1 64 ? 4.77 18.266 14.445 1 87.75 64 GLY B N 1
ATOM 3017 C CA . GLY B 1 64 ? 4.25 16.938 14.703 1 87.75 64 GLY B CA 1
ATOM 3018 C C . GLY B 1 64 ? 4.188 16.062 13.469 1 87.75 64 GLY B C 1
ATOM 3019 O O . GLY B 1 64 ? 3.799 14.898 13.539 1 87.75 64 GLY B O 1
ATOM 3020 N N . THR B 1 65 ? 4.656 16.609 12.336 1 92.31 65 THR B N 1
ATOM 3021 C CA . THR B 1 65 ? 4.59 15.883 11.078 1 92.31 65 THR B CA 1
ATOM 3022 C C . THR B 1 65 ? 5.949 15.281 10.734 1 92.31 65 THR B C 1
ATOM 3024 O O . THR B 1 65 ? 6.992 15.844 11.086 1 92.31 65 THR B O 1
ATOM 3027 N N . VAL B 1 66 ? 5.887 14.109 10.188 1 96.62 66 VAL B N 1
ATOM 3028 C CA . VAL B 1 66 ? 7.07 13.414 9.703 1 96.62 66 VAL B CA 1
ATOM 3029 C C . VAL B 1 66 ? 6.938 13.148 8.203 1 96.62 66 VAL B C 1
ATOM 3031 O O . VAL B 1 66 ? 5.906 12.648 7.742 1 96.62 66 VAL B O 1
ATOM 3034 N N . GLY B 1 67 ? 7.906 13.594 7.422 1 97.5 67 GLY B N 1
ATOM 3035 C CA . GLY B 1 67 ? 7.934 13.242 6.012 1 97.5 67 GLY B CA 1
ATOM 3036 C C . GLY B 1 67 ? 8.359 11.805 5.762 1 97.5 67 GLY B C 1
ATOM 3037 O O . GLY B 1 67 ? 9.391 11.359 6.277 1 97.5 67 GLY B O 1
ATOM 3038 N N . VAL B 1 68 ? 7.531 11.047 5.094 1 98.06 68 VAL B N 1
ATOM 3039 C CA . VAL B 1 68 ? 7.879 9.711 4.629 1 98.06 68 VAL B CA 1
ATOM 3040 C C . VAL B 1 68 ? 8.109 9.727 3.121 1 98.06 68 VAL B C 1
ATOM 3042 O O . VAL B 1 68 ? 7.152 9.75 2.342 1 98.06 68 VAL B O 1
ATOM 3045 N N . LEU B 1 69 ? 9.367 9.719 2.717 1 97.69 69 LEU B N 1
ATOM 3046 C CA . LEU B 1 69 ? 9.758 9.805 1.313 1 97.69 69 LEU B CA 1
ATOM 3047 C C . LEU B 1 69 ? 10.086 8.43 0.75 1 97.69 69 LEU B C 1
ATOM 3049 O O . LEU B 1 69 ? 11.094 7.828 1.12 1 97.69 69 LEU B O 1
ATOM 3053 N N . CYS B 1 70 ? 9.242 8.016 -0.171 1 95.12 70 CYS B N 1
ATOM 3054 C CA . CYS B 1 70 ? 9.352 6.68 -0.744 1 95.12 70 CYS B CA 1
ATOM 3055 C C . CYS B 1 70 ? 9.945 6.734 -2.148 1 95.12 70 CYS B C 1
ATOM 3057 O O . CYS B 1 70 ? 9.734 7.707 -2.877 1 95.12 70 CYS B O 1
ATOM 3059 N N . GLY B 1 71 ? 10.664 5.684 -2.504 1 93 71 GLY B N 1
ATOM 3060 C CA . GLY B 1 71 ? 11.156 5.574 -3.869 1 93 71 GLY B CA 1
ATOM 3061 C C . GLY B 1 71 ? 10.047 5.469 -4.895 1 93 71 GLY B C 1
ATOM 3062 O O . GLY B 1 71 ? 10.016 6.223 -5.871 1 93 71 GLY B O 1
ATOM 3063 N N . SER B 1 72 ? 9.188 4.523 -4.688 1 93.06 72 SER B N 1
ATOM 3064 C CA . SER B 1 72 ? 8.016 4.379 -5.547 1 93.06 72 SER B CA 1
ATOM 3065 C C . SER B 1 72 ? 6.918 3.58 -4.855 1 93.06 72 SER B C 1
ATOM 3067 O O . SER B 1 72 ? 7.141 2.445 -4.426 1 93.06 72 SER B O 1
ATOM 3069 N N . LEU B 1 73 ? 5.723 4.145 -4.863 1 94 73 LEU B N 1
ATOM 3070 C CA . LEU B 1 73 ? 4.594 3.459 -4.246 1 94 73 LEU B CA 1
ATOM 3071 C C . LEU B 1 73 ? 3.947 2.488 -5.23 1 94 73 LEU B C 1
ATOM 3073 O O . LEU B 1 73 ? 2.928 1.87 -4.918 1 94 73 LEU B O 1
ATOM 3077 N N . ASP B 1 74 ? 4.613 2.326 -6.402 1 92.06 74 ASP B N 1
ATOM 3078 C CA . ASP B 1 74 ? 4.203 1.252 -7.301 1 92.06 74 ASP B CA 1
ATOM 3079 C C . ASP B 1 74 ? 4.836 -0.077 -6.895 1 92.06 74 ASP B C 1
ATOM 3081 O O . ASP B 1 74 ? 4.434 -1.136 -7.379 1 92.06 74 ASP B O 1
ATOM 3085 N N . ASP B 1 75 ? 5.781 0.007 -6.039 1 94.06 75 ASP B N 1
ATOM 3086 C CA . ASP B 1 75 ? 6.355 -1.178 -5.406 1 94.06 75 ASP B CA 1
ATOM 3087 C C . ASP B 1 75 ? 5.496 -1.646 -4.234 1 94.06 75 ASP B C 1
ATOM 3089 O O . ASP B 1 75 ? 5.301 -0.907 -3.268 1 94.06 75 ASP B O 1
ATOM 3093 N N . LEU B 1 76 ? 5.051 -2.904 -4.297 1 94.75 76 LEU B N 1
ATOM 3094 C CA . LEU B 1 76 ? 4.098 -3.428 -3.322 1 94.75 76 LEU B CA 1
ATOM 3095 C C . LEU B 1 76 ? 4.711 -3.457 -1.926 1 94.75 76 LEU B C 1
ATOM 3097 O O . LEU B 1 76 ? 4.012 -3.238 -0.933 1 94.75 76 LEU B O 1
ATOM 3101 N N . TRP B 1 77 ? 5.941 -3.717 -1.831 1 94.62 77 TRP B N 1
ATOM 3102 C CA . TRP B 1 77 ? 6.59 -3.721 -0.524 1 94.62 77 TRP B CA 1
ATOM 3103 C C . TRP B 1 77 ? 6.645 -2.312 0.062 1 94.62 77 TRP B C 1
ATOM 3105 O O . TRP B 1 77 ? 6.465 -2.129 1.269 1 94.62 77 TRP B O 1
ATOM 3115 N N . GLN B 1 78 ? 6.898 -1.368 -0.754 1 95.38 78 GLN B N 1
ATOM 3116 C CA . GLN B 1 78 ? 6.941 0.011 -0.277 1 95.38 78 GLN B CA 1
ATOM 3117 C C . GLN B 1 78 ? 5.57 0.458 0.226 1 95.38 78 GLN B C 1
ATOM 3119 O O . GLN B 1 78 ? 5.477 1.238 1.177 1 95.38 78 GLN B O 1
ATOM 3124 N N . GLN B 1 79 ? 4.523 0.013 -0.454 1 94.38 79 GLN B N 1
ATOM 3125 C CA . GLN B 1 79 ? 3.184 0.304 0.044 1 94.38 79 GLN B CA 1
ATOM 3126 C C . GLN B 1 79 ? 2.992 -0.237 1.458 1 94.38 79 GLN B C 1
ATOM 3128 O O . GLN B 1 79 ? 2.486 0.467 2.334 1 94.38 79 GLN B O 1
ATOM 3133 N N . ARG B 1 80 ? 3.4 -1.442 1.668 1 93.88 80 ARG B N 1
ATOM 3134 C CA . ARG B 1 80 ? 3.295 -2.082 2.975 1 93.88 80 ARG B CA 1
ATOM 3135 C C . ARG B 1 80 ? 4.133 -1.347 4.016 1 93.88 80 ARG B C 1
ATOM 3137 O O . ARG B 1 80 ? 3.701 -1.173 5.156 1 93.88 80 ARG B O 1
ATOM 3144 N N . LEU B 1 81 ? 5.297 -0.961 3.611 1 96.06 81 LEU B N 1
ATOM 3145 C CA . LEU B 1 81 ? 6.184 -0.245 4.52 1 96.06 81 LEU B CA 1
ATOM 3146 C C . LEU B 1 81 ? 5.562 1.078 4.953 1 96.06 81 LEU B C 1
ATOM 3148 O O . LEU B 1 81 ? 5.609 1.432 6.137 1 96.06 81 LEU B O 1
ATOM 3152 N N . VAL B 1 82 ? 5 1.796 4.035 1 95.25 82 VAL B N 1
ATOM 3153 C CA . VAL B 1 82 ? 4.395 3.088 4.328 1 95.25 82 VAL B CA 1
ATOM 3154 C C . VAL B 1 82 ? 3.225 2.902 5.293 1 95.25 82 VAL B C 1
ATOM 3156 O O . VAL B 1 82 ? 3.021 3.717 6.199 1 95.25 82 VAL B O 1
ATOM 3159 N N . ALA B 1 83 ? 2.475 1.85 5.078 1 93.38 83 ALA B N 1
ATOM 3160 C CA . ALA B 1 83 ? 1.387 1.537 6 1 93.38 83 ALA B CA 1
ATOM 3161 C C . ALA B 1 83 ? 1.914 1.321 7.418 1 93.38 83 ALA B C 1
ATOM 3163 O O . ALA B 1 83 ? 1.378 1.878 8.375 1 93.38 83 ALA B O 1
ATOM 3164 N N . ALA B 1 84 ? 2.967 0.554 7.531 1 95.56 84 ALA B N 1
ATOM 3165 C CA . ALA B 1 84 ? 3.568 0.262 8.828 1 95.56 84 ALA B CA 1
ATOM 3166 C C . ALA B 1 84 ? 4.125 1.528 9.477 1 95.56 84 ALA B C 1
ATOM 3168 O O . ALA B 1 84 ? 3.93 1.763 10.664 1 95.56 84 ALA B O 1
ATOM 3169 N N . LEU B 1 85 ? 4.777 2.35 8.672 1 97.56 85 LEU B N 1
ATOM 3170 C CA . LEU B 1 85 ? 5.352 3.592 9.172 1 97.56 85 LEU B CA 1
ATOM 3171 C C . LEU B 1 85 ? 4.262 4.547 9.648 1 97.56 85 LEU B C 1
ATOM 3173 O O . LEU B 1 85 ? 4.391 5.164 10.711 1 97.56 85 LEU B O 1
ATOM 3177 N N . SER B 1 86 ? 3.201 4.68 8.836 1 94.94 86 SER B N 1
ATOM 3178 C CA . SER B 1 86 ? 2.109 5.582 9.188 1 94.94 86 SER B CA 1
ATOM 3179 C C . SER B 1 86 ? 1.442 5.164 10.492 1 94.94 86 SER B C 1
ATOM 3181 O O . SER B 1 86 ? 1.188 6 11.359 1 94.94 86 SER B O 1
ATOM 3183 N N . ARG B 1 87 ? 1.2 3.912 10.625 1 93.06 87 ARG B N 1
ATOM 3184 C CA . ARG B 1 87 ? 0.582 3.387 11.836 1 93.06 87 ARG B CA 1
ATOM 3185 C C . ARG B 1 87 ? 1.477 3.613 13.055 1 93.06 87 ARG B C 1
ATOM 3187 O O . ARG B 1 87 ? 1.012 4.078 14.094 1 93.06 87 ARG B O 1
ATOM 3194 N N . GLY B 1 88 ? 2.738 3.266 12.93 1 95.12 88 GLY B N 1
ATOM 3195 C CA . GLY B 1 88 ? 3.682 3.432 14.023 1 95.12 88 GLY B CA 1
ATOM 3196 C C . GLY B 1 88 ? 3.854 4.879 14.445 1 95.12 88 GLY B C 1
ATOM 3197 O O . GLY B 1 88 ? 3.957 5.172 15.641 1 95.12 88 GLY B O 1
ATOM 3198 N N . LEU B 1 89 ? 3.912 5.801 13.477 1 96 89 LEU B N 1
ATOM 3199 C CA . LEU B 1 89 ? 4.047 7.223 13.773 1 96 89 LEU B CA 1
ATOM 3200 C C . LEU B 1 89 ? 2.818 7.738 14.523 1 96 89 LEU B C 1
ATOM 3202 O O . LEU B 1 89 ? 2.945 8.5 15.484 1 96 89 LEU B O 1
ATOM 3206 N N . MET B 1 90 ? 1.682 7.305 14.031 1 90.56 90 MET B N 1
ATOM 3207 C CA . MET B 1 90 ? 0.446 7.746 14.672 1 90.56 90 MET B CA 1
ATOM 3208 C C . MET B 1 90 ? 0.396 7.293 16.125 1 90.56 90 MET B C 1
ATOM 3210 O O . MET B 1 90 ? -0.116 8.016 16.984 1 90.56 90 MET B O 1
ATOM 3214 N N . GLU B 1 91 ? 0.92 6.125 16.406 1 89.19 91 GLU B N 1
ATOM 3215 C CA . GLU B 1 91 ? 0.993 5.621 17.781 1 89.19 91 GLU B CA 1
ATOM 3216 C C . GLU B 1 91 ? 1.887 6.5 18.641 1 89.19 91 GLU B C 1
ATOM 3218 O O . GLU B 1 91 ? 1.794 6.469 19.875 1 89.19 91 GLU B O 1
ATOM 3223 N N . GLN B 1 92 ? 2.752 7.277 18.047 1 88.88 92 GLN B N 1
ATOM 3224 C CA . GLN B 1 92 ? 3.639 8.203 18.75 1 88.88 92 GLN B CA 1
ATOM 3225 C C . GLN B 1 92 ? 3.139 9.641 18.609 1 88.88 92 GLN B C 1
ATOM 3227 O O . GLN B 1 92 ? 3.906 10.586 18.797 1 88.88 92 GLN B O 1
ATOM 3232 N N . ASP B 1 93 ? 1.867 9.781 18.203 1 86.75 93 ASP B N 1
ATOM 3233 C CA . ASP B 1 93 ? 1.217 11.078 18.016 1 86.75 93 ASP B CA 1
ATOM 3234 C C . ASP B 1 93 ? 1.948 11.922 16.984 1 86.75 93 ASP B C 1
ATOM 3236 O O . ASP B 1 93 ? 2.129 13.125 17.172 1 86.75 93 ASP B O 1
ATOM 3240 N N . ARG B 1 94 ? 2.48 11.273 16.062 1 92.12 94 ARG B N 1
ATOM 3241 C CA . ARG B 1 94 ? 3.102 11.914 14.906 1 92.12 94 ARG B CA 1
ATOM 3242 C C . ARG B 1 94 ? 2.375 11.539 13.617 1 92.12 94 ARG B C 1
ATOM 3244 O O . ARG B 1 94 ? 1.755 10.477 13.531 1 92.12 94 ARG B O 1
ATOM 3251 N N . TYR B 1 95 ? 2.488 12.469 12.672 1 91.94 95 TYR B N 1
ATOM 3252 C CA . TYR B 1 95 ? 1.651 12.336 11.484 1 91.94 95 TYR B CA 1
ATOM 3253 C C . TYR B 1 95 ? 2.504 12.242 10.219 1 91.94 95 TYR B C 1
ATOM 3255 O O . TYR B 1 95 ? 3.357 13.102 9.977 1 91.94 95 TYR B O 1
ATOM 3263 N N . ALA B 1 96 ? 2.191 11.266 9.453 1 95.88 96 ALA B N 1
ATOM 3264 C CA . ALA B 1 96 ? 3.02 10.992 8.281 1 95.88 96 ALA B CA 1
ATOM 3265 C C . ALA B 1 96 ? 2.537 11.789 7.07 1 95.88 96 ALA B C 1
ATOM 3267 O O . ALA B 1 96 ? 1.358 11.734 6.711 1 95.88 96 ALA B O 1
ATOM 3268 N N . ILE B 1 97 ? 3.416 12.562 6.445 1 94.81 97 ILE B N 1
ATOM 3269 C CA . ILE B 1 97 ? 3.229 13.102 5.105 1 94.81 97 ILE B CA 1
ATOM 3270 C C . ILE B 1 97 ? 3.922 12.203 4.086 1 94.81 97 ILE B C 1
ATOM 3272 O O . ILE B 1 97 ? 5.152 12.117 4.051 1 94.81 97 ILE B O 1
ATOM 3276 N N . ILE B 1 98 ? 3.135 11.602 3.258 1 95.38 98 ILE B N 1
ATOM 3277 C CA . ILE B 1 98 ? 3.676 10.625 2.318 1 95.38 98 ILE B CA 1
ATOM 3278 C C . ILE B 1 98 ? 4.07 11.32 1.019 1 95.38 98 ILE B C 1
ATOM 3280 O O . ILE B 1 98 ? 3.264 12.047 0.426 1 95.38 98 ILE B O 1
ATOM 3284 N N . ALA B 1 99 ? 5.289 11.141 0.6 1 96 99 ALA B N 1
ATOM 3285 C CA . ALA B 1 99 ? 5.812 11.656 -0.663 1 96 99 ALA B CA 1
ATOM 3286 C C . ALA B 1 99 ? 6.355 10.531 -1.535 1 96 99 ALA B C 1
ATOM 3288 O O . ALA B 1 99 ? 7.219 9.758 -1.102 1 96 99 ALA B O 1
ATOM 3289 N N . ASP B 1 100 ? 5.832 10.438 -2.734 1 95.19 100 ASP B N 1
ATOM 3290 C CA . ASP B 1 100 ? 6.168 9.375 -3.682 1 95.19 100 ASP B CA 1
ATOM 3291 C C . ASP B 1 100 ? 7.066 9.906 -4.797 1 95.19 100 ASP B C 1
ATOM 3293 O O . ASP B 1 100 ? 6.613 10.672 -5.656 1 95.19 100 ASP B O 1
ATOM 3297 N N . SER B 1 101 ? 8.297 9.375 -4.844 1 93.94 101 SER B N 1
ATOM 3298 C CA . SER B 1 101 ? 9.219 9.82 -5.883 1 93.94 101 SER B CA 1
ATOM 3299 C C . SER B 1 101 ? 8.883 9.188 -7.23 1 93.94 101 SER B C 1
ATOM 3301 O O . SER B 1 101 ? 9.367 9.641 -8.273 1 93.94 101 SER B O 1
ATOM 3303 N N . ALA B 1 102 ? 8.094 8.156 -7.246 1 90.56 102 ALA B N 1
ATOM 3304 C CA . ALA B 1 102 ? 7.617 7.484 -8.453 1 90.56 102 ALA B CA 1
ATOM 3305 C C . ALA B 1 102 ? 8.781 7.039 -9.328 1 90.56 102 ALA B C 1
ATOM 3307 O O . ALA B 1 102 ? 8.727 7.16 -10.555 1 90.56 102 ALA B O 1
ATOM 3308 N N . GLY B 1 103 ? 9.867 6.684 -8.664 1 89.25 103 GLY B N 1
ATOM 3309 C CA . GLY B 1 103 ? 11.008 6.141 -9.383 1 89.25 103 GLY B CA 1
ATOM 3310 C C . GLY B 1 103 ? 11.859 7.207 -10.039 1 89.25 103 GLY B C 1
ATOM 3311 O O . GLY B 1 103 ? 12.773 6.895 -10.805 1 89.25 103 GLY B O 1
ATOM 3312 N N . ASP B 1 104 ? 11.641 8.477 -9.758 1 89.88 104 ASP B N 1
ATOM 3313 C CA . ASP B 1 104 ? 12.352 9.586 -10.383 1 89.88 104 ASP B CA 1
ATOM 3314 C C . ASP B 1 104 ? 13.234 10.32 -9.375 1 89.88 104 ASP B C 1
ATOM 3316 O O . ASP B 1 104 ? 12.727 11.016 -8.492 1 89.88 104 ASP B O 1
ATOM 3320 N N . PRO B 1 105 ? 14.516 10.32 -9.578 1 89.81 105 PRO B N 1
ATOM 3321 C CA . PRO B 1 105 ? 15.438 10.945 -8.625 1 89.81 105 PRO B CA 1
ATOM 3322 C C . PRO B 1 105 ? 15.25 12.461 -8.531 1 89.81 105 PRO B C 1
ATOM 3324 O O . PRO B 1 105 ? 15.469 13.047 -7.473 1 89.81 105 PRO B O 1
ATOM 3327 N N . GLU B 1 106 ? 14.914 13.055 -9.648 1 90.06 106 GLU B N 1
ATOM 3328 C CA . GLU B 1 106 ? 14.664 14.492 -9.602 1 90.06 106 GLU B CA 1
ATOM 3329 C C . GLU B 1 106 ? 13.438 14.805 -8.75 1 90.06 106 GLU B C 1
ATOM 3331 O O . GLU B 1 106 ? 13.43 15.789 -8.008 1 90.06 106 GLU B O 1
ATOM 3336 N N . ARG B 1 107 ? 12.492 13.977 -8.914 1 91.75 107 ARG B N 1
ATOM 3337 C CA . ARG B 1 107 ? 11.32 14.125 -8.062 1 91.75 107 ARG B CA 1
ATOM 3338 C C . ARG B 1 107 ? 11.664 13.883 -6.598 1 91.75 107 ARG B C 1
ATOM 3340 O O . ARG B 1 107 ? 11.141 14.555 -5.707 1 91.75 107 ARG B O 1
ATOM 3347 N N . GLU B 1 108 ? 12.523 12.891 -6.402 1 94.06 108 GLU B N 1
ATOM 3348 C CA . GLU B 1 108 ? 12.992 12.617 -5.047 1 94.06 108 GLU B CA 1
ATOM 3349 C C . GLU B 1 108 ? 13.578 13.875 -4.402 1 94.06 108 GLU B C 1
ATOM 3351 O O . GLU B 1 108 ? 13.203 14.242 -3.289 1 94.06 108 GLU B O 1
ATOM 3356 N N . ARG B 1 109 ? 14.461 14.516 -5.117 1 93.06 109 ARG B N 1
ATOM 3357 C CA . ARG B 1 109 ? 15.102 15.727 -4.621 1 93.06 109 ARG B CA 1
ATOM 3358 C C . ARG B 1 109 ? 14.062 16.812 -4.359 1 93.06 109 ARG B C 1
ATOM 3360 O O . ARG B 1 109 ? 14.055 17.438 -3.291 1 93.06 109 ARG B O 1
ATOM 3367 N N . THR B 1 110 ? 13.227 17 -5.328 1 92.12 110 THR B N 1
ATOM 3368 C CA . THR B 1 110 ? 12.203 18.031 -5.227 1 92.12 110 THR B CA 1
ATOM 3369 C C . THR B 1 110 ? 11.305 17.781 -4.02 1 92.12 110 THR B C 1
ATOM 3371 O O . THR B 1 110 ? 11.031 18.703 -3.246 1 92.12 110 THR B O 1
ATOM 3374 N N . LEU B 1 111 ? 10.898 16.578 -3.826 1 93.81 111 LEU B N 1
ATOM 3375 C CA . LEU B 1 111 ? 10.008 16.234 -2.727 1 93.81 111 LEU B CA 1
ATOM 3376 C C . LEU B 1 111 ? 10.719 16.375 -1.385 1 93.81 111 LEU B C 1
ATOM 3378 O O . LEU B 1 111 ? 10.117 16.812 -0.403 1 93.81 111 LEU B O 1
ATOM 3382 N N . ALA B 1 112 ? 11.969 15.984 -1.327 1 95.19 112 ALA B N 1
ATOM 3383 C CA . ALA B 1 112 ? 12.75 16.141 -0.106 1 95.19 112 ALA B CA 1
ATOM 3384 C C . ALA B 1 112 ? 12.812 17.594 0.326 1 95.19 112 ALA B C 1
ATOM 3386 O O . ALA B 1 112 ? 12.594 17.922 1.498 1 95.19 112 ALA B O 1
ATOM 3387 N N . MET B 1 113 ? 13.031 18.469 -0.614 1 91.06 113 MET B N 1
ATOM 3388 C CA . MET B 1 113 ? 13.117 19.906 -0.332 1 91.06 113 MET B CA 1
ATOM 3389 C C . MET B 1 113 ? 11.758 20.453 0.094 1 91.06 113 MET B C 1
ATOM 3391 O O . MET B 1 113 ? 11.672 21.281 1.008 1 91.06 113 MET B O 1
ATOM 3395 N N . ARG B 1 114 ? 10.766 19.984 -0.546 1 87.19 114 ARG B N 1
ATOM 3396 C CA . ARG B 1 114 ? 9.414 20.422 -0.206 1 87.19 114 ARG B CA 1
ATOM 3397 C C . ARG B 1 114 ? 9.055 20.047 1.225 1 87.19 114 ARG B C 1
ATOM 3399 O O . ARG B 1 114 ? 8.461 20.828 1.957 1 87.19 114 ARG B O 1
ATOM 3406 N N . LEU B 1 115 ? 9.383 18.812 1.61 1 92 115 LEU B N 1
ATOM 3407 C CA . LEU B 1 115 ? 9.109 18.344 2.967 1 92 115 LEU B CA 1
ATOM 3408 C C . LEU B 1 115 ? 9.875 19.188 3.988 1 92 115 LEU B C 1
ATOM 3410 O O . LEU B 1 115 ? 9.328 19.547 5.035 1 92 115 LEU B O 1
ATOM 3414 N N . ARG B 1 116 ? 11.141 19.469 3.668 1 88 116 ARG B N 1
ATOM 3415 C CA . ARG B 1 116 ? 11.922 20.359 4.516 1 88 116 ARG B CA 1
ATOM 3416 C C . ARG B 1 116 ? 11.25 21.719 4.66 1 88 116 ARG B C 1
ATOM 3418 O O . ARG B 1 116 ? 11.117 22.234 5.77 1 88 116 ARG B O 1
ATOM 3425 N N . ASP B 1 117 ? 10.781 22.203 3.555 1 79.94 117 ASP B N 1
ATOM 3426 C CA . ASP B 1 117 ? 10.18 23.531 3.525 1 79.94 117 ASP B CA 1
ATOM 3427 C C . ASP B 1 117 ? 8.852 23.547 4.285 1 79.94 117 ASP B C 1
ATOM 3429 O O . ASP B 1 117 ? 8.422 24.594 4.777 1 79.94 117 ASP B O 1
ATOM 3433 N N . GLN B 1 118 ? 8.234 22.391 4.414 1 81.62 118 GLN B N 1
ATOM 3434 C CA . GLN B 1 118 ? 7.008 22.25 5.191 1 81.62 118 GLN B CA 1
ATOM 3435 C C . GLN B 1 118 ? 7.312 22.125 6.68 1 81.62 118 GLN B C 1
ATOM 3437 O O . GLN B 1 118 ? 6.398 21.984 7.496 1 81.62 118 GLN B O 1
ATOM 3442 N N . GLN B 1 119 ? 8.578 22.141 7.004 1 83.75 119 GLN B N 1
ATOM 3443 C CA . GLN B 1 119 ? 9.07 22.125 8.375 1 83.75 119 GLN B CA 1
ATOM 3444 C C . GLN B 1 119 ? 8.609 20.875 9.117 1 83.75 119 GLN B C 1
ATOM 3446 O O . GLN B 1 119 ? 8.102 20.953 10.234 1 83.75 119 GLN B O 1
ATOM 3451 N N . VAL B 1 120 ? 8.688 19.719 8.398 1 91.12 120 VAL B N 1
ATOM 3452 C CA . VAL B 1 120 ? 8.461 18.469 9.094 1 91.12 120 VAL B CA 1
ATOM 3453 C C . VAL B 1 120 ? 9.484 18.297 10.211 1 91.12 120 VAL B C 1
ATOM 3455 O O . VAL B 1 120 ? 10.594 18.828 10.125 1 91.12 120 VAL B O 1
ATOM 3458 N N . ASP B 1 121 ? 9.07 17.562 11.258 1 91.81 121 ASP B N 1
ATOM 3459 C CA . ASP B 1 121 ? 9.969 17.375 12.391 1 91.81 121 ASP B CA 1
ATOM 3460 C C . ASP B 1 121 ? 11.109 16.422 12.031 1 91.81 121 ASP B C 1
ATOM 3462 O O . ASP B 1 121 ? 12.164 16.438 12.656 1 91.81 121 ASP B O 1
ATOM 3466 N N . GLY B 1 122 ? 10.938 15.594 11.141 1 95.44 122 GLY B N 1
ATOM 3467 C CA . GLY B 1 122 ? 11.898 14.617 10.664 1 95.44 122 GLY B CA 1
ATOM 3468 C C . GLY B 1 122 ? 11.445 13.891 9.414 1 95.44 122 GLY B C 1
ATOM 3469 O O . GLY B 1 122 ? 10.312 14.086 8.953 1 95.44 122 GLY B O 1
ATOM 3470 N N . MET B 1 123 ? 12.359 13.109 8.844 1 97.5 123 MET B N 1
ATOM 3471 C CA . MET B 1 123 ? 12.039 12.383 7.621 1 97.5 123 MET B CA 1
ATOM 3472 C C . MET B 1 123 ? 12.484 10.93 7.723 1 97.5 123 MET B C 1
ATOM 3474 O O . MET B 1 123 ? 13.57 10.641 8.242 1 97.5 123 MET B O 1
ATOM 3478 N N . LEU B 1 124 ? 11.625 10.023 7.355 1 98.38 124 LEU B N 1
ATOM 3479 C CA . LEU B 1 124 ? 11.961 8.648 7.031 1 98.38 124 LEU B CA 1
ATOM 3480 C C . LEU B 1 124 ? 12.094 8.453 5.523 1 98.38 124 LEU B C 1
ATOM 3482 O O . LEU B 1 124 ? 11.164 8.75 4.773 1 98.38 124 LEU B O 1
ATOM 3486 N N . VAL B 1 125 ? 13.289 7.898 5.031 1 97.75 125 VAL B N 1
ATOM 3487 C CA . VAL B 1 125 ? 13.562 7.957 3.598 1 97.75 125 VAL B CA 1
ATOM 3488 C C . VAL B 1 125 ? 13.992 6.582 3.096 1 97.75 125 VAL B C 1
ATOM 3490 O O . VAL B 1 125 ? 14.898 5.965 3.66 1 97.75 125 VAL B O 1
ATOM 3493 N N . SER B 1 126 ? 13.297 6.031 2.139 1 95.94 126 SER B N 1
ATOM 3494 C CA . SER B 1 126 ? 13.805 4.977 1.273 1 95.94 126 SER B CA 1
ATOM 3495 C C . SER B 1 126 ? 14.375 5.547 -0.022 1 95.94 126 SER B C 1
ATOM 3497 O O . SER B 1 126 ? 13.641 5.719 -1.001 1 95.94 126 SER B O 1
ATOM 3499 N N . PRO B 1 127 ? 15.633 5.699 -0.129 1 92.94 127 PRO B N 1
ATOM 3500 C CA . PRO B 1 127 ? 16.188 6.555 -1.183 1 92.94 127 PRO B 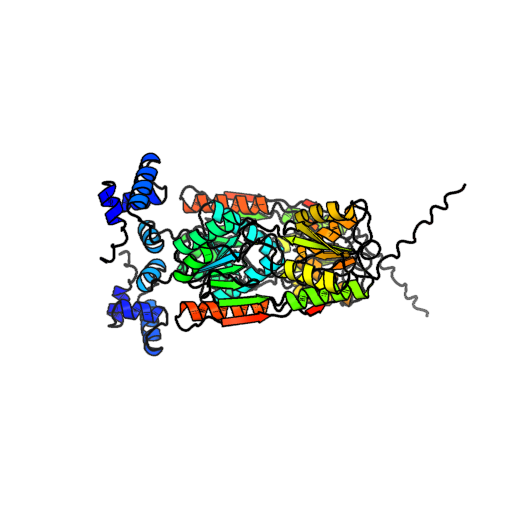CA 1
ATOM 3501 C C . PRO B 1 127 ? 16.297 5.836 -2.527 1 92.94 127 PRO B C 1
ATOM 3503 O O . PRO B 1 127 ? 16.594 4.641 -2.572 1 92.94 127 PRO B O 1
ATOM 3506 N N . LEU B 1 128 ? 16.062 6.582 -3.604 1 90.75 128 LEU B N 1
ATOM 3507 C CA . LEU B 1 128 ? 16.359 6.152 -4.965 1 90.75 128 LEU B CA 1
ATOM 3508 C C . LEU B 1 128 ? 17.812 6.422 -5.32 1 90.75 128 LEU B C 1
ATOM 3510 O O . LEU B 1 128 ? 18.453 5.605 -5.98 1 90.75 128 LEU B O 1
ATOM 3514 N N . ALA B 1 129 ? 18.25 7.621 -4.82 1 90.44 129 ALA B N 1
ATOM 3515 C CA . ALA B 1 129 ? 19.625 8.031 -5.055 1 90.44 129 ALA B CA 1
ATOM 3516 C C . ALA B 1 129 ? 20.359 8.289 -3.736 1 90.44 129 ALA B C 1
ATOM 3518 O O . ALA B 1 129 ? 20.672 9.438 -3.406 1 90.44 129 ALA B O 1
ATOM 3519 N N . PRO B 1 130 ? 20.719 7.238 -3.098 1 90.75 130 PRO B N 1
ATOM 3520 C CA . PRO B 1 130 ? 21.328 7.398 -1.771 1 90.75 130 PRO B CA 1
ATOM 3521 C C . PRO B 1 130 ? 22.641 8.172 -1.81 1 90.75 130 PRO B C 1
ATOM 3523 O O . PRO B 1 130 ? 23.031 8.773 -0.808 1 90.75 130 PRO B O 1
ATOM 3526 N N . ALA B 1 131 ? 23.281 8.289 -2.922 1 89.56 131 ALA B N 1
ATOM 3527 C CA . ALA B 1 131 ? 24.594 8.938 -3.01 1 89.56 131 ALA B CA 1
ATOM 3528 C C . ALA B 1 131 ? 24.453 10.414 -3.365 1 89.56 131 ALA B C 1
ATOM 3530 O O . ALA B 1 131 ? 25.453 11.133 -3.461 1 89.56 131 ALA B O 1
ATOM 3531 N N . ALA B 1 132 ? 23.234 10.844 -3.572 1 91.38 132 ALA B N 1
ATOM 3532 C CA . ALA B 1 132 ? 23.031 12.234 -3.971 1 91.38 132 ALA B CA 1
ATOM 3533 C C . ALA B 1 132 ? 23.516 13.188 -2.883 1 91.38 132 ALA B C 1
ATOM 3535 O O . ALA B 1 132 ? 23.297 12.945 -1.692 1 91.38 132 ALA B O 1
ATOM 3536 N N . GLU B 1 133 ? 24.078 14.312 -3.258 1 90.69 133 GLU B N 1
ATOM 3537 C CA . GLU B 1 133 ? 24.75 15.227 -2.348 1 90.69 133 GLU B CA 1
ATOM 3538 C C . GLU B 1 133 ? 23.75 16.031 -1.521 1 90.69 133 GLU B C 1
ATOM 3540 O O . GLU B 1 133 ? 24.047 16.422 -0.389 1 90.69 133 GLU B O 1
ATOM 3545 N N . PHE B 1 134 ? 22.594 16.234 -2.049 1 91.88 134 PHE B N 1
ATOM 3546 C CA . PHE B 1 134 ? 21.641 17.109 -1.373 1 91.88 134 PHE B CA 1
ATOM 3547 C C . PHE B 1 134 ? 21.219 16.516 -0.028 1 91.88 134 PHE B C 1
ATOM 3549 O O . PHE B 1 134 ? 20.734 17.234 0.843 1 91.88 134 PHE B O 1
ATOM 3556 N N . TRP B 1 135 ? 21.453 15.164 0.164 1 94.5 135 TRP B N 1
ATOM 3557 C CA . TRP B 1 135 ? 21.125 14.539 1.438 1 94.5 135 TRP B CA 1
ATOM 3558 C C . TRP B 1 135 ? 21.953 15.125 2.572 1 94.5 135 TRP B C 1
ATOM 3560 O O . TRP B 1 135 ? 21.484 15.195 3.715 1 94.5 135 TRP B O 1
ATOM 3570 N N . GLY B 1 136 ? 23.188 15.492 2.271 1 93.12 136 GLY B N 1
ATOM 3571 C CA . GLY B 1 136 ? 24.047 16.109 3.275 1 93.12 136 GLY B CA 1
ATOM 3572 C C . GLY B 1 136 ? 23.469 17.391 3.844 1 93.12 136 GLY B C 1
ATOM 3573 O O . GLY B 1 136 ? 23.375 17.547 5.062 1 93.12 136 GLY B O 1
ATOM 3574 N N . GLU B 1 137 ? 23.078 18.25 2.959 1 89.75 137 GLU B N 1
ATOM 3575 C CA . GLU B 1 137 ? 22.484 19.516 3.365 1 89.75 137 GLU B CA 1
ATOM 3576 C C . GLU B 1 137 ? 21.172 19.297 4.105 1 89.75 137 GLU B C 1
ATOM 3578 O O . GLU B 1 137 ? 20.906 19.953 5.121 1 89.75 137 GLU B O 1
ATOM 3583 N N . LEU B 1 138 ? 20.438 18.406 3.629 1 92.56 138 LEU B N 1
ATOM 3584 C CA . LEU B 1 138 ? 19.125 18.156 4.199 1 92.56 138 LEU B CA 1
ATOM 3585 C C . LEU B 1 138 ? 19.25 17.594 5.613 1 92.56 138 LEU B C 1
ATOM 3587 O O . LEU B 1 138 ? 18.5 18 6.512 1 92.56 138 LEU B O 1
ATOM 3591 N N . SER B 1 139 ? 20.172 16.688 5.82 1 91.88 139 SER B N 1
ATOM 3592 C CA . SER B 1 139 ? 20.312 16.016 7.105 1 91.88 139 SER B CA 1
ATOM 3593 C C . SER B 1 139 ? 20.891 16.953 8.164 1 91.88 139 SER B C 1
ATOM 3595 O O . SER B 1 139 ? 20.844 16.656 9.359 1 91.88 139 SER B O 1
ATOM 3597 N N . ALA B 1 140 ? 21.422 18.062 7.746 1 86.88 140 ALA B N 1
ATOM 3598 C CA . ALA B 1 140 ? 21.906 19.094 8.68 1 86.88 140 ALA B CA 1
ATOM 3599 C C . ALA B 1 140 ? 20.75 19.938 9.211 1 86.88 140 ALA B C 1
ATOM 3601 O O . ALA B 1 140 ? 20.859 20.531 10.281 1 86.88 140 ALA B O 1
ATOM 3602 N N . GLU B 1 141 ? 19.688 19.969 8.484 1 86.5 141 GLU B N 1
ATOM 3603 C CA . GLU B 1 141 ? 18.578 20.844 8.82 1 86.5 141 GLU B CA 1
ATOM 3604 C C . GLU B 1 141 ? 17.438 20.078 9.469 1 86.5 141 GLU B C 1
ATOM 3606 O O . GLU B 1 141 ? 16.688 20.641 10.273 1 86.5 141 GL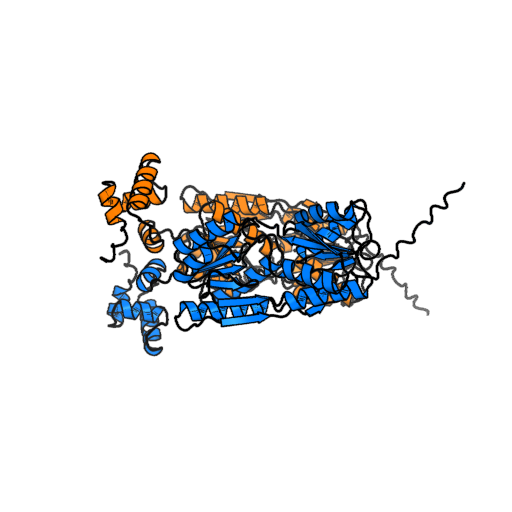U B O 1
ATOM 3611 N N . VAL B 1 142 ? 17.297 18.844 9.062 1 90.69 142 VAL B N 1
ATOM 3612 C CA . VAL B 1 142 ? 16.172 18.031 9.516 1 90.69 142 VAL B CA 1
ATOM 3613 C C . VAL B 1 142 ? 16.672 16.641 9.914 1 90.69 142 VAL B C 1
ATOM 3615 O O . VAL B 1 142 ? 17.547 16.078 9.258 1 90.69 142 VAL B O 1
ATOM 3618 N N . ALA B 1 143 ? 16.109 16.094 11.031 1 93.81 143 ALA B N 1
ATOM 3619 C CA . ALA B 1 143 ? 16.438 14.719 11.391 1 93.81 143 ALA B CA 1
ATOM 3620 C C . ALA B 1 143 ? 16.031 13.75 10.281 1 93.81 143 ALA B C 1
ATOM 3622 O O . ALA B 1 143 ? 14.898 13.766 9.812 1 93.81 143 ALA B O 1
ATOM 3623 N N . VAL B 1 144 ? 17 12.945 9.812 1 96.31 144 VAL B N 1
ATOM 3624 C CA . VAL B 1 144 ? 16.734 12 8.734 1 96.31 144 VAL B CA 1
ATOM 3625 C C . VAL B 1 144 ? 17.141 10.594 9.172 1 96.31 144 VAL B C 1
ATOM 3627 O O . VAL B 1 144 ? 18.188 10.406 9.797 1 96.31 144 VAL B O 1
ATOM 3630 N N . VAL B 1 145 ? 16.297 9.617 8.945 1 97.62 145 VAL B N 1
ATOM 3631 C CA . VAL B 1 145 ? 16.625 8.195 9.039 1 97.62 145 VAL B CA 1
ATOM 3632 C C . VAL B 1 145 ? 16.422 7.52 7.691 1 97.62 145 VAL B C 1
ATOM 3634 O O . VAL B 1 145 ? 15.328 7.609 7.109 1 97.62 145 VAL B O 1
ATOM 3637 N N . THR B 1 146 ? 17.469 6.934 7.141 1 97.12 146 THR B N 1
ATOM 3638 C CA . THR B 1 146 ? 17.375 6.215 5.875 1 97.12 146 THR B CA 1
ATOM 3639 C C . THR B 1 146 ? 17 4.754 6.109 1 97.12 146 THR B C 1
ATOM 3641 O O . THR B 1 146 ? 17.438 4.145 7.086 1 97.12 146 THR B O 1
ATOM 3644 N N . ILE B 1 147 ? 16.156 4.211 5.25 1 97.56 147 ILE B N 1
ATOM 3645 C CA . ILE B 1 147 ? 15.727 2.818 5.266 1 97.56 147 ILE B CA 1
ATOM 3646 C C . ILE B 1 147 ? 16.219 2.113 4 1 97.56 147 ILE B C 1
ATOM 3648 O O . ILE B 1 147 ? 15.883 2.529 2.887 1 97.56 147 ILE B O 1
ATOM 3652 N N . GLY B 1 148 ? 16.953 0.989 4.125 1 94.56 148 GLY B N 1
ATOM 3653 C CA . GLY B 1 148 ? 17.422 0.197 3 1 94.56 148 GLY B CA 1
ATOM 3654 C C . GLY B 1 148 ? 18.891 0.427 2.68 1 94.56 148 GLY B C 1
ATOM 3655 O O . GLY B 1 148 ? 19.719 -0.439 2.934 1 94.56 148 GLY B O 1
ATOM 3656 N N . ASP B 1 149 ? 19.188 1.676 2.182 1 92.19 149 ASP B N 1
ATOM 3657 C CA . ASP B 1 149 ? 20.547 2.012 1.773 1 92.19 149 ASP B CA 1
ATOM 3658 C C . ASP B 1 149 ? 21.078 3.199 2.57 1 92.19 149 ASP B C 1
ATOM 3660 O O . ASP B 1 149 ? 20.344 4.145 2.855 1 92.19 149 ASP B O 1
ATOM 3664 N N . ALA B 1 150 ? 22.375 3.139 2.828 1 91.88 150 ALA B N 1
ATOM 3665 C CA . ALA B 1 150 ? 23.016 4.262 3.502 1 91.88 150 ALA B CA 1
ATOM 3666 C C . ALA B 1 150 ? 23.172 5.453 2.559 1 91.88 150 ALA B C 1
ATOM 3668 O O . ALA B 1 150 ? 23.219 5.281 1.338 1 91.88 150 ALA B O 1
ATOM 3669 N N . MET B 1 151 ? 23.172 6.617 3.189 1 91.44 151 MET B N 1
ATOM 3670 C CA . MET B 1 151 ? 23.438 7.859 2.463 1 91.44 151 MET B CA 1
ATOM 3671 C C . MET B 1 151 ? 24.812 8.414 2.797 1 91.44 151 MET B C 1
ATOM 3673 O O . MET B 1 151 ? 24.984 9.086 3.812 1 91.44 151 MET B O 1
ATOM 3677 N N . PRO B 1 152 ? 25.766 8.227 1.942 1 90.31 152 PRO B N 1
ATOM 3678 C CA . PRO B 1 152 ? 27.141 8.594 2.273 1 90.31 152 PRO B CA 1
ATOM 3679 C C . PRO B 1 152 ? 27.297 10.086 2.564 1 90.31 152 PRO B C 1
ATOM 3681 O O . PRO B 1 152 ? 28.141 10.477 3.387 1 90.31 152 PRO B O 1
ATOM 3684 N N . ALA B 1 153 ? 26.531 10.906 1.952 1 89.62 153 ALA B N 1
ATOM 3685 C CA . ALA B 1 153 ? 26.656 12.352 2.1 1 89.62 153 ALA B CA 1
ATOM 3686 C C . ALA B 1 153 ? 26 12.828 3.387 1 89.62 153 ALA B C 1
ATOM 3688 O O . ALA B 1 153 ? 26.156 13.992 3.781 1 89.62 153 ALA B O 1
ATOM 3689 N N . ALA B 1 154 ? 25.266 11.953 4.059 1 90.38 154 ALA B N 1
ATOM 3690 C CA . ALA B 1 154 ? 24.547 12.32 5.273 1 90.38 154 ALA B CA 1
ATOM 3691 C C . ALA B 1 154 ? 25.016 11.492 6.465 1 90.38 154 ALA B C 1
ATOM 3693 O O . ALA B 1 154 ? 24.25 10.695 7.016 1 90.38 154 ALA B O 1
ATOM 3694 N N . PRO B 1 155 ? 26.141 11.805 6.984 1 83.56 155 PRO B N 1
ATOM 3695 C CA . PRO B 1 155 ? 26.719 10.977 8.047 1 83.56 155 PRO B CA 1
ATOM 3696 C C . PRO B 1 155 ? 25.953 11.094 9.367 1 83.56 155 PRO B C 1
ATOM 3698 O O . PRO B 1 155 ? 26.109 10.25 10.25 1 83.56 155 PRO B O 1
ATOM 3701 N N . ARG B 1 156 ? 25.141 12.016 9.5 1 83.81 156 ARG B N 1
ATOM 3702 C CA . ARG B 1 156 ? 24.406 12.227 10.742 1 83.81 156 ARG B CA 1
ATOM 3703 C C . ARG B 1 156 ? 23.047 11.539 10.688 1 83.81 156 ARG B C 1
ATOM 3705 O O . ARG B 1 156 ? 22.328 11.469 11.695 1 83.81 156 ARG B O 1
ATOM 3712 N N . ALA B 1 157 ? 22.703 11.086 9.492 1 89.5 157 ALA B N 1
ATOM 3713 C CA . ALA B 1 157 ? 21.406 10.43 9.359 1 89.5 157 ALA B CA 1
ATOM 3714 C C . ALA B 1 157 ? 21.406 9.07 10.055 1 89.5 157 ALA B C 1
ATOM 3716 O O . ALA B 1 157 ? 22.406 8.352 10.023 1 89.5 157 ALA B O 1
ATOM 3717 N N . GLY B 1 158 ? 20.312 8.758 10.852 1 94.25 158 GLY B N 1
ATOM 3718 C CA . GLY B 1 158 ? 20.125 7.383 11.281 1 94.25 158 GLY B CA 1
ATOM 3719 C C . GLY B 1 158 ? 19.984 6.406 10.125 1 94.25 158 GLY B C 1
ATOM 3720 O O . GLY B 1 158 ? 19.625 6.801 9.016 1 94.25 158 GLY B O 1
ATOM 3721 N N . CYS B 1 159 ? 20.375 5.148 10.445 1 95.44 159 CYS B N 1
ATOM 3722 C CA . CYS B 1 159 ? 20.406 4.18 9.352 1 95.44 159 CYS B CA 1
ATOM 3723 C C . CYS B 1 159 ? 19.734 2.873 9.773 1 95.44 159 CYS B C 1
ATOM 3725 O O . CYS B 1 159 ? 20.141 2.254 10.758 1 95.44 159 CYS B O 1
ATOM 3727 N N . VAL B 1 160 ? 18.688 2.525 9.078 1 97.88 160 VAL B N 1
ATOM 3728 C CA . VAL B 1 160 ? 18.141 1.174 9.07 1 97.88 160 VAL B CA 1
ATOM 3729 C C . VAL B 1 160 ? 18.438 0.494 7.738 1 97.88 160 VAL B C 1
ATOM 3731 O O . VAL B 1 160 ? 17.75 0.734 6.742 1 97.88 160 VAL B O 1
ATOM 3734 N N . LEU B 1 161 ? 19.453 -0.389 7.742 1 96.88 161 LEU B N 1
ATOM 3735 C CA . LEU B 1 161 ? 20.031 -0.855 6.488 1 96.88 161 LEU B CA 1
ATOM 3736 C C . LEU B 1 161 ? 19.656 -2.311 6.227 1 96.88 161 LEU B C 1
ATOM 3738 O O . LEU B 1 161 ? 19.438 -3.078 7.164 1 96.88 161 LEU B O 1
ATOM 3742 N N . PHE B 1 162 ? 19.594 -2.6 4.957 1 96.5 162 PHE B N 1
ATOM 3743 C CA . PHE B 1 162 ? 19.406 -3.973 4.508 1 96.5 162 PHE B CA 1
ATOM 3744 C C . PHE B 1 162 ? 20.75 -4.676 4.316 1 96.5 162 PHE B C 1
ATOM 3746 O O . PHE B 1 162 ? 21.656 -4.117 3.715 1 96.5 162 PHE B O 1
ATOM 3753 N N . ASP B 1 163 ? 20.875 -5.809 4.848 1 96.81 163 ASP B N 1
ATOM 3754 C CA . ASP B 1 163 ? 22.047 -6.633 4.562 1 96.81 163 ASP B CA 1
ATOM 3755 C C . ASP B 1 163 ? 21.953 -7.266 3.18 1 96.81 163 ASP B C 1
ATOM 3757 O O . ASP B 1 163 ? 21.859 -8.492 3.055 1 96.81 163 ASP B O 1
ATOM 3761 N N . ASN B 1 164 ? 22.062 -6.422 2.18 1 94.56 164 ASN B N 1
ATOM 3762 C CA . ASN B 1 164 ? 21.984 -6.875 0.795 1 94.56 164 ASN B CA 1
ATOM 3763 C C . ASN B 1 164 ? 23.141 -7.816 0.449 1 94.56 164 ASN B C 1
ATOM 3765 O O . ASN B 1 164 ? 22.984 -8.688 -0.412 1 94.56 164 ASN B O 1
ATOM 3769 N N . ARG B 1 165 ? 24.219 -7.617 1.113 1 95.25 165 ARG B N 1
ATOM 3770 C CA . ARG B 1 165 ? 25.344 -8.516 0.872 1 95.25 165 ARG B CA 1
ATOM 3771 C C . ARG B 1 165 ? 24.953 -9.961 1.138 1 95.25 165 ARG B C 1
ATOM 3773 O O . ARG B 1 165 ? 25.109 -10.82 0.268 1 95.25 165 ARG B O 1
ATOM 3780 N N . SER B 1 166 ? 24.438 -10.164 2.307 1 96.5 166 SER B N 1
ATOM 3781 C CA . SER B 1 166 ? 24.016 -11.516 2.678 1 96.5 166 SER B CA 1
ATOM 3782 C C . SER B 1 166 ? 22.875 -12 1.803 1 96.5 166 SER B C 1
ATOM 3784 O O . SER B 1 166 ? 22.875 -13.141 1.347 1 96.5 166 SER B O 1
ATOM 3786 N N . GLY B 1 167 ? 21.859 -11.133 1.568 1 97.5 167 GLY B N 1
ATOM 3787 C CA . GLY B 1 167 ? 20.703 -11.508 0.765 1 97.5 167 GLY B CA 1
ATOM 3788 C C . GLY B 1 167 ? 21.078 -11.898 -0.654 1 97.5 167 GLY B C 1
ATOM 3789 O O . GLY B 1 167 ? 20.656 -12.953 -1.14 1 97.5 167 GLY B O 1
ATOM 3790 N N . VAL B 1 168 ? 21.922 -11.094 -1.275 1 97.31 168 VAL B N 1
ATOM 3791 C CA . VAL B 1 168 ? 22.312 -11.312 -2.666 1 97.31 168 VAL B CA 1
ATOM 3792 C C . VAL B 1 168 ? 23.203 -12.547 -2.77 1 97.31 168 VAL B C 1
ATOM 3794 O O . VAL B 1 168 ? 23.047 -13.359 -3.682 1 97.31 168 VAL B O 1
ATOM 3797 N N . ALA B 1 169 ? 24.125 -12.68 -1.831 1 97.5 169 ALA B N 1
ATOM 3798 C CA . ALA B 1 169 ? 24.984 -13.859 -1.802 1 97.5 169 ALA B CA 1
ATOM 3799 C C . ALA B 1 169 ? 24.156 -15.141 -1.695 1 97.5 169 ALA B C 1
ATOM 3801 O O . ALA B 1 169 ? 24.422 -16.109 -2.404 1 97.5 169 ALA B O 1
ATOM 3802 N N . THR B 1 170 ? 23.203 -15.125 -0.827 1 98.25 170 THR B N 1
ATOM 3803 C CA . THR B 1 170 ? 22.344 -16.281 -0.627 1 98.25 170 THR B CA 1
ATOM 3804 C C . THR B 1 170 ? 21.531 -16.578 -1.888 1 98.25 170 THR B C 1
ATOM 3806 O O . THR B 1 170 ? 21.406 -17.734 -2.293 1 98.25 170 THR B O 1
ATOM 3809 N N . ALA B 1 171 ? 20.984 -15.531 -2.533 1 98.5 171 ALA B N 1
ATOM 3810 C CA . ALA B 1 171 ? 20.188 -15.672 -3.74 1 98.5 171 ALA B CA 1
ATOM 3811 C C . ALA B 1 171 ? 20.984 -16.297 -4.875 1 98.5 171 ALA B C 1
ATOM 3813 O O . ALA B 1 171 ? 20.562 -17.281 -5.484 1 98.5 171 ALA B O 1
ATOM 3814 N N . LEU B 1 172 ? 22.188 -15.742 -5.129 1 98.31 172 LEU B N 1
ATOM 3815 C CA . LEU B 1 172 ? 23.016 -16.219 -6.227 1 98.31 172 LEU B CA 1
ATOM 3816 C C . LEU B 1 172 ? 23.594 -17.594 -5.91 1 98.31 172 LEU B C 1
ATOM 3818 O O . LEU B 1 172 ? 23.766 -18.422 -6.809 1 98.31 172 LEU B O 1
ATOM 3822 N N . GLY B 1 173 ? 23.922 -17.844 -4.641 1 98.25 173 GLY B N 1
ATOM 3823 C CA . GLY B 1 173 ? 24.344 -19.172 -4.234 1 98.25 173 GLY B CA 1
ATOM 3824 C C . GLY B 1 173 ? 23.281 -20.219 -4.5 1 98.25 173 GLY B C 1
ATOM 3825 O O . GLY B 1 173 ? 23.578 -21.297 -5.016 1 98.25 173 GLY B O 1
ATOM 3826 N N . HIS B 1 174 ? 22.031 -19.875 -4.168 1 98.38 174 HIS B N 1
ATOM 3827 C CA . HIS B 1 174 ? 20.906 -20.75 -4.406 1 98.38 174 HIS B CA 1
ATOM 3828 C C . HIS B 1 174 ? 20.766 -21.094 -5.887 1 98.38 174 HIS B C 1
ATOM 3830 O O . HIS B 1 174 ? 20.609 -22.266 -6.246 1 98.38 174 HIS B O 1
ATOM 3836 N N . LEU B 1 175 ? 20.875 -20.109 -6.758 1 98.12 175 LEU B N 1
ATOM 3837 C CA . LEU B 1 175 ? 20.734 -20.297 -8.195 1 98.12 175 LEU B CA 1
ATOM 3838 C C . LEU B 1 175 ? 21.922 -21.078 -8.758 1 98.12 175 LEU B C 1
ATOM 3840 O O . LEU B 1 175 ? 21.734 -21.922 -9.641 1 98.12 175 LEU B O 1
ATOM 3844 N N . ALA B 1 176 ? 23.109 -20.844 -8.234 1 97.5 176 ALA B N 1
ATOM 3845 C CA . ALA B 1 176 ? 24.297 -21.578 -8.664 1 97.5 176 ALA B CA 1
ATOM 3846 C C . ALA B 1 176 ? 24.203 -23.062 -8.312 1 97.5 176 ALA B C 1
ATOM 3848 O O . ALA B 1 176 ? 24.562 -23.922 -9.109 1 97.5 176 ALA B O 1
ATOM 3849 N N . GLU B 1 177 ? 23.75 -23.312 -7.109 1 97.5 177 GLU B N 1
ATOM 3850 C CA . GLU B 1 177 ? 23.578 -24.688 -6.648 1 97.5 177 GLU B CA 1
ATOM 3851 C C . GLU B 1 177 ? 22.609 -25.453 -7.535 1 97.5 177 GLU B C 1
ATOM 3853 O O . GLU B 1 177 ? 22.734 -26.672 -7.723 1 97.5 177 GLU B O 1
ATOM 3858 N N . LEU B 1 178 ? 21.641 -24.75 -8.094 1 97.56 178 LEU B N 1
ATOM 3859 C CA . LEU B 1 178 ? 20.656 -25.344 -8.977 1 97.56 178 LEU B CA 1
ATOM 3860 C C . LEU B 1 178 ? 21.203 -25.5 -10.391 1 97.56 178 LEU B C 1
ATOM 3862 O O . LEU B 1 178 ? 20.516 -26.031 -11.273 1 97.56 178 LEU B O 1
ATOM 3866 N N . GLY B 1 179 ? 22.422 -24.953 -10.633 1 97.06 179 GLY B N 1
ATOM 3867 C CA . GLY B 1 179 ? 23.094 -25.203 -11.898 1 97.06 179 GLY B CA 1
ATOM 3868 C C . GLY B 1 179 ? 22.938 -24.062 -12.891 1 97.06 179 GLY B C 1
ATOM 3869 O O . GLY B 1 179 ? 23.328 -24.188 -14.047 1 97.06 179 GLY B O 1
ATOM 3870 N N . HIS B 1 180 ? 22.328 -22.953 -12.461 1 97.31 180 HIS B N 1
ATOM 3871 C CA . HIS B 1 180 ? 22.203 -21.797 -13.352 1 97.31 180 HIS B CA 1
ATOM 3872 C C . HIS B 1 180 ? 23.562 -21.156 -13.594 1 97.31 180 HIS B C 1
ATOM 3874 O O . HIS B 1 180 ? 24.406 -21.109 -12.695 1 97.31 180 HIS B O 1
ATOM 3880 N N . ARG B 1 181 ? 23.766 -20.609 -14.781 1 95.5 181 ARG B N 1
ATOM 3881 C CA . ARG B 1 181 ? 25.031 -19.984 -15.109 1 95.5 181 ARG B CA 1
ATOM 3882 C C . ARG B 1 181 ? 24.828 -18.578 -15.672 1 95.5 181 ARG B C 1
ATOM 3884 O O . ARG B 1 181 ? 25.75 -17.766 -15.656 1 95.5 181 ARG B O 1
ATOM 3891 N N . ARG B 1 182 ? 23.688 -18.344 -16.234 1 95.75 182 ARG B N 1
ATOM 3892 C CA . ARG B 1 182 ? 23.281 -17.016 -16.688 1 95.75 182 ARG B CA 1
ATOM 3893 C C . ARG B 1 182 ? 22.047 -16.516 -15.945 1 95.75 182 ARG B C 1
ATOM 3895 O O . ARG B 1 182 ? 20.984 -17.156 -16.016 1 95.75 182 ARG B O 1
ATOM 3902 N N . VAL B 1 183 ? 22.219 -15.438 -15.227 1 97.44 183 VAL B N 1
ATOM 3903 C CA . VAL B 1 183 ? 21.156 -14.906 -14.383 1 97.44 183 VAL B CA 1
ATOM 3904 C C . VAL B 1 183 ? 20.906 -13.438 -14.727 1 97.44 183 VAL B C 1
ATOM 3906 O O . VAL B 1 183 ? 21.844 -12.648 -14.828 1 97.44 183 VAL B O 1
ATOM 3909 N N . ALA B 1 184 ? 19.656 -13.117 -15.039 1 97.75 184 ALA B N 1
ATOM 3910 C CA . ALA B 1 184 ? 19.281 -11.711 -15.133 1 97.75 184 ALA B CA 1
ATOM 3911 C C . ALA B 1 184 ? 18.906 -11.141 -13.766 1 97.75 184 ALA B C 1
ATOM 3913 O O . ALA B 1 184 ? 18.219 -11.797 -12.984 1 97.75 184 ALA B O 1
ATOM 3914 N N . LEU B 1 185 ? 19.469 -9.992 -13.461 1 96.56 185 LEU B N 1
ATOM 3915 C CA . LEU B 1 185 ? 19.125 -9.258 -12.258 1 96.56 185 LEU B CA 1
ATOM 3916 C C . LEU B 1 185 ? 18.203 -8.086 -12.586 1 96.56 185 LEU B C 1
ATOM 3918 O O . LEU B 1 185 ? 18.641 -7.086 -13.164 1 96.56 185 LEU B O 1
ATOM 3922 N N . LEU B 1 186 ? 16.906 -8.234 -12.258 1 95.69 186 LEU B N 1
ATOM 3923 C CA . LEU B 1 186 ? 16 -7.109 -12.438 1 95.69 186 LEU B CA 1
ATOM 3924 C C . LEU B 1 186 ? 16.094 -6.133 -11.266 1 95.69 186 LEU B C 1
ATOM 3926 O O . LEU B 1 186 ? 15.891 -6.516 -10.117 1 95.69 186 LEU B O 1
ATOM 3930 N N . ARG B 1 187 ? 16.438 -4.914 -11.555 1 92.44 187 ARG B N 1
ATOM 3931 C CA . ARG B 1 187 ? 16.656 -3.893 -10.539 1 92.44 187 ARG B CA 1
ATOM 3932 C C . ARG B 1 187 ? 16.094 -2.549 -10.977 1 92.44 187 ARG B C 1
ATOM 3934 O O . ARG B 1 187 ? 15.805 -2.346 -12.156 1 92.44 187 ARG B O 1
ATOM 3941 N N . HIS B 1 188 ? 15.898 -1.693 -9.961 1 86.69 188 HIS B N 1
ATOM 3942 C CA . HIS B 1 188 ? 15.453 -0.341 -10.281 1 86.69 188 HIS B CA 1
ATOM 3943 C C . HIS B 1 188 ? 16.5 0.394 -11.125 1 86.69 188 HIS B C 1
ATOM 3945 O O . HIS B 1 188 ? 17.703 0.163 -10.969 1 86.69 188 HIS B O 1
ATOM 3951 N N . ALA B 1 189 ? 15.945 1.265 -11.953 1 76.12 189 ALA B N 1
ATOM 3952 C CA . ALA B 1 189 ? 16.828 2.018 -12.828 1 76.12 189 ALA B CA 1
ATOM 3953 C C . ALA B 1 189 ? 17.828 2.85 -12.023 1 76.12 189 ALA B C 1
ATOM 3955 O O . ALA B 1 189 ? 17.453 3.479 -11.031 1 76.12 189 ALA B O 1
ATOM 3956 N N . ALA B 1 190 ? 19.109 2.602 -12.305 1 65.38 190 ALA B N 1
ATOM 3957 C CA . ALA B 1 190 ? 20.172 3.346 -11.656 1 65.38 190 ALA B CA 1
ATOM 3958 C C . ALA B 1 190 ? 20.344 4.727 -12.281 1 65.38 190 ALA B C 1
ATOM 3960 O O . ALA B 1 190 ? 20.094 4.906 -13.477 1 65.38 190 ALA B O 1
ATOM 3961 N N . MET B 1 191 ? 20.562 5.684 -11.414 1 63.66 191 MET B N 1
ATOM 3962 C CA . MET B 1 191 ? 20.906 7.004 -11.938 1 63.66 191 MET B CA 1
ATOM 3963 C C . MET B 1 191 ? 22.422 7.219 -11.938 1 63.66 191 MET B C 1
ATOM 3965 O O . MET B 1 191 ? 23.156 6.516 -11.242 1 63.66 191 MET B O 1
ATOM 3969 N N . PRO B 1 192 ? 22.75 8.195 -12.852 1 59.66 192 PRO B N 1
ATOM 3970 C CA . PRO B 1 192 ? 24.188 8.5 -12.922 1 59.66 192 PRO B CA 1
ATOM 3971 C C . PRO B 1 192 ? 24.797 8.758 -11.547 1 59.66 192 PRO B C 1
ATOM 3973 O O . PRO B 1 192 ? 25.969 8.438 -11.312 1 59.66 192 PRO B O 1
ATOM 3976 N N . THR B 1 193 ? 23.953 9.359 -10.656 1 61.72 193 THR B N 1
ATOM 3977 C CA . THR B 1 193 ? 24.469 9.727 -9.352 1 61.72 193 THR B CA 1
ATOM 3978 C C . THR B 1 193 ? 24.453 8.531 -8.398 1 61.72 193 THR B C 1
ATOM 3980 O O . THR B 1 193 ? 24.859 8.648 -7.246 1 61.72 193 THR B O 1
ATOM 3983 N N . THR B 1 194 ? 23.938 7.496 -8.781 1 64.94 194 THR B N 1
ATOM 3984 C CA . THR B 1 194 ? 23.844 6.297 -7.957 1 64.94 194 THR B CA 1
ATOM 3985 C C . THR B 1 194 ? 24.406 5.09 -8.695 1 64.94 194 THR B C 1
ATOM 3987 O O . THR B 1 194 ? 23.656 4.223 -9.148 1 64.94 194 THR B O 1
ATOM 3990 N N . PRO B 1 195 ? 25.812 5.258 -8.844 1 61.5 195 PRO B N 1
ATOM 3991 C CA . PRO B 1 195 ? 26.266 4 -9.445 1 61.5 195 PRO B CA 1
ATOM 3992 C C . PRO B 1 195 ? 25.828 2.775 -8.641 1 61.5 195 PRO B C 1
ATOM 3994 O O . PRO B 1 195 ? 25.984 2.75 -7.418 1 61.5 195 PRO B O 1
ATOM 3997 N N . ASP B 1 196 ? 25.203 1.846 -9.32 1 63.69 196 ASP B N 1
ATOM 3998 C CA . ASP B 1 196 ? 24.75 0.521 -8.914 1 63.69 196 ASP B CA 1
ATOM 3999 C C . ASP B 1 196 ? 24.469 0.479 -7.41 1 63.69 196 ASP B C 1
ATOM 4001 O O . ASP B 1 196 ? 25.109 1.177 -6.633 1 63.69 196 ASP B O 1
ATOM 4005 N N . ARG B 1 197 ? 23.328 0.285 -6.988 1 76.56 197 ARG B N 1
ATOM 4006 C CA . ARG B 1 197 ? 22.922 0.115 -5.598 1 76.56 197 ARG B CA 1
ATOM 4007 C C . ARG B 1 197 ? 23.609 -1.092 -4.969 1 76.56 197 ARG B C 1
ATOM 4009 O O . ARG B 1 197 ? 23.875 -2.088 -5.645 1 76.56 197 ARG B O 1
ATOM 4016 N N . PRO B 1 198 ? 23.75 -0.985 -3.701 1 79.44 198 PRO B N 1
ATOM 4017 C CA . PRO B 1 198 ? 24.422 -1.989 -2.873 1 79.44 198 PRO B CA 1
ATOM 4018 C C . PRO B 1 198 ? 24.094 -3.418 -3.303 1 79.44 198 PRO B C 1
ATOM 4020 O O . PRO B 1 198 ? 25 -4.25 -3.418 1 79.44 198 PRO B O 1
ATOM 4023 N N . ALA B 1 199 ? 22.969 -3.672 -3.701 1 86.56 199 ALA B N 1
ATOM 4024 C CA . ALA B 1 199 ? 22.609 -5.027 -4.098 1 86.56 199 ALA B CA 1
ATOM 4025 C C . ALA B 1 199 ? 23.188 -5.379 -5.465 1 86.56 199 ALA B C 1
ATOM 4027 O O . ALA B 1 199 ? 23.656 -6.5 -5.676 1 86.56 199 ALA B O 1
ATOM 4028 N N . ASP B 1 200 ? 23.219 -4.41 -6.324 1 87.94 200 ASP B N 1
ATOM 4029 C CA . ASP B 1 200 ? 23.766 -4.609 -7.66 1 87.94 200 ASP B CA 1
ATOM 4030 C C . ASP B 1 200 ? 25.25 -4.891 -7.609 1 87.94 200 ASP B C 1
ATOM 4032 O O . ASP B 1 200 ? 25.766 -5.75 -8.336 1 87.94 200 ASP B O 1
ATOM 4036 N N . VAL B 1 201 ? 25.875 -4.156 -6.805 1 88.81 201 VAL B N 1
ATOM 4037 C CA . VAL B 1 201 ? 27.312 -4.309 -6.645 1 88.81 201 VAL B CA 1
ATOM 4038 C C . VAL B 1 201 ? 27.625 -5.699 -6.09 1 88.81 201 VAL B C 1
ATOM 4040 O O . VAL B 1 201 ? 28.5 -6.395 -6.613 1 88.81 201 VAL B O 1
ATOM 4043 N N . PHE B 1 202 ? 26.906 -6.082 -5.148 1 93.88 202 PHE B N 1
ATOM 4044 C CA . PHE B 1 202 ? 27.125 -7.387 -4.535 1 93.88 202 PHE B CA 1
ATOM 4045 C C . PHE B 1 202 ? 26.781 -8.508 -5.516 1 93.88 202 PHE B C 1
ATOM 4047 O O . PHE B 1 202 ? 27.453 -9.547 -5.531 1 93.88 202 PHE B O 1
ATOM 4054 N N . ALA B 1 203 ? 25.766 -8.25 -6.336 1 94.94 203 ALA B N 1
ATOM 4055 C CA . ALA B 1 203 ? 25.375 -9.266 -7.312 1 94.94 203 ALA B CA 1
ATOM 4056 C C . ALA B 1 203 ? 26.484 -9.5 -8.328 1 94.94 203 ALA B C 1
ATOM 4058 O O . ALA B 1 203 ? 26.781 -10.641 -8.68 1 94.94 203 ALA B O 1
ATOM 4059 N N . ARG B 1 204 ? 27.062 -8.484 -8.758 1 91.38 204 ARG B N 1
ATOM 4060 C CA . ARG B 1 204 ? 28.156 -8.602 -9.711 1 91.38 204 ARG B CA 1
ATOM 4061 C C . ARG B 1 204 ? 29.359 -9.289 -9.078 1 91.38 204 ARG B C 1
ATOM 4063 O O . ARG B 1 204 ? 29.969 -10.18 -9.688 1 91.38 204 ARG B O 1
ATOM 4070 N N . GLN B 1 205 ? 29.672 -8.891 -7.898 1 94.25 205 GLN B N 1
ATOM 4071 C CA . GLN B 1 205 ? 30.828 -9.43 -7.191 1 94.25 205 GLN B CA 1
ATOM 4072 C C . GLN B 1 205 ? 30.656 -10.914 -6.895 1 94.25 205 GLN B C 1
ATOM 4074 O O . GLN B 1 205 ? 31.531 -11.727 -7.223 1 94.25 205 GLN B O 1
ATOM 4079 N N . TYR B 1 206 ? 29.562 -11.281 -6.355 1 95.69 206 TYR B N 1
ATOM 4080 C CA . TYR B 1 206 ? 29.328 -12.664 -5.961 1 95.69 206 TYR B CA 1
ATOM 4081 C C . TYR B 1 206 ? 29.062 -13.539 -7.18 1 95.69 206 TYR B C 1
ATOM 4083 O O . TYR B 1 206 ? 29.438 -14.719 -7.199 1 95.69 206 TYR B O 1
ATOM 4091 N N . GLY B 1 207 ? 28.391 -12.906 -8.117 1 95.94 207 GLY B N 1
ATOM 4092 C CA . GLY B 1 207 ? 28.219 -13.633 -9.367 1 95.94 207 GLY B CA 1
ATOM 4093 C C . GLY B 1 207 ? 29.547 -14.086 -9.969 1 95.94 207 GLY B C 1
ATOM 4094 O O . GLY B 1 207 ? 29.688 -15.258 -10.32 1 95.94 207 GLY B O 1
ATOM 4095 N N . ALA B 1 208 ? 30.453 -13.219 -10.016 1 95 208 ALA B N 1
ATOM 4096 C CA . ALA B 1 208 ? 31.781 -13.531 -10.555 1 95 208 ALA B CA 1
ATOM 4097 C C . ALA B 1 208 ? 32.469 -14.625 -9.75 1 95 208 ALA B C 1
ATOM 4099 O O . ALA B 1 208 ? 33.062 -15.531 -10.312 1 95 208 ALA B O 1
ATOM 4100 N N . GLN B 1 209 ? 32.312 -14.562 -8.492 1 96.31 209 GLN B N 1
ATOM 4101 C CA . GLN B 1 209 ? 32.938 -15.539 -7.594 1 96.31 209 GLN B CA 1
ATOM 4102 C C . GLN B 1 209 ? 32.344 -16.922 -7.805 1 96.31 209 GLN B C 1
ATOM 4104 O O . GLN B 1 209 ? 33.062 -17.938 -7.641 1 96.31 209 GLN B O 1
ATOM 4109 N N . LEU B 1 210 ? 31.109 -17.016 -8.172 1 96.94 210 LEU B N 1
ATOM 4110 C CA . LEU B 1 210 ? 30.391 -18.281 -8.297 1 96.94 210 LEU B CA 1
ATOM 4111 C C . LEU B 1 210 ? 30.422 -18.766 -9.742 1 96.94 210 LEU B C 1
ATOM 4113 O O . LEU B 1 210 ? 29.859 -19.828 -10.047 1 96.94 210 LEU B O 1
ATOM 4117 N N . GLY B 1 211 ? 31.016 -17.953 -10.617 1 94.56 211 GLY B N 1
ATOM 4118 C CA . GLY B 1 211 ? 31.031 -18.297 -12.031 1 94.56 211 GLY B CA 1
ATOM 4119 C C . GLY B 1 211 ? 29.703 -18.062 -12.727 1 94.56 211 GLY B C 1
ATOM 4120 O O . GLY B 1 211 ? 29.391 -18.719 -13.711 1 94.56 211 GLY B O 1
ATOM 4121 N N . LEU B 1 212 ? 28.922 -17.172 -12.156 1 95.31 212 LEU B N 1
ATOM 4122 C CA . LEU B 1 212 ? 27.625 -16.781 -12.734 1 95.31 212 LEU B CA 1
ATOM 4123 C C . LEU B 1 212 ? 27.766 -15.516 -13.57 1 95.31 212 LEU B C 1
ATOM 4125 O O . LEU B 1 212 ? 28.422 -14.562 -13.156 1 95.31 212 LEU B O 1
ATOM 4129 N N . GLU B 1 213 ? 27.281 -15.57 -14.75 1 95.5 213 GLU B N 1
ATOM 4130 C CA . GLU B 1 213 ? 27.078 -14.336 -15.508 1 95.5 213 GLU B CA 1
ATOM 4131 C C . GLU B 1 213 ? 25.812 -13.609 -15.07 1 95.5 213 GLU B C 1
ATOM 4133 O O . GLU B 1 213 ? 24.703 -14.102 -15.289 1 95.5 213 GLU B O 1
ATOM 4138 N N . VAL B 1 214 ? 26.016 -12.484 -14.438 1 96.06 214 VAL B N 1
ATOM 4139 C CA . VAL B 1 214 ? 24.875 -11.703 -13.961 1 96.06 214 VAL B CA 1
ATOM 4140 C C . VAL B 1 214 ? 24.688 -10.469 -14.836 1 96.06 214 VAL B C 1
ATOM 4142 O O . VAL B 1 214 ? 25.578 -9.609 -14.898 1 96.06 214 VAL B O 1
ATOM 4145 N N . VAL B 1 215 ? 23.547 -10.383 -15.5 1 93.69 215 VAL B N 1
ATOM 4146 C CA . VAL B 1 215 ? 23.25 -9.234 -16.344 1 93.69 215 VAL B CA 1
ATOM 4147 C C . VAL B 1 215 ? 22.188 -8.359 -15.68 1 93.69 215 VAL B C 1
ATOM 4149 O O . VAL B 1 215 ? 21.047 -8.781 -15.5 1 93.69 215 VAL B O 1
ATOM 4152 N N . ALA B 1 216 ? 22.578 -7.164 -15.383 1 93.06 216 ALA B N 1
ATOM 4153 C CA . ALA B 1 216 ? 21.641 -6.238 -14.734 1 93.06 216 ALA B CA 1
ATOM 4154 C C . ALA B 1 216 ? 20.703 -5.613 -15.758 1 93.06 216 ALA B C 1
ATOM 4156 O O . ALA B 1 216 ? 21.125 -5.18 -16.828 1 93.06 216 ALA B O 1
ATOM 4157 N N . VAL B 1 217 ? 19.422 -5.66 -15.398 1 93.38 217 VAL B N 1
ATOM 41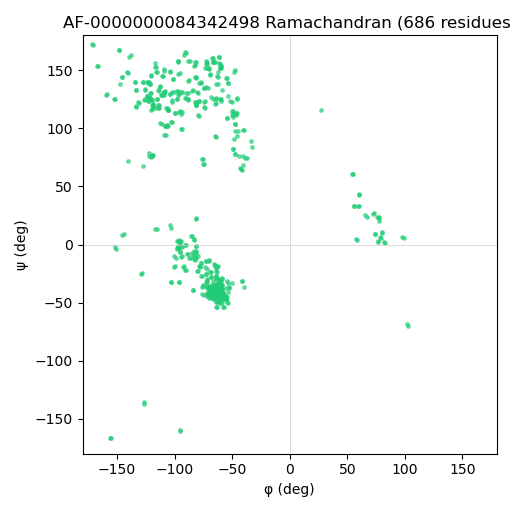58 C CA . VAL B 1 217 ? 18.375 -5.098 -16.25 1 93.38 217 VAL B CA 1
ATOM 4159 C C . VAL B 1 217 ? 17.562 -4.07 -15.477 1 93.38 217 VAL B C 1
ATOM 4161 O O . VAL B 1 217 ? 17.078 -4.352 -14.375 1 93.38 217 VAL B O 1
ATOM 4164 N N . SER B 1 218 ? 17.422 -2.852 -16.078 1 91.81 218 SER B N 1
ATOM 4165 C CA . SER B 1 218 ? 16.594 -1.818 -15.453 1 91.81 218 SER B CA 1
ATOM 4166 C C . SER B 1 218 ? 15.117 -2.123 -15.602 1 91.81 218 SER B C 1
ATOM 4168 O O . SER B 1 218 ? 14.664 -2.559 -16.656 1 91.81 218 SER B O 1
ATOM 4170 N N . SER B 1 219 ? 14.438 -1.95 -14.484 1 92.69 219 SER B N 1
ATOM 4171 C CA . SER B 1 219 ? 13.008 -2.236 -14.477 1 92.69 219 SER B CA 1
ATOM 4172 C C . SER B 1 219 ? 12.25 -1.214 -13.641 1 92.69 219 SER B C 1
ATOM 4174 O O . SER B 1 219 ? 12.797 -0.632 -12.703 1 92.69 219 SER B O 1
ATOM 4176 N N . ALA B 1 220 ? 11.008 -0.998 -14.102 1 88.69 220 ALA B N 1
ATOM 4177 C CA . ALA B 1 220 ? 10.094 -0.268 -13.219 1 88.69 220 ALA B CA 1
ATOM 4178 C C . ALA B 1 220 ? 9.75 -1.092 -11.984 1 88.69 220 ALA B C 1
ATOM 4180 O O . ALA B 1 220 ? 9.953 -2.307 -11.961 1 88.69 220 ALA B O 1
ATOM 4181 N N . ALA B 1 221 ? 9.289 -0.408 -10.984 1 86.62 221 ALA B N 1
ATOM 4182 C CA . ALA B 1 221 ? 8.977 -1.063 -9.719 1 86.62 221 ALA B CA 1
ATOM 4183 C C . ALA B 1 221 ? 7.57 -1.65 -9.734 1 86.62 221 ALA B C 1
ATOM 4185 O O . ALA B 1 221 ? 7.211 -2.443 -8.859 1 86.62 221 ALA B O 1
ATOM 4186 N N . SER B 1 222 ? 6.824 -1.376 -10.766 1 90.19 222 SER B N 1
ATOM 4187 C CA . SER B 1 222 ? 5.461 -1.882 -10.883 1 90.19 222 SER B CA 1
ATOM 4188 C C . SER B 1 222 ? 5.434 -3.252 -11.555 1 90.19 222 SER B C 1
ATOM 4190 O O . SER B 1 222 ? 6.355 -3.607 -12.289 1 90.19 222 SER B O 1
ATOM 4192 N N . VAL B 1 223 ? 4.398 -3.979 -11.328 1 94 223 VAL B N 1
ATOM 4193 C CA . VAL B 1 223 ? 4.242 -5.293 -11.938 1 94 223 VAL B CA 1
ATOM 4194 C C . VAL B 1 223 ? 4.227 -5.156 -13.461 1 94 223 VAL B C 1
ATOM 4196 O O . VAL B 1 223 ? 4.973 -5.848 -14.156 1 94 223 VAL B O 1
ATOM 4199 N N . ALA B 1 224 ? 3.443 -4.207 -13.945 1 90.31 224 ALA B N 1
ATOM 4200 C CA . ALA B 1 224 ? 3.33 -4.008 -15.383 1 90.31 224 ALA B CA 1
ATOM 4201 C C . ALA B 1 224 ? 4.664 -3.58 -15.984 1 90.31 224 ALA B C 1
ATOM 4203 O O . ALA B 1 224 ? 5.062 -4.07 -17.047 1 90.31 224 ALA B O 1
ATOM 4204 N N . GLY B 1 225 ? 5.312 -2.652 -15.32 1 91.38 225 GLY B N 1
ATOM 4205 C CA . GLY B 1 225 ? 6.609 -2.199 -15.797 1 91.38 225 GLY B CA 1
ATOM 4206 C C . GLY B 1 225 ? 7.668 -3.285 -15.773 1 91.38 225 GLY B C 1
ATOM 4207 O O . GLY B 1 225 ? 8.484 -3.379 -16.688 1 91.38 225 GLY B O 1
ATOM 4208 N N . ALA B 1 226 ? 7.617 -4.09 -14.789 1 95.94 226 ALA B N 1
ATOM 4209 C CA . ALA B 1 226 ? 8.586 -5.18 -14.672 1 95.94 226 ALA B CA 1
ATOM 4210 C C . ALA B 1 226 ? 8.312 -6.266 -15.711 1 95.94 226 ALA B C 1
ATOM 4212 O O . ALA B 1 226 ? 9.242 -6.934 -16.172 1 95.94 226 ALA B O 1
ATOM 4213 N N . ALA B 1 227 ? 7.059 -6.41 -16.078 1 96.94 227 ALA B N 1
ATOM 4214 C CA . ALA B 1 227 ? 6.719 -7.387 -17.109 1 96.94 227 ALA B CA 1
ATOM 4215 C C . ALA B 1 227 ? 7.367 -7.023 -18.453 1 96.94 227 ALA B C 1
ATOM 4217 O O . ALA B 1 227 ? 7.84 -7.898 -19.172 1 96.94 227 ALA B O 1
ATOM 4218 N N . ALA B 1 228 ? 7.355 -5.777 -18.734 1 96.31 228 ALA B N 1
ATOM 4219 C CA . ALA B 1 228 ? 7.973 -5.316 -19.969 1 96.31 228 ALA B CA 1
ATOM 4220 C C . ALA B 1 228 ? 9.469 -5.598 -19.969 1 96.31 228 ALA B C 1
ATOM 4222 O O . ALA B 1 228 ? 10.008 -6.121 -20.953 1 96.31 228 ALA B O 1
ATOM 4223 N N . ALA B 1 229 ? 10.133 -5.27 -18.906 1 96.19 229 ALA B N 1
ATOM 4224 C CA . ALA B 1 229 ? 11.57 -5.5 -18.781 1 96.19 229 ALA B CA 1
ATOM 4225 C C . ALA B 1 229 ? 11.898 -6.988 -18.828 1 96.19 229 ALA B C 1
ATOM 4227 O O . ALA B 1 229 ? 12.805 -7.41 -19.547 1 96.19 229 ALA B O 1
ATOM 4228 N N . ALA B 1 230 ? 11.203 -7.77 -18.109 1 97.62 230 ALA B N 1
ATOM 4229 C CA . ALA B 1 230 ? 11.398 -9.219 -18.078 1 97.62 230 ALA B CA 1
ATOM 4230 C C . ALA B 1 230 ? 11.125 -9.836 -19.453 1 97.62 230 ALA B C 1
ATOM 4232 O O . ALA B 1 230 ? 11.844 -10.734 -19.891 1 97.62 230 ALA B O 1
ATOM 4233 N N . GLY B 1 231 ? 10.047 -9.32 -20.078 1 97.62 231 GLY B N 1
ATOM 4234 C CA . GLY B 1 231 ? 9.734 -9.805 -21.406 1 97.62 231 GLY B CA 1
ATOM 4235 C C . GLY B 1 231 ? 10.875 -9.625 -22.391 1 97.62 231 GLY B C 1
ATOM 4236 O O . GLY B 1 231 ? 11.188 -10.531 -23.156 1 97.62 231 GLY B O 1
ATOM 4237 N N . ALA B 1 232 ? 11.461 -8.477 -22.328 1 96.44 232 ALA B N 1
ATOM 4238 C CA . ALA B 1 232 ? 12.586 -8.188 -23.203 1 96.44 232 ALA B CA 1
ATOM 4239 C C . ALA B 1 232 ? 13.75 -9.133 -22.938 1 96.44 232 ALA B C 1
ATOM 4241 O O . ALA B 1 232 ? 14.414 -9.594 -23.875 1 96.44 232 ALA B O 1
ATOM 4242 N N . VAL B 1 233 ? 14 -9.508 -21.703 1 96.5 233 VAL B N 1
ATOM 4243 C CA . VAL B 1 233 ? 15.086 -10.383 -21.281 1 96.5 233 VAL B CA 1
ATOM 4244 C C . VAL B 1 233 ? 14.812 -11.812 -21.75 1 96.5 233 VAL B C 1
ATOM 4246 O O . VAL B 1 233 ? 15.695 -12.484 -22.281 1 96.5 233 VAL B O 1
ATOM 4249 N N . LEU B 1 234 ? 13.625 -12.227 -21.625 1 96.75 234 LEU B N 1
ATOM 4250 C CA . LEU B 1 234 ? 13.258 -13.617 -21.875 1 96.75 234 LEU B CA 1
ATOM 4251 C C . LEU B 1 234 ? 13.133 -13.891 -23.375 1 96.75 234 LEU B C 1
ATOM 4253 O O . LEU B 1 234 ? 13.18 -15.039 -23.797 1 96.75 234 LEU B O 1
ATOM 4257 N N . ARG B 1 235 ? 12.984 -12.812 -24.141 1 95.69 235 ARG B N 1
ATOM 4258 C CA . ARG B 1 235 ? 12.852 -12.945 -25.594 1 95.69 235 ARG B CA 1
ATOM 4259 C C . ARG B 1 235 ? 14.211 -12.914 -26.281 1 95.69 235 ARG B C 1
ATOM 4261 O O . ARG B 1 235 ? 14.328 -13.219 -27.469 1 95.69 235 ARG B O 1
ATOM 4268 N N . ALA B 1 236 ? 15.148 -12.633 -25.547 1 93.69 236 ALA B N 1
ATOM 4269 C CA . ALA B 1 236 ? 16.484 -12.5 -26.125 1 93.69 236 ALA B CA 1
ATOM 4270 C C . ALA B 1 236 ? 16.938 -13.812 -26.75 1 93.69 236 ALA B C 1
ATOM 4272 O O . ALA B 1 236 ? 16.359 -14.875 -26.5 1 93.69 236 ALA B O 1
ATOM 4273 N N . ALA B 1 237 ? 17.922 -13.773 -27.625 1 91.38 237 ALA B N 1
ATOM 4274 C CA . ALA B 1 237 ? 18.453 -14.938 -28.344 1 91.38 237 ALA B CA 1
ATOM 4275 C C . ALA B 1 237 ? 19.016 -15.969 -27.375 1 91.38 237 ALA B C 1
ATOM 4277 O O . ALA B 1 237 ? 18.844 -17.172 -27.562 1 91.38 237 ALA B O 1
ATOM 4278 N N . ASP B 1 238 ? 19.734 -15.461 -26.391 1 90.94 238 ASP B N 1
ATOM 4279 C CA . ASP B 1 238 ? 20.297 -16.297 -25.344 1 90.94 238 ASP B CA 1
ATOM 4280 C C . ASP B 1 238 ? 19.75 -15.898 -23.969 1 90.94 238 ASP B C 1
ATOM 4282 O O . ASP B 1 238 ? 20.469 -15.281 -23.172 1 90.94 238 ASP B O 1
ATOM 4286 N N . PRO B 1 239 ? 18.516 -16.312 -23.719 1 94.88 239 PRO B N 1
ATOM 4287 C CA . PRO B 1 239 ? 17.891 -15.875 -22.469 1 94.88 239 PRO B CA 1
ATOM 4288 C C . PRO B 1 239 ? 18.516 -16.531 -21.234 1 94.88 239 PRO B C 1
ATOM 4290 O O . PRO B 1 239 ? 19.047 -17.641 -21.328 1 94.88 239 PRO B O 1
ATOM 4293 N N . PRO B 1 240 ? 18.469 -15.852 -20.156 1 96.69 240 PRO B N 1
ATOM 4294 C CA . PRO B 1 240 ? 18.891 -16.484 -18.906 1 96.69 240 PRO B CA 1
ATOM 4295 C C . PRO B 1 240 ? 17.953 -17.625 -18.484 1 96.69 240 PRO B C 1
ATOM 4297 O O . PRO B 1 240 ? 16.812 -17.703 -18.938 1 96.69 240 PRO B O 1
ATOM 4300 N N . THR B 1 241 ? 18.484 -18.5 -17.688 1 97.25 241 THR B N 1
ATOM 4301 C CA . THR B 1 241 ? 17.656 -19.578 -17.188 1 97.25 241 THR B CA 1
ATOM 4302 C C . THR B 1 241 ? 17.078 -19.234 -15.82 1 97.25 241 THR B C 1
ATOM 4304 O O . THR B 1 241 ? 16.266 -19.969 -15.273 1 97.25 241 THR B O 1
ATOM 4307 N N . ALA B 1 242 ? 17.547 -18.047 -15.266 1 98.38 242 ALA B N 1
ATOM 4308 C CA . ALA B 1 242 ? 16.984 -17.562 -14.008 1 98.38 242 ALA B CA 1
ATOM 4309 C C . ALA B 1 242 ? 16.938 -16.031 -13.992 1 98.38 242 ALA B C 1
ATOM 4311 O O . ALA B 1 242 ? 17.781 -15.367 -14.602 1 98.38 242 ALA B O 1
ATOM 4312 N N . VAL B 1 243 ? 15.906 -15.539 -13.391 1 98.44 243 VAL B N 1
ATOM 4313 C CA . VAL B 1 243 ? 15.781 -14.102 -13.148 1 98.44 243 VAL B CA 1
ATOM 4314 C C . VAL B 1 243 ? 15.688 -13.844 -11.648 1 98.44 243 VAL B C 1
ATOM 4316 O O . VAL B 1 243 ? 14.789 -14.367 -10.977 1 98.44 243 VAL B O 1
ATOM 4319 N N . PHE B 1 244 ? 16.688 -13.133 -11.125 1 98.44 244 PHE B N 1
ATOM 4320 C CA . PHE B 1 244 ? 16.672 -12.641 -9.75 1 98.44 244 PHE B CA 1
ATOM 4321 C C . PHE B 1 244 ? 16.141 -11.211 -9.703 1 98.44 244 PHE B C 1
ATOM 4323 O O . PHE B 1 244 ? 16.766 -10.289 -10.219 1 98.44 244 PHE B O 1
ATOM 4330 N N . CYS B 1 245 ? 14.945 -11.094 -9.094 1 97.69 245 CYS B N 1
ATOM 4331 C CA . CYS B 1 245 ? 14.273 -9.797 -9.031 1 97.69 245 CYS B CA 1
ATOM 4332 C C . CYS B 1 245 ? 14.469 -9.148 -7.664 1 97.69 245 CYS B C 1
ATOM 4334 O O . CYS B 1 245 ? 14.172 -9.758 -6.637 1 97.69 245 CYS B O 1
ATOM 4336 N N . LEU B 1 246 ? 14.859 -7.91 -7.59 1 95.38 246 LEU B N 1
ATOM 4337 C CA . LEU B 1 246 ? 15.133 -7.238 -6.324 1 95.38 246 LEU B CA 1
ATOM 4338 C C . LEU B 1 246 ? 13.844 -6.742 -5.676 1 95.38 246 LEU B C 1
ATOM 4340 O O . LEU B 1 246 ? 13.867 -5.793 -4.891 1 95.38 246 LEU B O 1
ATOM 4344 N N . SER B 1 247 ? 12.703 -7.273 -5.992 1 96.06 247 SER B N 1
ATOM 4345 C CA . SER B 1 247 ? 11.406 -7.117 -5.344 1 96.06 247 SER B CA 1
ATOM 4346 C C . SER B 1 247 ? 10.414 -8.164 -5.836 1 96.06 247 SER B C 1
ATOM 4348 O O . SER B 1 247 ? 10.539 -8.664 -6.953 1 96.06 247 SER B O 1
ATOM 4350 N N . ASP B 1 248 ? 9.484 -8.453 -5.004 1 97.5 248 ASP B N 1
ATOM 4351 C CA . ASP B 1 248 ? 8.453 -9.383 -5.449 1 97.5 248 ASP B CA 1
ATOM 4352 C C . ASP B 1 248 ? 7.574 -8.758 -6.527 1 97.5 248 ASP B C 1
ATOM 4354 O O . ASP B 1 248 ? 7.051 -9.461 -7.395 1 97.5 248 ASP B O 1
ATOM 4358 N N . SER B 1 249 ? 7.414 -7.438 -6.547 1 96.88 249 SER B N 1
ATOM 4359 C CA . SER B 1 249 ? 6.703 -6.773 -7.633 1 96.88 249 SER B CA 1
ATOM 4360 C C . SER B 1 249 ? 7.344 -7.078 -8.984 1 96.88 249 SER B C 1
ATOM 4362 O O . SER B 1 249 ? 6.645 -7.379 -9.953 1 96.88 249 SER B O 1
ATOM 4364 N N . MET B 1 250 ? 8.625 -6.973 -8.984 1 97.06 250 MET B N 1
ATOM 4365 C CA . MET B 1 250 ? 9.352 -7.281 -10.211 1 97.06 250 MET B CA 1
ATOM 4366 C C . MET B 1 250 ? 9.211 -8.758 -10.562 1 97.06 250 MET B C 1
ATOM 4368 O O . MET B 1 250 ? 9.078 -9.109 -11.742 1 97.06 250 MET B O 1
ATOM 4372 N N . ALA B 1 251 ? 9.266 -9.594 -9.516 1 98.5 251 ALA B N 1
ATOM 4373 C CA . ALA B 1 251 ? 9.102 -11.023 -9.75 1 98.5 251 ALA B CA 1
ATOM 4374 C C . ALA B 1 251 ? 7.727 -11.336 -10.336 1 98.5 251 ALA B C 1
ATOM 4376 O O . ALA B 1 251 ? 7.605 -12.141 -11.258 1 98.5 251 ALA B O 1
ATOM 4377 N N . PHE B 1 252 ? 6.695 -10.672 -9.828 1 98.06 252 PHE B N 1
ATOM 4378 C CA . PHE B 1 252 ? 5.352 -10.844 -10.367 1 98.06 252 PHE B CA 1
ATOM 4379 C C . PHE B 1 252 ? 5.293 -10.375 -11.82 1 98.06 252 PHE B C 1
ATOM 4381 O O . PHE B 1 252 ? 4.598 -10.977 -12.641 1 98.06 252 PHE B O 1
ATOM 4388 N N . GLY B 1 253 ? 6.004 -9.305 -12.094 1 97.75 253 GLY B N 1
ATOM 4389 C CA . GLY B 1 253 ? 6.133 -8.898 -13.484 1 97.75 253 GLY B CA 1
ATOM 4390 C C . GLY B 1 253 ? 6.777 -9.953 -14.367 1 97.75 253 GLY B C 1
ATOM 4391 O O . GLY B 1 253 ? 6.363 -10.148 -15.508 1 97.75 253 GLY B O 1
ATOM 4392 N N . CYS B 1 254 ? 7.746 -10.641 -13.844 1 98.12 254 CYS B N 1
ATOM 4393 C CA . CYS B 1 254 ? 8.398 -11.727 -14.562 1 98.12 254 CYS B CA 1
ATOM 4394 C C . CYS B 1 254 ? 7.422 -12.867 -14.828 1 98.12 254 CYS B C 1
ATOM 4396 O O . CYS B 1 254 ? 7.43 -13.461 -15.906 1 98.12 254 CYS B O 1
ATOM 4398 N N . TYR B 1 255 ? 6.605 -13.195 -13.82 1 97.81 255 TYR B N 1
ATOM 4399 C CA . TYR B 1 255 ? 5.566 -14.203 -14.016 1 97.81 255 TYR B CA 1
ATOM 4400 C C . TYR B 1 255 ? 4.652 -13.828 -15.18 1 97.81 255 TYR B C 1
ATOM 4402 O O . TYR B 1 255 ? 4.34 -14.664 -16.031 1 97.81 255 TYR B O 1
ATOM 4410 N N . LEU B 1 256 ? 4.223 -12.594 -15.203 1 96.31 256 LEU B N 1
ATOM 4411 C CA . LEU B 1 256 ? 3.33 -12.117 -16.25 1 96.31 256 LEU B CA 1
ATOM 4412 C C . LEU B 1 256 ? 3.988 -12.234 -17.625 1 96.31 256 LEU B C 1
ATOM 4414 O O . LEU B 1 256 ? 3.359 -12.68 -18.578 1 96.31 256 LEU B O 1
ATOM 4418 N N . ALA B 1 257 ? 5.219 -11.812 -17.672 1 97.19 257 ALA B N 1
ATOM 4419 C CA . ALA B 1 257 ? 5.965 -11.898 -18.922 1 97.19 257 ALA B CA 1
ATOM 4420 C C . ALA B 1 257 ? 6.082 -13.344 -19.391 1 97.19 257 ALA B C 1
ATOM 4422 O O . ALA B 1 257 ? 5.883 -13.641 -20.578 1 97.19 257 ALA B O 1
ATOM 4423 N N . ALA B 1 258 ? 6.438 -14.266 -18.484 1 97 258 ALA B N 1
ATOM 4424 C CA . ALA B 1 258 ? 6.555 -15.688 -18.828 1 97 258 ALA B CA 1
ATOM 4425 C C . ALA B 1 258 ? 5.234 -16.234 -19.359 1 97 258 ALA B C 1
ATOM 4427 O O . ALA B 1 258 ? 5.211 -16.938 -20.375 1 97 258 ALA B O 1
ATOM 4428 N N . GLN B 1 259 ? 4.188 -15.867 -18.688 1 94.25 259 GLN B N 1
ATOM 4429 C CA . GLN B 1 259 ? 2.859 -16.281 -19.125 1 94.25 259 GLN B CA 1
ATOM 4430 C C . GLN B 1 259 ? 2.561 -15.797 -20.547 1 94.25 259 GLN B C 1
ATOM 4432 O O . GLN B 1 259 ? 2.088 -16.562 -21.375 1 94.25 259 GLN B O 1
ATOM 4437 N N . GLN B 1 260 ? 2.838 -14.57 -20.797 1 93.69 260 GLN B N 1
ATOM 4438 C CA . GLN B 1 260 ? 2.572 -13.953 -22.094 1 93.69 260 GLN B CA 1
ATOM 4439 C C . GLN B 1 260 ? 3.396 -14.609 -23.188 1 93.69 260 GLN B C 1
ATOM 4441 O O . GLN B 1 260 ? 2.963 -14.672 -24.344 1 93.69 260 GLN B O 1
ATOM 4446 N N . LEU B 1 261 ? 4.523 -15.148 -22.828 1 96.5 261 LEU B N 1
ATOM 4447 C CA . LEU B 1 261 ? 5.445 -15.734 -23.797 1 96.5 261 LEU B CA 1
ATOM 4448 C C . LEU B 1 261 ? 5.262 -17.25 -23.875 1 96.5 261 LEU B C 1
ATOM 4450 O O . LEU B 1 261 ? 5.93 -17.906 -24.672 1 96.5 261 LEU B O 1
ATOM 4454 N N . GLY B 1 262 ? 4.391 -17.75 -23.047 1 95.62 262 GLY B N 1
ATOM 4455 C CA . GLY B 1 262 ? 4.156 -19.188 -23.016 1 95.62 262 GLY B CA 1
ATOM 4456 C C . GLY B 1 262 ? 5.297 -19.969 -22.391 1 95.62 262 GLY B C 1
ATOM 4457 O O . GLY B 1 262 ? 5.543 -21.109 -22.766 1 95.62 262 GLY B O 1
ATOM 4458 N N . LEU B 1 263 ? 6.027 -19.312 -21.516 1 96.31 263 LEU B N 1
ATOM 4459 C CA . LEU B 1 263 ? 7.148 -19.969 -20.828 1 96.31 263 LEU B CA 1
ATOM 4460 C C . LEU B 1 263 ? 6.723 -20.5 -19.469 1 96.31 263 LEU B C 1
ATOM 4462 O O . LEU B 1 263 ? 5.918 -19.875 -18.766 1 96.31 263 LEU B O 1
ATOM 4466 N N . ASP B 1 264 ? 7.352 -21.594 -19.109 1 96.06 264 ASP B N 1
ATOM 4467 C CA . ASP B 1 264 ? 7.043 -22.234 -17.828 1 96.06 264 ASP B CA 1
ATOM 4468 C C . ASP B 1 264 ? 7.992 -21.766 -16.734 1 96.06 264 ASP B C 1
ATOM 4470 O O . ASP B 1 264 ? 9.211 -21.75 -16.922 1 96.06 264 ASP B O 1
ATOM 4474 N N . VAL B 1 265 ? 7.457 -21.375 -15.609 1 97.31 265 VAL B N 1
ATOM 4475 C CA . VAL B 1 265 ? 8.219 -21.172 -14.383 1 97.31 265 VAL B CA 1
ATOM 4476 C C . VAL B 1 265 ? 8.016 -22.359 -13.445 1 97.31 265 VAL B C 1
ATOM 4478 O O . VAL B 1 265 ? 6.883 -22.703 -13.102 1 97.31 265 VAL B O 1
ATOM 4481 N N . PRO B 1 266 ? 9.008 -23 -13.055 1 97.38 266 PRO B N 1
ATOM 4482 C CA . PRO B 1 266 ? 10.422 -22.703 -13.281 1 97.38 266 PRO B CA 1
ATOM 4483 C C . PRO B 1 266 ? 11.008 -23.469 -14.469 1 97.38 266 PRO B C 1
ATOM 4485 O O . PRO B 1 266 ? 12.219 -23.422 -14.703 1 97.38 266 PRO B O 1
ATOM 4488 N N . GLY B 1 267 ? 10.203 -24.234 -15.195 1 96.25 267 GLY B N 1
ATOM 4489 C CA . GLY B 1 267 ? 10.695 -25.141 -16.219 1 96.25 267 GLY B CA 1
ATOM 4490 C C . GLY B 1 267 ? 11.562 -24.453 -17.266 1 96.25 267 GLY B C 1
ATOM 4491 O O . GLY B 1 267 ? 12.602 -24.984 -17.656 1 96.25 267 GLY B O 1
ATOM 4492 N N . ASP B 1 268 ? 11.164 -23.344 -17.734 1 96.12 268 ASP B N 1
ATOM 4493 C CA . ASP B 1 268 ? 11.914 -22.594 -18.734 1 96.12 268 ASP B CA 1
ATOM 4494 C C . ASP B 1 268 ? 12.781 -21.516 -18.078 1 96.12 268 ASP B C 1
ATOM 4496 O O . ASP B 1 268 ? 13.852 -21.188 -18.594 1 96.12 268 ASP B O 1
ATOM 4500 N N . VAL B 1 269 ? 12.297 -21 -17.016 1 98 269 VAL B N 1
ATOM 4501 C CA . VAL B 1 269 ? 13.023 -19.938 -16.328 1 98 269 VAL B CA 1
ATOM 4502 C C . VAL B 1 269 ? 12.688 -19.953 -14.844 1 98 269 VAL B C 1
ATOM 4504 O O . VAL B 1 269 ? 11.508 -19.938 -14.469 1 98 269 VAL B O 1
ATOM 4507 N N . SER B 1 270 ? 13.719 -20.031 -14.008 1 98.75 270 SER B N 1
ATOM 4508 C CA . SER B 1 270 ? 13.523 -19.844 -12.578 1 98.75 270 SER B CA 1
ATOM 4509 C C . SER B 1 270 ? 13.359 -18.359 -12.227 1 98.75 270 SER B C 1
ATOM 4511 O O . SER B 1 270 ? 14.016 -17.5 -12.812 1 98.75 270 SER B O 1
ATOM 4513 N N . VAL B 1 271 ? 12.43 -18.078 -11.328 1 98.81 271 VAL B N 1
ATOM 4514 C CA . VAL B 1 271 ? 12.188 -16.703 -10.891 1 98.81 271 VAL B CA 1
ATOM 4515 C C . VAL B 1 271 ? 12.367 -16.609 -9.375 1 98.81 271 VAL B C 1
ATOM 4517 O O . VAL B 1 271 ? 11.812 -17.406 -8.617 1 98.81 271 VAL B O 1
ATOM 4520 N N . LEU B 1 272 ? 13.172 -15.703 -8.961 1 98.81 272 LEU B N 1
ATOM 4521 C CA . LEU B 1 272 ? 13.461 -15.453 -7.555 1 98.81 272 LEU B CA 1
ATOM 4522 C C . LEU B 1 272 ? 13.102 -14.016 -7.18 1 98.81 272 LEU B C 1
ATOM 4524 O O . LEU B 1 272 ? 13.492 -13.07 -7.867 1 98.81 272 LEU B O 1
ATOM 4528 N N . GLY B 1 273 ? 12.242 -13.836 -6.086 1 98.44 273 GLY B N 1
ATOM 4529 C CA . GLY B 1 273 ? 11.883 -12.523 -5.574 1 98.44 273 GLY B CA 1
ATOM 4530 C C . GLY B 1 273 ? 12.75 -12.078 -4.414 1 98.44 273 GLY B C 1
ATOM 4531 O O . GLY B 1 273 ? 13.867 -12.57 -4.238 1 98.44 273 GLY B O 1
ATOM 4532 N N . TYR B 1 274 ? 12.203 -11.016 -3.557 1 97.69 274 TYR B N 1
ATOM 4533 C CA . TYR B 1 274 ? 13.156 -10.484 -2.59 1 97.69 274 TYR B CA 1
ATOM 4534 C C . TYR B 1 274 ? 12.445 -9.984 -1.34 1 97.69 274 TYR B C 1
ATOM 4536 O O . TYR B 1 274 ? 13.094 -9.57 -0.373 1 97.69 274 TYR B O 1
ATOM 4544 N N . ASP B 1 275 ? 11.055 -10 -1.275 1 96.69 275 ASP B N 1
ATOM 4545 C CA . ASP B 1 275 ? 10.547 -9.328 -0.086 1 96.69 275 ASP B CA 1
ATOM 4546 C C . ASP B 1 275 ? 9.297 -10.023 0.454 1 96.69 275 ASP B C 1
ATOM 4548 O O . ASP B 1 275 ? 8.648 -9.516 1.372 1 96.69 275 ASP B O 1
ATOM 4552 N N . ASP B 1 276 ? 8.977 -11.141 -0.045 1 97.31 276 ASP B N 1
ATOM 4553 C CA . ASP B 1 276 ? 7.973 -12.078 0.453 1 97.31 276 ASP B CA 1
ATOM 4554 C C . ASP B 1 276 ? 6.621 -11.391 0.628 1 97.31 276 ASP B C 1
ATOM 4556 O O . ASP B 1 276 ? 6.039 -11.422 1.714 1 97.31 276 ASP B O 1
ATOM 4560 N N . HIS B 1 277 ? 6.113 -10.883 -0.479 1 95.44 277 HIS B N 1
ATOM 4561 C CA . HIS B 1 277 ? 4.773 -10.305 -0.484 1 95.44 277 HIS B CA 1
ATOM 4562 C C . HIS B 1 277 ? 3.725 -11.344 -0.101 1 95.44 277 HIS B C 1
ATOM 4564 O O . HIS B 1 277 ? 3.922 -12.539 -0.317 1 95.44 277 HIS B O 1
ATOM 4570 N N . GLU B 1 278 ? 2.602 -10.945 0.402 1 92.06 278 GLU B N 1
ATOM 4571 C CA . GLU B 1 278 ? 1.575 -11.82 0.954 1 92.06 278 GLU B CA 1
ATOM 4572 C C . GLU B 1 278 ? 1.006 -12.75 -0.118 1 92.06 278 GLU B C 1
ATOM 4574 O O . GLU B 1 278 ? 0.469 -13.812 0.195 1 92.06 278 GLU B O 1
ATOM 4579 N N . THR B 1 279 ? 1.092 -12.383 -1.402 1 93.94 279 THR B N 1
ATOM 4580 C CA . THR B 1 279 ? 0.536 -13.211 -2.471 1 93.94 279 THR B CA 1
ATOM 4581 C C . THR B 1 279 ? 1.608 -14.117 -3.07 1 93.94 279 THR B C 1
ATOM 4583 O O . THR B 1 279 ? 1.333 -14.883 -3.992 1 93.94 279 THR B O 1
ATOM 4586 N N . ALA B 1 280 ? 2.824 -14.047 -2.52 1 96.38 280 ALA B N 1
ATOM 4587 C CA . ALA B 1 280 ? 3.943 -14.812 -3.066 1 96.38 280 ALA B CA 1
ATOM 4588 C C . ALA B 1 280 ? 3.662 -16.312 -3.01 1 96.38 280 ALA B C 1
ATOM 4590 O O . ALA B 1 280 ? 4.094 -17.062 -3.887 1 96.38 280 ALA B O 1
ATOM 4591 N N . GLU B 1 281 ? 2.947 -16.75 -1.988 1 93.81 281 GLU B N 1
ATOM 4592 C CA . GLU B 1 281 ? 2.646 -18.156 -1.833 1 93.81 281 GLU B CA 1
ATOM 4593 C C . GLU B 1 281 ? 1.456 -18.578 -2.697 1 93.81 281 GLU B C 1
ATOM 4595 O O . GLU B 1 281 ? 1.237 -19.766 -2.938 1 93.81 281 GLU B O 1
ATOM 4600 N N . LEU B 1 282 ? 0.736 -17.609 -3.266 1 94.44 282 LEU B N 1
ATOM 4601 C CA . LEU B 1 282 ? -0.516 -17.906 -3.957 1 94.44 282 LEU B CA 1
ATOM 4602 C C . LEU B 1 282 ? -0.305 -17.953 -5.469 1 94.44 282 LEU B C 1
ATOM 4604 O O . LEU B 1 282 ? -1.148 -18.469 -6.203 1 94.44 282 LEU B O 1
ATOM 4608 N N . VAL B 1 283 ? 0.815 -17.344 -5.93 1 94.38 283 VAL B N 1
ATOM 4609 C CA . VAL B 1 283 ? 1.095 -17.438 -7.359 1 94.38 283 VAL B CA 1
ATOM 4610 C C . VAL B 1 283 ? 1.537 -18.844 -7.711 1 94.38 283 VAL B C 1
ATOM 4612 O O . VAL B 1 283 ? 1.904 -19.625 -6.828 1 94.38 283 VAL B O 1
ATOM 4615 N N . VAL B 1 284 ? 1.391 -19.25 -8.992 1 87.5 284 VAL B N 1
ATOM 4616 C CA . VAL B 1 284 ? 1.762 -20.609 -9.391 1 87.5 284 VAL B CA 1
ATOM 4617 C C . VAL B 1 284 ? 2.873 -20.547 -10.438 1 87.5 284 VAL B C 1
ATOM 4619 O O . VAL B 1 284 ? 2.672 -20.031 -11.539 1 87.5 284 VAL B O 1
ATOM 4622 N N . PRO B 1 285 ? 3.943 -21.094 -10.133 1 94.19 285 PRO B N 1
ATOM 4623 C CA . PRO B 1 285 ? 4.297 -21.719 -8.859 1 94.19 285 PRO B CA 1
ATOM 4624 C C . PRO B 1 285 ? 4.535 -20.703 -7.75 1 94.19 285 PRO B C 1
ATOM 4626 O O . PRO B 1 285 ? 4.785 -19.516 -8.031 1 94.19 285 PRO B O 1
ATOM 4629 N N . PRO B 1 286 ? 4.359 -21.156 -6.402 1 96.5 286 PRO B N 1
ATOM 4630 C CA . PRO B 1 286 ? 4.684 -20.234 -5.312 1 96.5 286 PRO B CA 1
ATOM 4631 C C . PRO B 1 286 ? 6.102 -19.672 -5.414 1 96.5 286 PRO B C 1
ATOM 4633 O O . PRO B 1 286 ? 7.035 -20.406 -5.75 1 96.5 286 PRO B O 1
ATOM 4636 N N . LEU B 1 287 ? 6.23 -18.422 -5.133 1 98.38 287 LEU B N 1
ATOM 4637 C CA . LEU B 1 287 ? 7.438 -17.672 -5.438 1 98.38 287 LEU B CA 1
ATOM 4638 C C . LEU B 1 287 ? 8.508 -17.906 -4.379 1 98.38 287 LEU B C 1
ATOM 4640 O O . LEU B 1 287 ? 8.266 -17.688 -3.189 1 98.38 287 LEU B O 1
ATOM 4644 N N . THR B 1 288 ? 9.68 -18.438 -4.789 1 98.81 288 THR B N 1
ATOM 4645 C CA . THR B 1 288 ? 10.875 -18.359 -3.957 1 98.81 288 THR B CA 1
ATOM 4646 C C . THR B 1 288 ? 11.32 -16.906 -3.77 1 98.81 288 THR B C 1
ATOM 4648 O O . THR B 1 288 ? 11.469 -16.172 -4.746 1 98.81 288 THR B O 1
ATOM 4651 N N . THR B 1 289 ? 11.477 -16.5 -2.561 1 98.69 289 THR B N 1
ATOM 4652 C CA . THR B 1 289 ? 11.766 -15.094 -2.266 1 98.69 289 THR B CA 1
ATOM 4653 C C . THR B 1 289 ? 12.477 -14.961 -0.924 1 98.69 289 THR B C 1
ATOM 4655 O O . THR B 1 289 ? 13.164 -15.891 -0.483 1 98.69 289 THR B O 1
ATOM 4658 N N . PHE B 1 290 ? 12.562 -13.75 -0.373 1 98.56 290 PHE B N 1
ATOM 4659 C CA . PHE B 1 290 ? 13.172 -13.477 0.923 1 98.56 290 PHE B CA 1
ATOM 4660 C C . PHE B 1 290 ? 12.18 -12.773 1.849 1 98.56 290 PHE B C 1
ATOM 4662 O O . PHE B 1 290 ? 11.406 -11.914 1.409 1 98.56 290 PHE B O 1
ATOM 4669 N N . SER B 1 291 ? 12.18 -13.141 3.039 1 97.62 291 SER B N 1
ATOM 4670 C CA . SER B 1 291 ? 11.352 -12.469 4.035 1 97.62 291 SER B CA 1
ATOM 4671 C C . SER B 1 291 ? 12.164 -11.445 4.824 1 97.62 291 SER B C 1
ATOM 4673 O O . SER B 1 291 ? 13.305 -11.703 5.199 1 97.62 291 SER B O 1
ATOM 4675 N N . TRP B 1 292 ? 11.617 -10.266 4.961 1 97 292 TRP B N 1
ATOM 4676 C CA . TRP B 1 292 ? 12.148 -9.18 5.777 1 97 292 TRP B CA 1
ATOM 4677 C C . TRP B 1 292 ? 11.266 -8.922 6.996 1 97 292 TRP B C 1
ATOM 4679 O O . TRP B 1 292 ? 10.055 -9.141 6.945 1 97 292 TRP B O 1
ATOM 4689 N N . ASP B 1 293 ? 11.797 -8.578 8.078 1 96.56 293 ASP B N 1
ATOM 4690 C CA . ASP B 1 293 ? 11.023 -8.125 9.227 1 96.56 293 ASP B CA 1
ATOM 4691 C C . ASP B 1 293 ? 10.523 -6.699 9.023 1 96.56 293 ASP B C 1
ATOM 4693 O O . ASP B 1 293 ? 11 -5.773 9.688 1 96.56 293 ASP B O 1
ATOM 4697 N N . THR B 1 294 ? 9.531 -6.555 8.156 1 95.94 294 THR B N 1
ATOM 4698 C CA . THR B 1 294 ? 9.047 -5.242 7.75 1 95.94 294 THR B CA 1
ATOM 4699 C C . THR B 1 294 ? 8.57 -4.441 8.961 1 95.94 294 THR B C 1
ATOM 4701 O O . THR B 1 294 ? 8.844 -3.244 9.062 1 95.94 294 THR B O 1
ATOM 4704 N N . GLU B 1 295 ? 7.832 -5.102 9.875 1 95.06 295 GLU B N 1
ATOM 4705 C CA . GLU B 1 295 ? 7.383 -4.422 11.086 1 95.06 295 GLU B CA 1
ATOM 4706 C C . GLU B 1 295 ? 8.57 -3.992 11.945 1 95.06 295 GLU B C 1
ATOM 4708 O O . GLU B 1 295 ? 8.562 -2.898 12.516 1 95.06 295 GLU B O 1
ATOM 4713 N N . GLY B 1 296 ? 9.531 -4.914 12.062 1 97.81 296 GLY B N 1
ATOM 4714 C CA . GLY B 1 296 ? 10.734 -4.566 12.789 1 97.81 296 GLY B CA 1
ATOM 4715 C C . GLY B 1 296 ? 11.5 -3.414 12.164 1 97.81 296 GLY B C 1
ATOM 4716 O O . GLY B 1 296 ? 12 -2.533 12.867 1 97.81 296 GLY B O 1
ATOM 4717 N N . ILE B 1 297 ? 11.586 -3.395 10.891 1 98.25 297 ILE B N 1
ATOM 4718 C CA . ILE B 1 297 ? 12.242 -2.33 10.141 1 98.25 297 ILE B CA 1
ATOM 4719 C C . ILE B 1 297 ? 11.547 -1.001 10.406 1 98.25 297 ILE B C 1
ATOM 4721 O O . ILE B 1 297 ? 12.195 -0.006 10.734 1 98.25 297 ILE B O 1
ATOM 4725 N N . ALA B 1 298 ? 10.227 -0.978 10.305 1 98.19 298 ALA B N 1
ATOM 4726 C CA . ALA B 1 298 ? 9.445 0.237 10.539 1 98.19 298 ALA B CA 1
ATOM 4727 C C . ALA B 1 298 ? 9.641 0.739 11.969 1 98.19 298 ALA B C 1
ATOM 4729 O O . ALA B 1 298 ? 9.875 1.93 12.188 1 98.19 298 ALA B O 1
ATOM 4730 N N . ARG B 1 299 ? 9.539 -0.168 12.906 1 97.81 299 ARG B N 1
ATOM 4731 C CA . ARG B 1 299 ? 9.688 0.183 14.312 1 97.81 299 ARG B CA 1
ATOM 4732 C C . ARG B 1 299 ? 11.062 0.798 14.578 1 97.81 299 ARG B C 1
ATOM 4734 O O . ARG B 1 299 ? 11.164 1.829 15.25 1 97.81 299 ARG B O 1
ATOM 4741 N N . ALA B 1 300 ? 12.102 0.173 14.055 1 97.94 300 ALA B N 1
ATOM 4742 C CA . ALA B 1 300 ? 13.461 0.664 14.25 1 97.94 300 ALA B CA 1
ATOM 4743 C C . ALA B 1 300 ? 13.633 2.062 13.664 1 97.94 300 ALA B C 1
ATOM 4745 O O . ALA B 1 300 ? 14.25 2.932 14.281 1 97.94 300 ALA B O 1
ATOM 4746 N N . ALA B 1 301 ? 13.094 2.254 12.469 1 98.19 301 ALA B N 1
ATOM 4747 C CA . ALA B 1 301 ? 13.211 3.547 11.797 1 98.19 301 ALA B CA 1
ATOM 4748 C C . ALA B 1 301 ? 12.5 4.641 12.586 1 98.19 301 ALA B C 1
ATOM 4750 O O . ALA B 1 301 ? 13.055 5.727 12.789 1 98.19 301 ALA B O 1
ATOM 4751 N N . ILE B 1 302 ? 11.312 4.355 13.078 1 97.56 302 ILE B N 1
ATOM 4752 C CA . ILE B 1 302 ? 10.508 5.316 13.828 1 97.56 302 ILE B CA 1
ATOM 4753 C C . ILE B 1 302 ? 11.203 5.645 15.148 1 97.56 302 ILE B C 1
ATOM 4755 O O . ILE 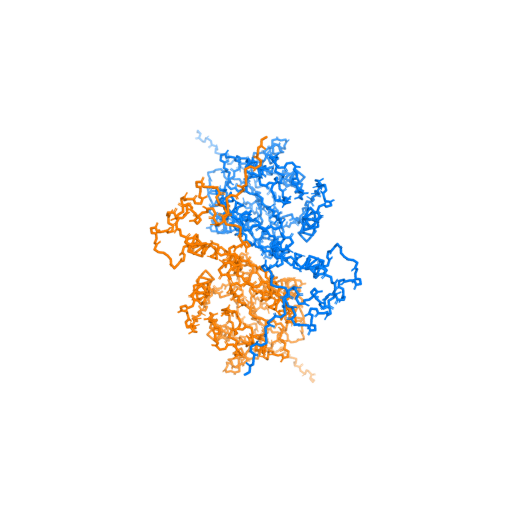B 1 302 ? 11.32 6.812 15.523 1 97.56 302 ILE B O 1
ATOM 4759 N N . GLU B 1 303 ? 11.656 4.594 15.836 1 95.81 303 GLU B N 1
ATOM 4760 C CA . GLU B 1 303 ? 12.336 4.789 17.109 1 95.81 303 GLU B CA 1
ATOM 4761 C C . GLU B 1 303 ? 13.555 5.695 16.953 1 95.81 303 GLU B C 1
ATOM 4763 O O . GLU B 1 303 ? 13.742 6.637 17.734 1 95.81 303 GLU B O 1
ATOM 4768 N N . GLN B 1 304 ? 14.312 5.438 15.969 1 96.06 304 GLN B N 1
ATOM 4769 C CA . GLN B 1 304 ? 15.5 6.25 15.727 1 96.06 304 GLN B CA 1
ATOM 4770 C C . GLN B 1 304 ? 15.125 7.695 15.398 1 96.06 304 GLN B C 1
ATOM 4772 O O . GLN B 1 304 ? 15.773 8.633 15.867 1 96.06 304 GLN B O 1
ATOM 4777 N N . LEU B 1 305 ? 14.125 7.844 14.562 1 96.31 305 LEU B N 1
ATOM 4778 C CA . LEU B 1 305 ? 13.727 9.188 14.156 1 96.31 305 LEU B CA 1
ATOM 4779 C C . LEU B 1 305 ? 13.211 9.984 15.344 1 96.31 305 LEU B C 1
ATOM 4781 O O . LEU B 1 305 ? 13.562 11.156 15.508 1 96.31 305 LEU B O 1
ATOM 4785 N N . VAL B 1 306 ? 12.391 9.352 16.156 1 92.75 306 VAL B N 1
ATOM 4786 C CA . VAL B 1 306 ? 11.805 10.023 17.312 1 92.75 306 VAL B CA 1
ATOM 4787 C C . VAL B 1 306 ? 12.914 10.445 18.281 1 92.75 306 VAL B C 1
ATOM 4789 O O . VAL B 1 306 ? 12.906 11.57 18.781 1 92.75 306 VAL B O 1
ATOM 4792 N N . GLU B 1 307 ? 13.875 9.578 18.484 1 91.88 307 GLU B N 1
ATOM 4793 C CA . GLU B 1 307 ? 15.023 9.914 19.328 1 91.88 307 GLU B CA 1
ATOM 4794 C C . GLU B 1 307 ? 15.789 11.102 18.766 1 91.88 307 GLU B C 1
ATOM 4796 O O . GLU B 1 307 ? 16.203 11.992 19.5 1 91.88 307 GLU B O 1
ATOM 4801 N N . ALA B 1 308 ? 15.945 11.094 17.469 1 90.88 308 ALA B N 1
ATOM 4802 C CA . ALA B 1 308 ? 16.688 12.18 16.812 1 90.88 308 ALA B CA 1
ATOM 4803 C C . ALA B 1 308 ? 15.93 13.5 16.938 1 90.88 308 ALA B C 1
ATOM 4805 O O . ALA B 1 308 ? 16.547 14.547 17.188 1 90.88 308 ALA B O 1
ATOM 4806 N N . ILE B 1 309 ? 14.625 13.461 16.688 1 88.31 309 ILE B N 1
ATOM 4807 C CA . ILE B 1 309 ? 13.789 14.648 16.781 1 88.31 309 ILE B CA 1
ATOM 4808 C C . ILE B 1 309 ? 13.867 15.219 18.203 1 88.31 309 ILE B C 1
ATOM 4810 O O . ILE B 1 309 ? 13.906 16.438 18.391 1 88.31 309 ILE B O 1
ATOM 4814 N N . ASP B 1 310 ? 13.906 14.328 19.172 1 81.62 310 ASP B N 1
ATOM 4815 C CA . ASP B 1 310 ? 13.883 14.742 20.578 1 81.62 310 ASP B CA 1
ATOM 4816 C C . ASP B 1 310 ? 15.273 15.125 21.062 1 81.62 310 ASP B C 1
ATOM 4818 O O . ASP B 1 310 ? 15.453 15.508 22.219 1 81.62 310 ASP B O 1
ATOM 4822 N N . GLY B 1 311 ? 16.266 15.125 20.203 1 77.69 311 GLY B N 1
ATOM 4823 C CA . GLY B 1 311 ? 17.609 15.586 20.516 1 77.69 311 GLY B CA 1
ATOM 4824 C C . GLY B 1 311 ? 18.438 14.555 21.281 1 77.69 311 GLY B C 1
ATOM 4825 O O . GLY B 1 311 ? 19.469 14.883 21.859 1 77.69 311 GLY B O 1
ATOM 4826 N N . ALA B 1 312 ? 17.969 13.375 21.484 1 67.31 312 ALA B N 1
ATOM 4827 C CA . ALA B 1 312 ? 18.641 12.336 22.281 1 67.31 312 ALA B CA 1
ATOM 4828 C C . ALA B 1 312 ? 19.406 11.383 21.375 1 67.31 312 ALA B C 1
ATOM 4830 O O . ALA B 1 312 ? 20.141 10.508 21.859 1 67.31 312 ALA B O 1
ATOM 4831 N N . GLY B 1 313 ? 19.297 11.648 20.078 1 63.88 313 GLY B N 1
ATOM 4832 C CA . GLY B 1 313 ? 19.75 10.492 19.328 1 63.88 313 GLY B CA 1
ATOM 4833 C C . GLY B 1 313 ? 21.047 10.727 18.578 1 63.88 313 GLY B C 1
ATOM 4834 O O . GLY B 1 313 ? 21.375 11.875 18.25 1 63.88 313 GLY B O 1
ATOM 4835 N N . GLU B 1 314 ? 22.062 9.758 18.781 1 66.19 314 GLU B N 1
ATOM 4836 C CA . GLU B 1 314 ? 23.266 9.617 17.953 1 66.19 314 GLU B CA 1
ATOM 4837 C C . GLU B 1 314 ? 22.969 8.812 16.688 1 66.19 314 GLU B C 1
ATOM 4839 O O . GLU B 1 314 ? 21.953 8.133 16.594 1 66.19 314 GLU B O 1
ATOM 4844 N N . HIS B 1 315 ? 23.828 9.141 15.758 1 78.38 315 HIS B N 1
ATOM 4845 C CA . HIS B 1 315 ? 23.812 8.297 14.57 1 78.38 315 HIS B CA 1
ATOM 4846 C C . HIS B 1 315 ? 23.891 6.82 14.945 1 78.38 315 HIS B C 1
ATOM 4848 O O . HIS B 1 315 ? 24.766 6.41 15.711 1 78.38 315 HIS B O 1
ATOM 4854 N N . ARG B 1 316 ? 22.828 6.074 14.648 1 87.88 316 ARG B N 1
ATOM 4855 C CA . ARG B 1 316 ? 22.781 4.633 14.883 1 87.88 316 ARG B CA 1
ATOM 4856 C C . ARG B 1 316 ? 22.5 3.881 13.586 1 87.88 316 ARG B C 1
ATOM 4858 O O . ARG B 1 316 ? 21.828 4.406 12.688 1 87.88 316 ARG B O 1
ATOM 4865 N N . THR B 1 317 ? 23.219 2.801 13.5 1 94.56 317 THR B N 1
ATOM 4866 C CA . THR B 1 317 ? 22.984 1.913 12.367 1 94.56 317 THR B CA 1
ATOM 4867 C C . THR B 1 317 ? 22.406 0.577 12.836 1 94.56 317 THR B C 1
ATOM 4869 O O . THR B 1 317 ? 22.969 -0.06 13.734 1 94.56 317 THR B O 1
ATOM 4872 N N . ARG B 1 318 ? 21.25 0.25 12.383 1 96.88 318 ARG B N 1
ATOM 4873 C CA . ARG B 1 318 ? 20.672 -1.074 12.555 1 96.88 318 ARG B CA 1
ATOM 4874 C C . ARG B 1 318 ? 20.578 -1.812 11.219 1 96.88 318 ARG B C 1
ATOM 4876 O O . ARG B 1 318 ? 20.141 -1.251 10.219 1 96.88 318 ARG B O 1
ATOM 4883 N N . ILE B 1 319 ? 21.094 -3.029 11.203 1 97.69 319 ILE B N 1
ATOM 4884 C CA . ILE B 1 319 ? 21.125 -3.811 9.969 1 97.69 319 ILE B CA 1
ATOM 4885 C C . ILE B 1 319 ? 20.125 -4.965 10.062 1 97.69 319 ILE B C 1
ATOM 4887 O O . ILE B 1 319 ? 20.062 -5.664 11.078 1 97.69 319 ILE B O 1
ATOM 4891 N N . PHE B 1 320 ? 19.281 -5.141 9.078 1 98.06 320 PHE B N 1
ATOM 4892 C CA . PHE B 1 320 ? 18.328 -6.238 9 1 98.06 320 PHE B CA 1
ATOM 4893 C C . PHE B 1 320 ? 18.75 -7.242 7.926 1 98.06 320 PHE B C 1
ATOM 4895 O O . PHE B 1 320 ? 19.062 -6.855 6.801 1 98.06 320 PHE B O 1
ATOM 4902 N N . ARG B 1 321 ? 18.734 -8.469 8.289 1 97.38 321 ARG B N 1
ATOM 4903 C CA . ARG B 1 321 ? 19.094 -9.562 7.391 1 97.38 321 ARG B CA 1
ATOM 4904 C C . ARG B 1 321 ? 17.844 -10.305 6.906 1 97.38 321 ARG B C 1
ATOM 4906 O O . ARG B 1 321 ? 16.984 -10.672 7.711 1 97.38 321 ARG B O 1
ATOM 4913 N N . PRO B 1 322 ? 17.766 -10.484 5.57 1 96.75 322 PRO B N 1
ATOM 4914 C CA . PRO B 1 322 ? 16.625 -11.242 5.066 1 96.75 322 PRO B CA 1
ATOM 4915 C C . PRO B 1 322 ? 16.812 -12.75 5.16 1 96.75 322 PRO B C 1
ATOM 4917 O O . PRO B 1 322 ? 17.953 -13.219 5.316 1 96.75 322 PRO B O 1
ATOM 4920 N N . GLU B 1 323 ? 15.758 -13.477 5.18 1 97.81 323 GLU B N 1
ATOM 4921 C CA . GLU B 1 323 ? 15.781 -14.938 5.184 1 97.81 323 GLU B CA 1
ATOM 4922 C C . GLU B 1 323 ? 15.18 -15.5 3.9 1 97.81 323 GLU B C 1
ATOM 4924 O O . GLU B 1 323 ? 14.109 -15.062 3.465 1 97.81 323 GLU B O 1
ATOM 4929 N N . LEU B 1 324 ? 15.906 -16.453 3.332 1 98.44 324 LEU B N 1
ATOM 4930 C CA . LEU B 1 324 ? 15.414 -17.094 2.119 1 98.44 324 LEU B CA 1
ATOM 4931 C C . LEU B 1 324 ? 14.18 -17.938 2.412 1 98.44 324 LEU B C 1
ATOM 4933 O O . LEU B 1 324 ? 14.156 -18.703 3.377 1 98.44 324 LEU B O 1
ATOM 4937 N N . VAL B 1 325 ? 13.133 -17.734 1.71 1 98.5 325 VAL B N 1
ATOM 4938 C CA . VAL B 1 325 ? 11.93 -18.547 1.715 1 98.5 325 VAL B CA 1
ATOM 4939 C C . VAL B 1 325 ? 11.828 -19.328 0.404 1 98.5 325 VAL B C 1
ATOM 4941 O O . VAL B 1 325 ? 11.266 -18.828 -0.576 1 98.5 325 VAL B O 1
ATOM 4944 N N . ALA B 1 326 ? 12.305 -20.516 0.414 1 97.94 326 ALA B N 1
ATOM 4945 C CA . ALA B 1 326 ? 12.328 -21.344 -0.785 1 97.94 326 ALA B CA 1
ATOM 4946 C C . ALA B 1 326 ? 10.953 -21.953 -1.054 1 97.94 326 ALA B C 1
ATOM 4948 O O . ALA B 1 326 ? 10.344 -22.547 -0.159 1 97.94 326 ALA B O 1
ATOM 4949 N N . ARG B 1 327 ? 10.469 -21.672 -2.252 1 97.5 327 ARG B N 1
ATOM 4950 C CA . ARG B 1 327 ? 9.234 -22.297 -2.709 1 97.5 327 ARG B CA 1
ATOM 4951 C C . ARG B 1 327 ? 9.43 -22.969 -4.066 1 97.5 327 ARG B C 1
ATOM 4953 O O . ARG B 1 327 ? 10.453 -23.625 -4.301 1 97.5 327 ARG B O 1
ATOM 4960 N N . SER B 1 328 ? 8.516 -22.828 -5.051 1 97.56 328 SER B N 1
ATOM 4961 C CA . SER B 1 328 ? 8.57 -23.734 -6.191 1 97.56 328 SER B CA 1
ATOM 4962 C C . SER B 1 328 ? 8.844 -22.984 -7.488 1 97.56 328 SER B C 1
ATOM 4964 O O . SER B 1 328 ? 8.695 -23.531 -8.578 1 97.56 328 SER B O 1
ATOM 4966 N N . SER B 1 329 ? 9.266 -21.688 -7.324 1 98.56 329 SER B N 1
ATOM 4967 C CA . SER B 1 329 ? 9.492 -20.922 -8.547 1 98.56 329 SER B CA 1
ATOM 4968 C C . SER B 1 329 ? 10.93 -21.062 -9.031 1 98.56 329 SER B C 1
ATOM 4970 O O . SER B 1 329 ? 11.312 -20.453 -10.031 1 98.56 329 SER B O 1
ATOM 4972 N N . THR B 1 330 ? 11.805 -21.797 -8.359 1 98.62 330 THR B N 1
ATOM 4973 C CA . THR B 1 330 ? 13.172 -22.078 -8.781 1 98.62 330 THR B CA 1
ATOM 4974 C C . THR B 1 330 ? 13.398 -23.578 -8.914 1 98.62 330 THR B C 1
ATOM 4976 O O . THR B 1 330 ? 12.867 -24.375 -8.125 1 98.62 330 THR B O 1
ATOM 4979 N N . ALA B 1 331 ? 14.078 -23.969 -9.953 1 97.88 331 ALA B N 1
ATOM 4980 C CA . ALA B 1 331 ? 14.391 -25.375 -10.242 1 97.88 331 ALA B CA 1
ATOM 4981 C C . ALA B 1 331 ? 15.734 -25.5 -10.953 1 97.88 331 ALA B C 1
ATOM 4983 O O . ALA B 1 331 ? 16.328 -24.484 -11.359 1 97.88 331 ALA B O 1
ATOM 4984 N N . PRO B 1 332 ? 16.281 -26.719 -11.062 1 96.88 332 PRO B N 1
ATOM 4985 C CA . PRO B 1 332 ? 17.547 -26.906 -11.773 1 96.88 332 PRO B CA 1
ATOM 4986 C C . PRO B 1 332 ? 17.5 -26.375 -13.203 1 96.88 332 PRO B C 1
ATOM 4988 O O . PRO B 1 332 ? 16.484 -26.5 -13.883 1 96.88 332 PRO B O 1
ATOM 4991 N N . ALA B 1 333 ? 18.562 -25.812 -13.656 1 94.38 333 ALA B N 1
ATOM 4992 C CA . ALA B 1 333 ? 18.656 -25.234 -15 1 94.38 333 ALA B CA 1
ATOM 4993 C C . ALA B 1 333 ? 18.469 -26.312 -16.062 1 94.38 333 ALA B C 1
ATOM 4995 O O . ALA B 1 333 ? 18.953 -27.438 -15.914 1 94.38 333 ALA B O 1
ATOM 4996 N N . ARG B 1 334 ? 17.734 -25.906 -17.031 1 84.25 334 ARG B N 1
ATOM 4997 C CA . ARG B 1 334 ? 17.625 -26.828 -18.156 1 84.25 334 ARG B CA 1
ATOM 4998 C C . ARG B 1 334 ? 18.984 -27.016 -18.844 1 84.25 334 ARG B C 1
ATOM 5000 O O . ARG B 1 334 ? 19.719 -26.047 -19.031 1 84.25 334 ARG B O 1
ATOM 5007 N N . VAL B 1 335 ? 19.516 -28.281 -18.906 1 69.94 335 VAL B N 1
ATOM 5008 C CA . VAL B 1 335 ? 20.781 -28.578 -19.594 1 69.94 335 VAL B CA 1
ATOM 5009 C C . VAL B 1 335 ? 20.641 -28.297 -21.094 1 69.94 335 VAL B C 1
ATOM 5011 O O . VAL B 1 335 ? 19.672 -28.734 -21.719 1 69.94 335 VAL B O 1
ATOM 5014 N N . GLN B 1 336 ? 20.969 -27.172 -21.531 1 57.97 336 GLN B N 1
ATOM 5015 C CA . GLN B 1 336 ? 20.984 -26.984 -22.984 1 57.97 336 GLN B CA 1
ATOM 5016 C C . GLN B 1 336 ? 21.734 -28.094 -23.688 1 57.97 336 GLN B C 1
ATOM 5018 O O . GLN B 1 336 ? 22.922 -28.328 -23.406 1 57.97 336 GLN B O 1
ATOM 5023 N N . THR B 1 337 ? 21.172 -29.219 -23.953 1 42.62 337 THR B N 1
ATOM 5024 C CA . THR B 1 337 ? 21.859 -30.156 -24.828 1 42.62 337 THR B CA 1
ATOM 5025 C C . THR B 1 337 ? 22.344 -29.469 -26.109 1 42.62 337 THR B C 1
ATOM 5027 O O . THR B 1 337 ? 21.609 -28.688 -26.703 1 42.62 337 THR B O 1
ATOM 5030 N N . ALA B 1 338 ? 23.75 -29.297 -26.234 1 47.94 338 ALA B N 1
ATOM 5031 C CA . ALA B 1 338 ? 24.391 -28.875 -27.484 1 47.94 338 ALA B CA 1
ATOM 5032 C C . ALA B 1 338 ? 23.766 -29.547 -28.688 1 47.94 338 ALA B C 1
ATOM 5034 O O . ALA B 1 338 ? 23.75 -30.781 -28.781 1 47.94 338 ALA B O 1
ATOM 5035 N N . SER B 1 339 ? 22.547 -29.078 -29.109 1 39.84 339 SER B N 1
ATOM 5036 C CA . SER B 1 339 ? 22.25 -29.641 -30.422 1 39.84 339 SER B CA 1
ATOM 5037 C C . SER B 1 339 ? 23.531 -29.844 -31.219 1 39.84 339 SER B C 1
ATOM 5039 O O . SER B 1 339 ? 24.297 -28.891 -31.438 1 39.84 339 SER B O 1
ATOM 5041 N N . GLY B 1 340 ? 24.156 -30.891 -31.016 1 38.41 340 GLY B N 1
ATOM 5042 C CA . GLY B 1 340 ? 25.172 -31.375 -31.938 1 38.41 340 GLY B CA 1
ATOM 5043 C C . GLY B 1 340 ? 24.797 -31.219 -33.406 1 38.41 340 GLY B C 1
ATOM 5044 O O . GLY B 1 340 ? 23.938 -31.938 -33.906 1 38.41 340 GLY B O 1
ATOM 5045 N N . ARG B 1 341 ? 24.625 -30.031 -33.938 1 41.03 341 ARG B N 1
ATOM 5046 C CA . ARG B 1 341 ? 24.672 -29.938 -35.375 1 41.03 341 ARG B CA 1
ATOM 5047 C C . ARG B 1 341 ? 25.875 -30.672 -35.938 1 41.03 341 ARG B C 1
ATOM 5049 O O . ARG B 1 341 ? 27.031 -30.266 -35.75 1 41.03 341 ARG B O 1
ATOM 5056 N N . SER B 1 342 ? 25.828 -31.969 -36.031 1 35.56 342 SER B N 1
ATOM 5057 C CA . SER B 1 342 ? 26.688 -32.781 -36.875 1 35.56 342 SER B CA 1
ATOM 5058 C C . SER B 1 342 ? 26.797 -32.188 -38.281 1 35.56 342 SER B C 1
ATOM 5060 O O . SER B 1 342 ? 25.781 -31.906 -38.938 1 35.56 342 SER B O 1
ATOM 5062 N N . SER B 1 343 ? 27.828 -31.375 -38.5 1 39.12 343 SER B N 1
ATOM 5063 C CA . SER B 1 343 ? 28.359 -31.031 -39.844 1 39.12 343 SER B CA 1
ATOM 5064 C C . SER B 1 343 ? 28.391 -32.25 -40.75 1 39.12 343 SER B C 1
ATOM 5066 O O . SER B 1 343 ? 29.188 -33.156 -40.531 1 39.12 343 SER B O 1
ATOM 5068 N N . SER B 1 344 ? 27.266 -32.781 -41.156 1 33 344 SER B N 1
ATOM 5069 C CA . SER B 1 344 ? 27.344 -33.688 -42.281 1 33 344 SER B CA 1
ATOM 5070 C C . SER B 1 344 ? 28.172 -33.094 -43.406 1 33 344 SER B C 1
ATOM 5072 O O . SER B 1 344 ? 27.797 -32.062 -44 1 33 344 SER B O 1
ATOM 5074 N N . VAL B 1 345 ? 29.453 -33.5 -43.438 1 33.69 345 VAL B N 1
ATOM 5075 C CA . VAL B 1 345 ? 30.25 -33.625 -44.688 1 33.69 345 VAL B CA 1
ATOM 5076 C C . VAL B 1 345 ? 29.672 -34.719 -45.562 1 33.69 345 VAL B C 1
ATOM 5078 O O . VAL B 1 345 ? 29.281 -35.781 -45.062 1 33.69 345 VAL B O 1
#

Nearest PDB structures (foldseek):
  1jye-assembly1_A-2  TM=8.388E-01  e=1.430E-17  Escherichia coli
  3c3k-assembly1_B  TM=8.131E-01  e=1.352E-17  Actinobacillus succinogenes 130Z
  1jyf-assembly1_A  TM=8.401E-01  e=7.784E-17  Escherichia coli
  4rzt-assembly1_A  TM=8.152E-01  e=2.980E-17  Escherichia coli DH1
  3c3k-assembly1_A  TM=8.020E-01  e=1.449E-16  Actinobacillus succinogenes 130Z

Foldseek 3Di:
DPPLPQQDLVNLCVVLVHDSLLLLQLC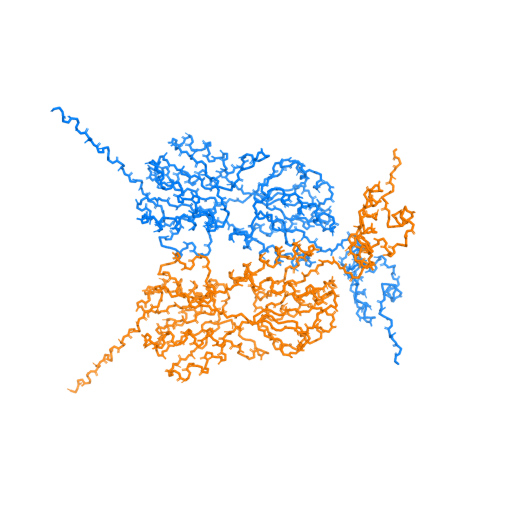VVHPDPVVSSVSSVVSCVVSVNDPDLVNSCVSVVASLEEEEEEQACLAVLRVVLVVLLQVLSVVVVGHYDYHGCQLPQVSSLVVLVVVVVVSHLAYEYAHSQLADQVLLVSCVRHAYEYDAAHRPNHQFHAYAHEPLLQQLLVVLVVQVVLPWAEEEEEDADADPSGNDDPNRVSNVVNSVVSNHHYHYWHFRSHLCGLLVRLLVQCPDPDHGLEYEYAAVRSLSSNVVNCVVVVHDFNQRHFYEHEDCPPCQVVDVVRHWYWHWPSSVSSNVRSVQRVCVSVVNHGHDYHYTYIHTDDTRRDHRGDPPPPPPPPPPD/DPPLPAQDLVNLCVVLVHDSLLLLQLCVVHPDPVVSSVSSVVSCVVSVNDPDLVNSCVSVVASLEEEEEEQACLAVLRVVLVVLLQVLSVVVVHHYDYHGCNLPQVSSLVVLVVCVVVSHLAYEYAHSQLADQVLLVSCVRHAYEYDAAHRPNHQFHAYAHEPLLQQLLVVLVVQVVLPWAEEEEEDADHDPNHPQGPNRVSNVVNSVVSNHHYHYWHFRSHLCGLLVRLLVQCPDPDHGLEYEYAAVRSLSSNVVNCVVVVHDFNQRHFYEHEDCPPCQVVDVVRHWYWHWPSSVSSNVRSVQRVCVSVVNHGHDYHYTYIHTDDTRRDHRGDPPDPPPPPPPD